Protein AF-A0A936ZJL6-F1 (afdb_monomer_lite)

Radius of gyration: 25.93 Å; chains: 1; bounding box: 58×41×68 Å

Organism: NCBI:txid670292

InterPro domains:
  IPR000757 Beta-glucanase-like, N-terminal domain [PF00722] (71-250)
  IPR000757 Beta-glucanase-like, N-terminal domain [PS51762] (3-258)
  IPR001343 RTX calcium-binding nonapeptide repeat [PF00353] (280-313)
  IPR011049 Serralysin-like metalloprotease, C-terminal [G3DSA:2.150.10.10] (253-388)
  IPR011049 Serralysin-like metalloprotease, C-terminal [SSF51120] (265-390)
  IPR013320 Concanavalin A-like lectin/glucanase domain superfamily [SSF49899] (3-256)
  IPR050546 Glycosyl Hydrolase Family 16 [PTHR10963] (8-255)

Structure (mmCIF, N/CA/C/O backbone):
data_AF-A0A936ZJL6-F1
#
_entry.id   AF-A0A936ZJL6-F1
#
loop_
_atom_site.group_PDB
_atom_site.id
_atom_site.type_symbol
_atom_site.label_atom_id
_atom_site.label_alt_id
_atom_site.label_comp_id
_atom_site.label_asym_id
_atom_site.label_entity_id
_atom_site.label_seq_id
_atom_site.pdbx_PDB_ins_code
_atom_site.Cartn_x
_atom_site.Cartn_y
_atom_site.Cartn_z
_atom_site.occupancy
_atom_site.B_iso_or_equiv
_atom_site.auth_seq_id
_atom_site.auth_comp_id
_atom_site.auth_asym_id
_atom_site.auth_atom_id
_atom_site.pdbx_PDB_model_num
ATOM 1 N N . MET A 1 1 ? -1.748 -20.938 2.280 1.00 82.44 1 MET A N 1
ATOM 2 C CA . MET A 1 1 ? -3.075 -20.447 2.714 1.00 82.44 1 MET A CA 1
ATOM 3 C C . MET A 1 1 ? -3.479 -19.339 1.759 1.00 82.44 1 MET A C 1
ATOM 5 O O . MET A 1 1 ? -2.581 -18.638 1.309 1.00 82.44 1 MET A O 1
ATOM 9 N N . SER A 1 2 ? -4.752 -19.232 1.380 1.00 93.69 2 SER A N 1
ATOM 10 C CA .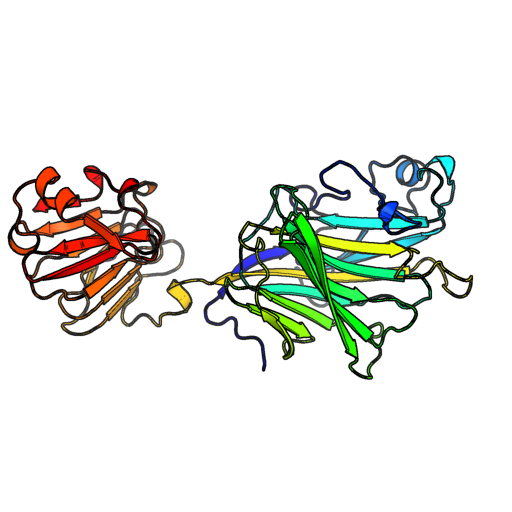 SER A 1 2 ? -5.203 -18.108 0.548 1.00 93.69 2 SER A CA 1
ATOM 11 C C . SER A 1 2 ? -5.316 -16.838 1.390 1.00 93.69 2 SER A C 1
ATOM 13 O O . SER A 1 2 ? -5.519 -16.937 2.600 1.00 93.69 2 SER A O 1
ATOM 15 N N . VAL A 1 3 ? -5.156 -15.670 0.772 1.00 94.44 3 VAL A N 1
ATOM 16 C CA . VAL A 1 3 ? -5.444 -14.389 1.423 1.00 94.44 3 VAL A CA 1
ATOM 17 C C . VAL A 1 3 ? -6.936 -14.307 1.763 1.00 94.44 3 VAL A C 1
ATOM 19 O O . VAL A 1 3 ? -7.778 -14.730 0.971 1.00 94.44 3 VAL A O 1
ATOM 22 N N . ASP A 1 4 ? -7.247 -13.793 2.951 1.00 90.31 4 ASP A N 1
ATOM 23 C CA . ASP A 1 4 ? -8.607 -13.502 3.399 1.00 90.31 4 ASP A CA 1
ATOM 24 C C . ASP A 1 4 ? -8.706 -12.009 3.716 1.00 90.31 4 ASP A C 1
ATOM 26 O O . ASP A 1 4 ? -8.001 -11.502 4.589 1.00 90.31 4 ASP A O 1
ATOM 30 N N . LEU A 1 5 ? -9.553 -11.313 2.962 1.00 91.06 5 LEU A N 1
ATOM 31 C CA . LEU A 1 5 ? -9.797 -9.879 3.091 1.00 91.06 5 LEU A CA 1
ATOM 32 C C . LEU A 1 5 ? -11.205 -9.590 3.621 1.00 91.06 5 LEU A C 1
ATOM 34 O O . LEU A 1 5 ? -11.645 -8.448 3.550 1.00 91.06 5 LEU A O 1
ATOM 38 N N . SER A 1 6 ? -11.931 -10.583 4.156 1.00 85.12 6 SER A N 1
ATOM 39 C CA . SER A 1 6 ? -13.316 -10.376 4.608 1.00 85.12 6 SER A CA 1
ATOM 40 C C . SER A 1 6 ? -13.444 -9.298 5.681 1.00 85.12 6 SER A C 1
ATOM 42 O O . SER A 1 6 ? -14.477 -8.646 5.755 1.00 85.12 6 SER A O 1
ATOM 44 N N . SER A 1 7 ? -12.396 -9.129 6.491 1.00 81.06 7 SER A N 1
ATOM 45 C CA . SER A 1 7 ? -12.307 -8.137 7.568 1.00 81.06 7 SER A CA 1
ATOM 46 C C . SER A 1 7 ? -11.534 -6.877 7.161 1.00 81.06 7 SER A C 1
ATOM 48 O O . SER A 1 7 ? -11.121 -6.105 8.019 1.00 81.06 7 SER A O 1
ATOM 50 N N . TYR A 1 8 ? -11.258 -6.691 5.871 1.00 88.25 8 TYR A N 1
ATOM 51 C CA . TYR A 1 8 ? -10.436 -5.600 5.360 1.00 88.25 8 TYR A CA 1
ATOM 52 C C . TYR A 1 8 ? -11.247 -4.736 4.396 1.00 88.25 8 TYR A C 1
ATOM 54 O O . TYR A 1 8 ? -11.978 -5.247 3.549 1.00 88.25 8 TYR A O 1
ATOM 62 N N . LYS A 1 9 ? -11.084 -3.416 4.490 1.00 90.38 9 LYS A N 1
ATOM 63 C CA . LYS A 1 9 ? -11.666 -2.462 3.540 1.00 90.38 9 LYS A CA 1
ATOM 64 C C . LYS A 1 9 ? -10.597 -1.918 2.611 1.00 90.38 9 LYS A C 1
ATOM 66 O O . LYS A 1 9 ? -9.463 -1.702 3.031 1.00 90.38 9 LYS A O 1
ATOM 71 N N . LEU A 1 10 ? -10.974 -1.677 1.360 1.00 94.94 10 LEU A N 1
ATOM 72 C CA . LEU A 1 10 ? -10.115 -1.016 0.386 1.00 94.94 10 LEU A CA 1
ATOM 73 C C . LEU A 1 10 ? -9.862 0.430 0.832 1.00 94.94 10 LEU A C 1
ATOM 75 O O . LEU A 1 10 ? -10.804 1.161 1.135 1.00 94.94 10 LEU A O 1
ATOM 79 N N . THR A 1 11 ? -8.598 0.826 0.901 1.00 95.12 11 THR A N 1
ATOM 80 C CA . THR A 1 11 ? -8.157 2.155 1.358 1.00 95.12 11 THR A CA 1
ATOM 81 C C . THR A 1 11 ? -7.365 2.910 0.302 1.00 95.12 11 THR A C 1
ATOM 83 O O . THR A 1 11 ? -7.232 4.129 0.390 1.00 95.12 11 THR A O 1
ATOM 86 N N . PHE A 1 12 ? -6.860 2.202 -0.704 1.00 97.75 12 PHE A N 1
ATOM 87 C CA . PHE A 1 12 ? -6.219 2.776 -1.873 1.00 97.75 12 PHE A CA 1
ATOM 88 C C . PHE A 1 12 ? -6.438 1.872 -3.075 1.00 97.75 12 PHE A C 1
ATOM 90 O O . PHE A 1 12 ? -6.292 0.653 -2.971 1.00 97.75 12 PHE A O 1
ATOM 97 N N . GLU A 1 13 ? -6.714 2.479 -4.221 1.00 96.94 13 GLU A N 1
ATOM 98 C CA . GLU A 1 13 ? -6.668 1.812 -5.511 1.00 96.94 13 GLU A CA 1
ATOM 99 C C . GLU A 1 13 ? -6.239 2.784 -6.607 1.00 96.94 13 GLU A C 1
ATOM 101 O O . GLU A 1 13 ? -6.585 3.967 -6.586 1.00 96.94 13 GLU A O 1
ATOM 106 N N . ASP A 1 14 ? -5.508 2.259 -7.582 1.00 96.19 14 ASP A N 1
ATOM 107 C CA . ASP A 1 14 ? -5.417 2.842 -8.912 1.00 96.19 14 ASP A CA 1
ATOM 108 C C . ASP A 1 14 ? -5.503 1.706 -9.938 1.00 96.19 14 ASP A C 1
ATOM 110 O O . ASP A 1 14 ? -4.632 0.835 -9.982 1.00 96.19 14 ASP A O 1
ATOM 114 N N . GLU A 1 15 ? -6.581 1.722 -10.722 1.00 94.94 15 GLU A N 1
ATOM 115 C CA . GLU A 1 15 ? -6.855 0.821 -11.859 1.00 94.94 15 GLU A CA 1
ATOM 116 C C . GLU A 1 15 ? -6.343 1.441 -13.184 1.00 94.94 15 GLU A C 1
ATOM 118 O O . GLU A 1 15 ? -6.768 1.072 -14.272 1.00 94.94 15 GLU A O 1
ATOM 123 N N . PHE A 1 16 ? -5.542 2.514 -13.106 1.00 94.56 16 PHE A N 1
ATOM 124 C CA . PHE A 1 16 ? -4.932 3.252 -14.219 1.00 94.56 16 PHE A CA 1
ATOM 125 C C . PHE A 1 16 ? -5.889 3.544 -15.386 1.00 94.56 16 PHE A C 1
ATOM 127 O O . PHE A 1 16 ? -5.562 3.379 -16.556 1.00 94.56 16 PHE A O 1
ATOM 134 N N . THR A 1 17 ? -7.082 4.048 -15.086 1.00 88.44 17 THR A N 1
ATOM 135 C CA . THR A 1 17 ? -8.159 4.252 -16.079 1.00 88.44 17 THR A CA 1
ATOM 136 C C . THR A 1 17 ? -7.995 5.514 -16.937 1.00 88.44 17 THR A C 1
ATOM 138 O O . THR A 1 17 ? -8.686 5.705 -17.942 1.00 88.44 17 THR A O 1
ATOM 141 N N . GLY A 1 18 ? -7.091 6.413 -16.540 1.00 83.94 18 GLY A N 1
ATOM 142 C CA . GLY A 1 18 ? -6.834 7.682 -17.218 1.00 83.94 18 GLY A CA 1
ATOM 143 C C . GLY A 1 18 ? -5.955 7.545 -18.464 1.00 83.94 18 GLY A C 1
ATOM 144 O O . GLY A 1 18 ? -5.306 6.539 -18.706 1.00 83.94 18 GLY A O 1
ATOM 145 N N . SER A 1 19 ? -5.854 8.604 -19.270 1.00 84.56 19 SER A N 1
ATOM 146 C CA . SER A 1 19 ? -4.900 8.617 -20.399 1.00 84.56 19 SER A CA 1
ATOM 147 C C . SER A 1 19 ? -3.450 8.872 -19.969 1.00 84.56 19 SER A C 1
ATOM 149 O O . SER A 1 19 ? -2.526 8.702 -20.766 1.00 84.56 19 SER A O 1
ATOM 151 N N . TYR A 1 20 ? -3.252 9.324 -18.729 1.00 86.75 20 TYR A N 1
ATOM 152 C CA . TYR A 1 20 ? -1.968 9.724 -18.167 1.00 86.75 20 TYR A CA 1
ATOM 153 C C . TYR A 1 20 ? -1.897 9.344 -16.693 1.00 86.75 20 TYR A C 1
ATOM 155 O O . TYR A 1 20 ? -2.925 9.286 -16.020 1.00 86.75 20 TYR A O 1
ATOM 163 N N . LEU A 1 21 ? -0.674 9.142 -16.200 1.00 91.88 21 LEU A N 1
ATOM 164 C CA . LEU A 1 21 ? -0.419 8.900 -14.786 1.00 91.88 21 LEU A CA 1
ATOM 165 C C . LEU A 1 21 ? -0.975 10.061 -13.945 1.00 91.88 21 LEU A C 1
ATOM 167 O O . LEU A 1 21 ? -0.680 11.229 -14.218 1.00 91.88 21 LEU A O 1
ATOM 171 N N . ASN A 1 22 ? -1.778 9.742 -12.930 1.00 93.06 22 ASN A N 1
ATOM 172 C CA . ASN A 1 22 ? -2.363 10.743 -12.049 1.00 93.06 22 ASN A CA 1
ATOM 173 C C . ASN A 1 22 ? -1.285 11.351 -11.138 1.00 93.06 22 ASN A C 1
ATOM 175 O O . ASN A 1 22 ? -0.902 10.758 -10.133 1.00 93.06 22 ASN A O 1
ATOM 179 N N . SER A 1 23 ? -0.820 12.559 -11.458 1.00 93.44 23 SER A N 1
ATOM 180 C CA . SER A 1 23 ? 0.239 13.236 -10.699 1.00 93.44 23 SER A CA 1
ATOM 181 C C . SER A 1 23 ? -0.200 13.762 -9.326 1.00 93.44 23 SER A C 1
ATOM 183 O O . SER A 1 23 ? 0.632 14.298 -8.602 1.00 93.44 23 SER A O 1
ATOM 185 N N . GLN A 1 24 ? -1.492 13.681 -8.981 1.00 94.12 24 GLN A N 1
ATOM 186 C CA . GLN A 1 24 ? -1.967 13.933 -7.612 1.00 94.12 24 GLN A CA 1
ATOM 187 C C . GLN A 1 24 ? -1.759 12.715 -6.705 1.00 94.12 24 GLN A C 1
ATOM 189 O O . GLN A 1 24 ? -1.812 12.849 -5.489 1.00 94.12 24 GLN A O 1
ATOM 194 N N . VAL A 1 25 ? -1.524 11.541 -7.298 1.00 95.50 25 VAL A N 1
ATOM 195 C CA . VAL A 1 25 ? -1.265 10.285 -6.587 1.00 95.50 25 VAL A CA 1
ATOM 196 C C . VAL A 1 25 ? 0.202 9.898 -6.722 1.00 95.50 25 VAL A C 1
ATOM 198 O O . VAL A 1 25 ? 0.865 9.654 -5.719 1.00 95.50 25 VAL A O 1
ATOM 201 N N . TRP A 1 26 ? 0.728 9.879 -7.946 1.00 98.19 26 TRP A N 1
ATOM 202 C CA . TRP A 1 26 ? 2.027 9.287 -8.239 1.00 98.19 26 TRP A CA 1
ATOM 203 C C . TRP A 1 26 ? 3.127 10.328 -8.456 1.00 98.19 26 TRP A C 1
ATOM 205 O O . TRP A 1 26 ? 3.086 11.121 -9.401 1.00 98.19 26 TRP A O 1
ATOM 215 N N . GLY A 1 27 ? 4.166 10.264 -7.627 1.00 98.19 27 GLY A N 1
ATOM 216 C CA . GLY A 1 27 ? 5.476 10.850 -7.900 1.00 98.19 27 GLY A CA 1
ATOM 217 C C . GLY A 1 27 ? 6.323 9.934 -8.787 1.00 98.19 27 GLY A C 1
ATOM 218 O O . GLY A 1 27 ? 6.195 8.719 -8.718 1.00 98.19 27 GLY A O 1
ATOM 219 N N . THR A 1 28 ? 7.212 10.502 -9.607 1.00 98.25 28 THR A N 1
ATOM 220 C CA . THR A 1 28 ? 8.017 9.764 -10.614 1.00 98.25 28 THR A CA 1
ATOM 221 C C . THR A 1 28 ? 9.521 9.725 -10.318 1.00 98.25 28 THR A C 1
ATOM 223 O O . THR A 1 28 ? 10.360 9.497 -11.191 1.00 98.25 28 THR A O 1
ATOM 226 N N . LYS A 1 29 ? 9.884 10.039 -9.075 1.00 96.88 29 LYS A N 1
ATOM 227 C CA . LYS A 1 29 ? 11.256 10.109 -8.564 1.00 96.88 29 LYS A CA 1
ATOM 228 C C . LYS A 1 29 ? 11.239 9.859 -7.062 1.00 96.88 29 LYS A C 1
ATOM 230 O O . LYS A 1 29 ? 10.194 10.015 -6.431 1.00 96.88 29 LYS A O 1
ATOM 235 N N . TYR A 1 30 ? 12.388 9.527 -6.485 1.00 97.69 30 TYR A N 1
ATOM 236 C CA . TYR A 1 30 ? 12.502 9.360 -5.038 1.00 97.69 30 TYR A CA 1
ATOM 237 C C . TYR A 1 30 ? 12.131 10.650 -4.301 1.00 97.69 30 TYR A C 1
ATOM 239 O O . TYR A 1 30 ? 12.287 11.745 -4.848 1.00 97.69 30 TYR A O 1
ATOM 247 N N . TRP A 1 31 ? 11.680 10.538 -3.050 1.00 95.06 31 TRP A N 1
ATOM 248 C CA . TRP A 1 31 ? 11.195 11.690 -2.279 1.00 95.06 31 TRP A CA 1
ATOM 249 C C . TRP A 1 31 ? 12.260 12.784 -2.092 1.00 95.06 31 TRP A C 1
ATOM 251 O O . TRP A 1 31 ? 11.942 13.971 -2.110 1.00 95.06 31 TRP A O 1
ATOM 261 N N . TRP A 1 32 ? 13.542 12.406 -2.023 1.00 95.31 32 TRP A N 1
ATOM 262 C CA . TRP A 1 32 ? 14.681 13.337 -1.986 1.00 95.31 32 TRP A CA 1
ATOM 263 C C . TRP A 1 32 ? 15.077 13.894 -3.367 1.00 95.31 32 TRP A C 1
ATOM 265 O O . TRP A 1 32 ? 16.082 14.587 -3.505 1.00 95.31 32 TRP A O 1
ATOM 275 N N . GLY A 1 33 ? 14.316 13.574 -4.415 1.00 96.19 33 GLY A N 1
ATOM 276 C CA . GLY A 1 33 ? 14.527 14.019 -5.791 1.00 96.19 33 GLY A CA 1
ATOM 277 C C . GLY A 1 33 ? 15.418 13.115 -6.646 1.00 96.19 33 GLY A C 1
ATOM 278 O O . GLY A 1 33 ? 15.601 13.419 -7.825 1.00 96.19 33 GLY A O 1
ATOM 279 N N . GLY A 1 34 ? 15.952 12.022 -6.092 1.00 96.94 34 GLY A N 1
ATOM 280 C CA . GLY A 1 34 ? 16.799 11.075 -6.821 1.00 96.94 34 GLY A CA 1
ATOM 281 C C . GLY A 1 34 ? 16.071 10.380 -7.976 1.00 96.94 34 GLY A C 1
ATOM 282 O O . GLY A 1 34 ? 14.884 10.070 -7.881 1.00 96.94 34 GLY A O 1
ATOM 283 N N . ARG A 1 35 ? 16.798 10.105 -9.063 1.00 97.75 35 ARG A N 1
ATOM 284 C CA . ARG A 1 35 ? 16.286 9.424 -10.270 1.00 97.75 35 ARG A CA 1
ATOM 285 C C . ARG A 1 35 ? 17.028 8.126 -10.601 1.00 97.75 35 ARG A C 1
ATOM 287 O O . ARG A 1 35 ? 16.834 7.558 -11.663 1.00 97.75 35 ARG A O 1
ATOM 294 N N . SER A 1 36 ? 17.881 7.660 -9.702 1.00 97.50 36 SER A N 1
ATOM 295 C CA . SER A 1 36 ? 18.581 6.375 -9.766 1.00 97.50 36 SER A CA 1
ATOM 296 C C . SER A 1 36 ? 19.166 6.088 -8.382 1.00 97.50 36 SER A C 1
ATOM 298 O O . SER A 1 36 ? 19.385 7.040 -7.621 1.00 97.50 36 SER A O 1
ATOM 300 N N . LEU A 1 37 ? 19.443 4.827 -8.043 1.00 95.25 37 LEU A N 1
ATOM 301 C CA . LEU A 1 37 ? 20.187 4.477 -6.828 1.00 95.25 37 LEU A CA 1
ATOM 302 C C . LEU A 1 37 ? 21.610 4.031 -7.173 1.00 95.25 37 LEU A C 1
ATOM 304 O O . LEU A 1 37 ? 21.891 2.863 -7.442 1.00 95.25 37 LEU A O 1
ATOM 308 N N . SER A 1 38 ? 22.559 4.966 -7.095 1.00 92.75 38 SER A N 1
ATOM 309 C CA . SER A 1 38 ? 23.974 4.667 -7.345 1.00 92.75 38 SER A CA 1
ATOM 310 C C . SER A 1 38 ? 24.568 3.678 -6.338 1.00 92.75 38 SER A C 1
ATOM 312 O O . SER A 1 38 ? 25.488 2.945 -6.691 1.00 92.75 38 SER A O 1
ATOM 314 N N . SER A 1 39 ? 24.046 3.630 -5.106 1.00 93.81 39 SER A N 1
ATOM 315 C CA . SER A 1 39 ? 24.438 2.649 -4.080 1.00 93.81 39 SER A CA 1
ATOM 316 C C . SER A 1 39 ? 24.180 1.209 -4.519 1.00 93.81 39 SER A C 1
ATOM 318 O O . SER A 1 39 ? 24.951 0.319 -4.171 1.00 93.81 39 SER A O 1
ATOM 320 N N . ASN A 1 40 ? 23.148 0.996 -5.338 1.00 95.38 40 ASN A N 1
ATOM 321 C CA . ASN A 1 40 ? 22.817 -0.306 -5.906 1.00 95.38 40 ASN A CA 1
ATOM 322 C C . ASN A 1 40 ? 23.599 -0.585 -7.195 1.00 95.38 40 ASN A C 1
ATOM 324 O O . ASN A 1 40 ? 23.582 -1.709 -7.690 1.00 95.38 40 ASN A O 1
ATOM 328 N N . GLY A 1 41 ? 24.311 0.403 -7.743 1.00 97.06 41 GLY A N 1
ATOM 329 C CA . GLY A 1 41 ? 25.004 0.299 -9.028 1.00 97.06 41 GLY A CA 1
ATOM 330 C C . GLY A 1 41 ? 24.073 0.354 -10.243 1.00 97.06 41 GLY A C 1
ATOM 331 O O . GLY A 1 41 ? 24.484 -0.053 -11.330 1.00 97.06 41 GLY A O 1
ATOM 332 N N . GLU A 1 42 ? 22.838 0.823 -10.056 1.00 97.94 42 GLU A N 1
ATOM 333 C CA . GLU A 1 42 ? 21.813 0.954 -11.095 1.00 97.94 42 GLU A CA 1
ATOM 334 C C . GLU A 1 42 ? 22.283 1.814 -12.284 1.00 97.94 42 GLU A C 1
ATOM 336 O O . GLU A 1 42 ? 23.127 2.706 -12.152 1.00 97.94 42 GLU A O 1
ATOM 341 N N . LYS A 1 43 ? 21.759 1.518 -13.478 1.00 98.25 43 LYS A N 1
ATOM 342 C CA . LYS A 1 43 ? 22.192 2.082 -14.771 1.00 98.25 43 LYS A CA 1
ATOM 343 C C . LYS A 1 43 ? 21.082 2.822 -15.517 1.00 98.25 43 LYS A C 1
ATOM 345 O O . LYS A 1 43 ? 21.315 3.291 -16.633 1.00 98.25 43 LYS A O 1
ATOM 350 N N . GLN A 1 44 ? 19.890 2.920 -14.944 1.00 98.56 44 GLN A N 1
ATOM 351 C CA . GLN A 1 44 ? 18.777 3.689 -15.490 1.00 98.56 44 GLN A CA 1
ATOM 352 C C . GLN A 1 44 ? 18.662 5.064 -14.842 1.00 98.56 44 GLN A C 1
ATOM 354 O O . GLN A 1 44 ? 18.842 5.214 -13.635 1.00 98.56 44 GLN A O 1
ATOM 359 N N . TYR A 1 45 ? 18.264 6.040 -15.648 1.00 98.69 45 TYR A N 1
ATOM 360 C CA . TYR A 1 45 ? 17.685 7.295 -15.200 1.00 98.69 45 TYR A CA 1
ATOM 361 C C . TYR A 1 45 ? 16.157 7.173 -15.226 1.00 98.69 45 TYR A C 1
ATOM 363 O O . TYR A 1 45 ? 15.564 6.970 -16.290 1.00 98.69 45 TYR A O 1
ATOM 371 N N . PHE A 1 46 ? 15.517 7.290 -14.064 1.00 98.69 46 PHE A N 1
ATOM 372 C CA . PHE A 1 46 ? 14.067 7.357 -13.933 1.00 98.69 46 PHE A CA 1
ATOM 373 C C . PHE A 1 46 ? 13.562 8.695 -14.476 1.00 98.69 46 PHE A C 1
ATOM 375 O O . PHE A 1 46 ? 13.692 9.748 -13.838 1.00 98.69 46 PHE A O 1
ATOM 382 N N . ALA A 1 47 ? 13.022 8.648 -15.689 1.00 98.38 47 ALA A N 1
ATOM 383 C CA . ALA A 1 47 ? 12.534 9.802 -16.415 1.00 98.38 47 ALA A CA 1
ATOM 384 C C . ALA A 1 47 ? 11.026 9.995 -16.235 1.00 98.38 47 ALA A C 1
ATOM 386 O O . ALA A 1 47 ? 10.289 9.105 -15.828 1.00 98.38 47 ALA A O 1
ATOM 387 N N . ASP A 1 48 ? 10.574 11.188 -16.588 1.00 97.12 48 ASP A N 1
ATOM 388 C CA . ASP A 1 48 ? 9.170 11.536 -16.763 1.00 97.12 48 ASP A CA 1
ATOM 389 C C . ASP A 1 48 ? 9.079 12.662 -17.802 1.00 97.12 48 ASP A C 1
ATOM 391 O O . ASP A 1 48 ? 10.102 13.194 -18.254 1.00 97.12 48 ASP A O 1
ATOM 395 N N . ARG A 1 49 ? 7.860 13.056 -18.173 1.00 95.50 49 ARG A N 1
ATOM 396 C CA . ARG A 1 49 ? 7.608 14.092 -19.189 1.00 95.50 49 ARG A CA 1
ATOM 397 C C . ARG A 1 49 ? 8.268 15.439 -18.919 1.00 95.50 49 ARG A C 1
ATOM 399 O O . ARG A 1 49 ? 8.463 16.209 -19.858 1.00 95.50 49 ARG A O 1
ATOM 406 N N . SER A 1 50 ? 8.591 15.755 -17.666 1.00 95.69 50 SER A N 1
ATOM 407 C CA . SER A 1 50 ? 9.235 17.017 -17.311 1.00 95.69 50 SER A CA 1
ATOM 408 C C . SER A 1 50 ? 10.756 16.967 -17.480 1.00 95.69 50 SER A C 1
ATOM 410 O O . SER A 1 50 ? 11.407 18.004 -17.373 1.00 95.69 50 SER A O 1
ATOM 412 N N . THR A 1 51 ? 11.347 15.789 -17.679 1.00 98.06 51 THR A N 1
ATOM 413 C CA . THR A 1 51 ? 12.803 15.625 -17.804 1.00 98.06 51 THR A CA 1
ATOM 414 C C . THR A 1 51 ? 13.314 16.039 -19.180 1.00 98.06 51 THR A C 1
ATOM 416 O O . THR A 1 51 ? 12.640 15.866 -20.196 1.00 98.06 51 THR A O 1
ATOM 419 N N . ALA A 1 52 ? 14.543 16.558 -19.230 1.00 98.31 52 ALA A N 1
ATOM 420 C CA . ALA A 1 52 ? 15.142 17.055 -20.468 1.00 98.31 52 ALA A CA 1
ATOM 421 C C . ALA A 1 52 ? 15.280 15.968 -21.550 1.00 98.31 52 ALA A C 1
ATOM 423 O O . ALA A 1 52 ? 15.069 16.252 -22.731 1.00 98.31 52 ALA A O 1
ATOM 424 N N . VAL A 1 53 ? 15.589 14.722 -21.157 1.00 98.44 53 VAL A N 1
ATOM 425 C CA . VAL A 1 53 ? 15.676 13.595 -22.097 1.00 98.44 53 VAL A CA 1
ATOM 426 C C . VAL A 1 53 ? 14.337 13.343 -22.790 1.00 98.44 53 VAL A C 1
ATOM 428 O O . VAL A 1 53 ? 14.318 13.247 -24.011 1.00 98.44 53 VAL A O 1
ATOM 431 N N . VAL A 1 54 ? 13.216 13.356 -22.057 1.00 98.12 54 VAL A N 1
ATOM 432 C CA . VAL A 1 54 ? 11.876 13.145 -22.632 1.00 98.12 54 VAL A CA 1
ATOM 433 C C . VAL A 1 54 ? 11.404 14.369 -23.418 1.00 98.12 54 VAL A C 1
ATOM 435 O O . VAL A 1 54 ? 10.822 14.222 -24.486 1.00 98.12 54 VAL A O 1
ATOM 438 N N . GLN A 1 55 ? 11.703 15.589 -22.966 1.00 98.38 55 GLN A N 1
ATOM 439 C CA . GLN A 1 55 ? 11.368 16.802 -23.723 1.00 98.38 55 GLN A CA 1
ATOM 440 C C . GLN A 1 55 ? 12.061 16.848 -25.094 1.00 98.38 55 GLN A C 1
ATOM 442 O O . GLN A 1 55 ? 11.450 17.262 -26.079 1.00 98.38 55 GLN A O 1
ATOM 447 N N . LYS A 1 56 ? 13.327 16.414 -25.172 1.00 98.38 56 LYS A N 1
ATOM 448 C CA . LYS A 1 56 ? 14.097 16.356 -26.426 1.00 98.38 56 LYS A CA 1
ATOM 449 C C . LYS A 1 56 ? 13.784 15.102 -27.249 1.00 98.38 56 LYS A C 1
ATOM 451 O O . LYS A 1 56 ? 13.793 15.161 -28.477 1.00 98.38 56 LYS A O 1
ATOM 456 N N . HIS A 1 57 ? 13.498 13.986 -26.584 1.00 98.00 57 HIS A N 1
ATOM 457 C CA . HIS A 1 57 ? 13.195 12.691 -27.188 1.00 98.00 57 HIS A CA 1
ATOM 458 C C . HIS A 1 57 ? 11.884 12.117 -26.616 1.00 98.00 57 HIS A C 1
ATOM 460 O O . HIS A 1 57 ? 11.925 11.181 -25.823 1.00 98.00 57 HIS A O 1
ATOM 466 N N . PRO A 1 58 ? 10.699 12.605 -27.039 1.00 96.94 58 PRO A N 1
ATOM 467 C CA . PRO A 1 58 ? 9.415 12.187 -26.455 1.00 96.94 58 PRO A CA 1
ATOM 468 C C . PRO A 1 58 ? 9.130 10.681 -26.508 1.00 96.94 58 PRO A C 1
ATOM 470 O O . PRO A 1 58 ? 8.361 10.169 -25.703 1.00 96.94 58 PRO A O 1
ATOM 473 N N . SER A 1 59 ? 9.771 9.951 -27.426 1.00 95.19 59 SER A N 1
ATOM 474 C CA . SER A 1 59 ? 9.689 8.489 -27.511 1.00 95.19 59 SER A CA 1
ATOM 475 C C . SER A 1 59 ? 10.338 7.750 -26.334 1.00 95.19 59 SER A C 1
ATOM 477 O O . SER A 1 59 ? 10.210 6.533 -26.265 1.00 95.19 59 SER A O 1
ATOM 479 N N . THR A 1 60 ? 11.067 8.441 -25.452 1.00 96.56 60 THR A N 1
ATOM 480 C CA . THR A 1 60 ? 11.644 7.871 -24.225 1.00 96.56 60 THR A CA 1
ATOM 481 C C . THR A 1 60 ? 10.809 8.171 -22.983 1.00 96.56 60 THR A C 1
ATOM 483 O O . THR A 1 60 ? 11.305 7.955 -21.881 1.00 96.56 60 THR A O 1
ATOM 486 N N . ASP A 1 61 ? 9.593 8.717 -23.123 1.00 97.31 61 ASP A N 1
ATOM 487 C CA . ASP A 1 61 ? 8.642 8.773 -22.007 1.00 97.31 61 ASP A CA 1
ATOM 488 C C . ASP A 1 61 ? 8.379 7.336 -21.530 1.00 97.31 61 ASP A C 1
ATOM 490 O O . ASP A 1 61 ? 7.863 6.531 -22.313 1.00 97.31 61 ASP A O 1
ATOM 494 N N . PRO A 1 62 ? 8.765 6.974 -20.294 1.00 97.81 62 PRO A N 1
ATOM 495 C CA . PRO A 1 62 ? 8.652 5.594 -19.855 1.00 97.81 62 PRO A CA 1
ATOM 496 C C . PRO A 1 62 ? 7.205 5.209 -19.544 1.00 97.81 62 PRO A C 1
ATOM 498 O O . PRO A 1 62 ? 6.938 4.018 -19.423 1.00 97.81 62 PRO A O 1
ATOM 501 N N . PHE A 1 63 ? 6.279 6.166 -19.410 1.00 97.62 63 PHE A N 1
ATOM 502 C CA . PHE A 1 63 ? 4.917 5.896 -18.958 1.00 97.62 63 PHE A CA 1
ATOM 503 C C . PHE A 1 63 ? 3.904 5.940 -20.098 1.00 97.62 63 PHE A C 1
ATOM 505 O O . PHE A 1 63 ? 3.707 6.961 -20.763 1.00 97.62 63 PHE A O 1
ATOM 512 N N . LYS A 1 64 ? 3.171 4.840 -20.261 1.00 95.50 64 LYS A N 1
ATOM 513 C CA . LYS A 1 64 ? 2.018 4.758 -21.157 1.00 95.50 64 LYS A CA 1
ATOM 514 C C . LYS A 1 64 ? 0.888 4.023 -20.463 1.00 95.50 64 LYS A C 1
ATOM 516 O O . LYS A 1 64 ? 1.110 2.940 -19.944 1.00 95.50 64 LYS A O 1
ATOM 521 N N . ILE A 1 65 ? -0.315 4.579 -20.509 1.00 94.19 65 ILE A N 1
ATOM 522 C CA . ILE A 1 65 ? -1.516 3.876 -20.067 1.00 94.19 65 ILE A CA 1
ATOM 523 C C . ILE A 1 65 ? -2.307 3.440 -21.297 1.00 94.19 65 ILE A C 1
ATOM 525 O O . ILE A 1 65 ? -2.520 4.230 -22.223 1.00 94.19 65 ILE A O 1
ATOM 529 N N . VAL A 1 66 ? -2.698 2.169 -21.328 1.00 88.31 66 VAL A N 1
ATOM 530 C CA . VAL A 1 66 ? -3.561 1.598 -22.364 1.00 88.31 66 VAL A CA 1
ATOM 531 C C . VAL A 1 66 ? -4.827 1.096 -21.692 1.00 88.31 66 VAL A C 1
ATOM 533 O O . VAL A 1 66 ? -4.755 0.172 -20.893 1.00 88.31 66 VAL A O 1
ATOM 536 N N . ALA A 1 67 ? -5.970 1.695 -22.027 1.00 81.56 67 ALA A N 1
ATOM 537 C CA . ALA A 1 67 ? -7.261 1.240 -21.522 1.00 81.56 67 ALA A CA 1
ATOM 538 C C . ALA A 1 67 ? -7.502 -0.228 -21.906 1.00 81.56 67 ALA A C 1
ATOM 540 O O . ALA A 1 67 ? -7.302 -0.605 -23.070 1.00 81.56 67 ALA A O 1
ATOM 541 N N . ASP A 1 68 ? -7.964 -1.035 -20.955 1.00 71.31 68 ASP A N 1
ATOM 542 C CA . ASP A 1 68 ? -8.443 -2.377 -21.247 1.00 71.31 68 ASP A CA 1
ATOM 543 C C . ASP A 1 68 ? -9.807 -2.265 -21.937 1.00 71.31 68 ASP A C 1
ATOM 545 O O . ASP A 1 68 ? -10.839 -1.971 -21.341 1.00 71.31 68 ASP A O 1
ATOM 549 N N . THR A 1 69 ? -9.831 -2.504 -23.247 1.00 69.75 69 THR A N 1
ATOM 550 C CA . THR A 1 69 ? -11.086 -2.457 -24.013 1.00 69.75 69 THR A CA 1
ATOM 551 C C . THR A 1 69 ? -12.073 -3.568 -23.636 1.00 69.75 69 THR A C 1
ATOM 553 O O . THR A 1 69 ? -13.231 -3.500 -24.047 1.00 69.75 69 THR A O 1
ATOM 556 N N . SER A 1 70 ? -11.638 -4.590 -22.888 1.00 67.88 70 SER A N 1
ATOM 557 C CA . SER A 1 70 ? -12.488 -5.682 -22.407 1.00 67.88 70 SER A CA 1
ATOM 558 C C . SER A 1 70 ? -13.154 -5.394 -21.055 1.00 67.88 70 SER A C 1
ATOM 560 O O . SER A 1 70 ? -14.179 -6.007 -20.754 1.00 67.88 70 SER A O 1
ATOM 562 N N . GLN A 1 71 ? -12.649 -4.416 -20.294 1.00 66.06 71 GLN A N 1
ATOM 563 C CA . GLN A 1 71 ? -13.168 -4.004 -18.988 1.00 66.06 71 GLN A CA 1
ATOM 564 C C . GLN A 1 71 ? -13.271 -2.473 -18.927 1.00 66.06 71 GLN A C 1
ATOM 566 O O . GLN A 1 71 ? -12.290 -1.751 -18.796 1.00 66.06 71 GLN A O 1
ATOM 571 N N . THR A 1 72 ? -14.490 -1.940 -19.065 1.00 59.12 72 THR A N 1
ATOM 572 C CA . THR A 1 72 ? -14.700 -0.482 -19.024 1.00 59.12 72 THR A CA 1
ATOM 573 C C . THR A 1 72 ? -14.338 0.063 -17.644 1.00 59.12 72 THR A C 1
ATOM 575 O O . THR A 1 72 ? -14.940 -0.354 -16.661 1.00 59.12 72 THR A O 1
ATOM 578 N N . GLY A 1 73 ? -13.413 1.026 -17.587 1.00 62.53 73 GLY A N 1
ATOM 579 C CA . GLY A 1 73 ? -12.917 1.567 -16.319 1.00 62.53 73 GLY A CA 1
ATOM 580 C C . GLY A 1 73 ? -11.719 0.807 -15.752 1.00 62.53 73 GLY A C 1
ATOM 581 O O . GLY A 1 73 ? -11.517 0.864 -14.549 1.00 62.53 73 GLY A O 1
ATOM 582 N N . ASP A 1 74 ? -10.948 0.131 -16.604 1.00 74.94 74 ASP A N 1
ATOM 583 C CA . ASP A 1 74 ? -9.692 -0.542 -16.267 1.00 74.94 74 ASP A CA 1
ATOM 584 C C . ASP A 1 74 ? -8.619 -0.173 -17.312 1.00 74.94 74 ASP A C 1
ATOM 586 O O . ASP A 1 74 ? -8.932 0.108 -18.483 1.00 74.94 74 ASP A O 1
ATOM 590 N N . GLY A 1 75 ? -7.356 -0.098 -16.910 1.00 90.88 75 GLY A N 1
ATOM 591 C CA . GLY A 1 75 ? -6.251 0.285 -17.774 1.00 90.88 75 GLY A CA 1
ATOM 592 C C . GLY A 1 75 ? -4.912 -0.250 -17.291 1.00 90.88 75 GLY A C 1
ATOM 593 O O . GLY A 1 75 ? -4.654 -0.403 -16.110 1.00 90.88 75 GLY A O 1
ATOM 594 N N . VAL A 1 76 ? -4.011 -0.502 -18.237 1.00 94.75 76 VAL A N 1
ATOM 595 C CA . VAL A 1 76 ? -2.680 -1.030 -17.936 1.00 94.75 7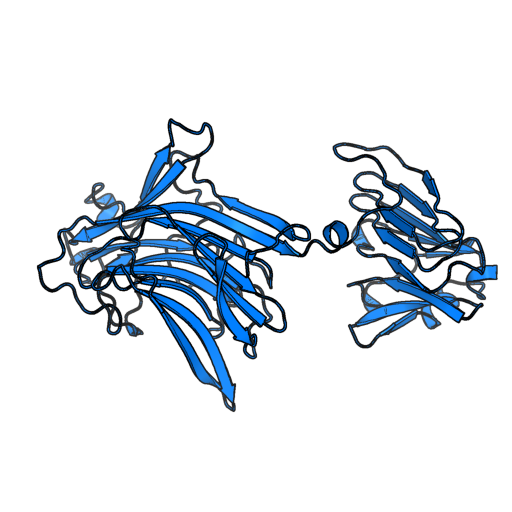6 VAL A CA 1
ATOM 596 C C . VAL A 1 76 ? -1.658 0.092 -18.013 1.00 94.75 76 VAL A C 1
ATOM 598 O O . VAL A 1 76 ? -1.372 0.616 -19.101 1.00 94.75 76 VAL A O 1
ATOM 601 N N . LEU A 1 77 ? -1.042 0.420 -16.878 1.00 97.44 77 LEU A N 1
ATOM 602 C CA . LEU A 1 77 ? 0.176 1.216 -16.844 1.00 97.44 77 LEU A CA 1
ATOM 603 C C . LEU A 1 77 ? 1.349 0.377 -17.355 1.00 97.44 77 LEU A C 1
ATOM 605 O O . LEU A 1 77 ? 1.705 -0.658 -16.807 1.00 97.44 77 LEU A O 1
ATOM 609 N N . THR A 1 78 ? 2.004 0.861 -18.397 1.00 97.62 78 THR A N 1
ATOM 610 C CA . THR A 1 78 ? 3.262 0.323 -18.908 1.00 97.62 78 THR A CA 1
ATOM 611 C C . THR A 1 78 ? 4.401 1.254 -18.517 1.00 97.62 78 THR A C 1
ATOM 613 O O . THR A 1 78 ? 4.396 2.429 -18.892 1.00 97.62 78 THR A O 1
ATOM 616 N N . ILE A 1 79 ? 5.385 0.710 -17.802 1.00 98.69 79 ILE A N 1
ATOM 617 C CA . ILE A 1 79 ? 6.686 1.323 -17.535 1.00 98.69 79 ILE A CA 1
ATOM 618 C C . ILE A 1 79 ? 7.698 0.722 -18.510 1.00 98.69 79 ILE A C 1
ATOM 620 O O . ILE A 1 79 ? 7.974 -0.477 -18.477 1.00 98.69 79 ILE A O 1
ATOM 624 N N . THR A 1 80 ? 8.262 1.549 -19.383 1.00 98.69 80 THR A N 1
ATOM 625 C CA . THR A 1 80 ? 9.191 1.116 -20.431 1.00 98.69 80 THR A CA 1
ATOM 626 C C . THR A 1 80 ? 10.622 1.490 -20.076 1.00 98.69 80 THR A C 1
ATOM 628 O O . THR A 1 80 ? 10.920 2.666 -19.868 1.00 98.69 80 THR A O 1
ATOM 631 N N . ALA A 1 81 ? 11.523 0.508 -20.081 1.00 98.69 81 ALA A N 1
ATOM 632 C CA . ALA A 1 81 ? 12.957 0.763 -20.083 1.00 98.69 81 ALA A CA 1
ATOM 633 C C . ALA A 1 81 ? 13.498 0.763 -21.520 1.00 98.69 81 ALA A C 1
ATOM 635 O O . ALA A 1 81 ? 13.193 -0.124 -22.322 1.00 98.69 81 ALA A O 1
ATOM 636 N N . SER A 1 82 ? 14.345 1.736 -21.851 1.00 98.44 82 SER A N 1
ATOM 637 C CA . SER A 1 82 ? 14.985 1.880 -23.160 1.00 98.44 82 SER A CA 1
ATOM 638 C C . SER A 1 82 ? 16.436 2.339 -23.028 1.00 98.44 82 SER A C 1
ATOM 640 O O . SER A 1 82 ? 16.854 2.864 -21.998 1.00 98.44 82 SER A O 1
ATOM 642 N N . LYS A 1 83 ? 17.228 2.192 -24.094 1.00 98.31 83 LYS A N 1
ATOM 643 C CA . LYS A 1 83 ? 18.555 2.826 -24.157 1.00 98.31 83 LYS A CA 1
ATOM 644 C C . LYS A 1 83 ? 18.403 4.348 -24.124 1.00 98.31 83 LYS A C 1
ATOM 646 O O . LYS A 1 83 ? 17.494 4.884 -24.759 1.00 98.31 83 LYS A O 1
ATOM 651 N N . SER A 1 84 ? 19.293 5.031 -23.408 1.00 98.12 84 SER A N 1
ATOM 652 C CA . SER A 1 84 ? 19.360 6.490 -23.432 1.00 98.12 84 SER A CA 1
ATOM 653 C C . SER A 1 84 ? 19.820 6.952 -24.822 1.00 98.12 84 SER A C 1
ATOM 655 O O . SER A 1 84 ? 20.855 6.480 -25.302 1.00 98.12 84 SER A O 1
ATOM 657 N N . PRO A 1 85 ? 19.076 7.848 -25.497 1.00 97.69 85 PRO A N 1
ATOM 658 C CA . PRO A 1 85 ? 19.488 8.398 -26.787 1.00 97.69 85 PRO A CA 1
ATOM 659 C C . PRO A 1 85 ? 20.629 9.416 -26.643 1.00 97.69 85 PRO A C 1
ATOM 661 O O . PRO A 1 85 ? 21.318 9.705 -27.619 1.00 97.69 85 PRO A O 1
ATOM 664 N N . ASP A 1 86 ? 20.812 9.971 -25.443 1.00 97.69 86 ASP A N 1
ATOM 665 C CA . ASP A 1 86 ? 21.779 11.019 -25.138 1.00 97.69 86 ASP A CA 1
ATOM 666 C C . ASP A 1 86 ? 22.104 10.980 -23.638 1.00 97.69 86 ASP A C 1
ATOM 668 O O . ASP A 1 86 ? 21.345 11.484 -22.806 1.00 97.69 86 ASP A O 1
ATOM 672 N N . THR A 1 87 ? 23.240 10.378 -23.278 1.00 98.06 87 THR A N 1
ATOM 673 C CA . THR A 1 87 ? 23.622 10.208 -21.869 1.00 98.06 87 THR A CA 1
ATOM 674 C C . THR A 1 87 ? 23.923 11.527 -21.159 1.00 98.06 87 THR A C 1
ATOM 676 O O . THR A 1 87 ? 23.918 11.570 -19.930 1.00 98.06 87 THR A O 1
ATOM 679 N N . SER A 1 88 ? 24.129 12.627 -21.897 1.00 98.00 88 SER A N 1
ATOM 680 C CA . SER A 1 88 ? 24.286 13.958 -21.296 1.00 98.00 88 SER A CA 1
ATOM 681 C C . SER A 1 88 ? 22.995 14.484 -20.653 1.00 98.00 88 SER A C 1
ATOM 683 O O . SER A 1 88 ? 23.049 15.424 -19.864 1.00 98.00 88 SER A O 1
ATOM 685 N N . LEU A 1 89 ? 21.848 13.860 -20.953 1.00 98.12 89 LEU A N 1
ATOM 686 C CA . LEU A 1 89 ? 20.526 14.215 -20.425 1.00 98.12 89 LEU A CA 1
ATOM 687 C C . LEU A 1 89 ? 20.012 13.242 -19.356 1.00 98.12 89 LEU A C 1
ATOM 689 O O . LEU A 1 89 ? 18.901 13.422 -18.859 1.00 98.12 89 LEU A O 1
ATOM 693 N N . THR A 1 90 ? 20.790 12.208 -19.029 1.00 98.06 90 THR A N 1
ATOM 694 C CA . THR A 1 90 ? 20.414 11.121 -18.111 1.00 98.06 90 THR A CA 1
ATOM 695 C C . THR A 1 90 ? 21.476 10.896 -17.038 1.00 98.06 90 THR A C 1
ATOM 697 O O . THR A 1 90 ? 21.736 9.764 -16.649 1.00 98.06 90 THR A O 1
ATOM 700 N N . ASP A 1 91 ? 22.143 11.962 -16.590 1.00 96.62 91 ASP A N 1
ATOM 701 C CA . ASP A 1 91 ? 23.216 11.916 -15.583 1.00 96.62 91 ASP A CA 1
ATOM 702 C C . ASP A 1 91 ? 24.362 10.945 -15.942 1.00 96.62 91 ASP A C 1
ATOM 704 O O . ASP A 1 91 ? 24.988 10.328 -15.083 1.00 96.62 91 ASP A O 1
ATOM 708 N N . GLY A 1 92 ? 24.641 10.780 -17.240 1.00 97.88 92 GLY A N 1
ATOM 709 C CA . GLY A 1 92 ? 25.635 9.834 -17.750 1.00 97.88 92 GLY A CA 1
ATOM 710 C C . GLY A 1 92 ? 25.163 8.377 -17.798 1.00 97.88 92 GLY A C 1
ATOM 711 O O . GLY A 1 92 ? 25.918 7.515 -18.249 1.00 97.88 92 GLY A O 1
ATOM 712 N N . LEU A 1 93 ? 23.933 8.083 -17.369 1.00 98.38 93 LEU A N 1
ATOM 713 C CA . LEU A 1 93 ? 23.399 6.726 -17.286 1.00 98.38 93 LEU A CA 1
ATOM 714 C C . LEU A 1 93 ? 22.926 6.219 -18.662 1.00 98.38 93 LEU A C 1
ATOM 716 O O . LEU A 1 93 ? 22.275 6.962 -19.403 1.00 98.38 93 LEU A O 1
ATOM 720 N N . PRO A 1 94 ? 23.239 4.962 -19.027 1.00 98.25 94 PRO A N 1
ATOM 721 C CA . PRO A 1 94 ? 23.007 4.433 -20.373 1.00 98.25 94 PRO A CA 1
ATOM 722 C C . PRO A 1 94 ? 21.556 4.038 -20.675 1.00 98.25 94 PRO A C 1
ATOM 724 O O . PRO A 1 94 ? 21.251 3.743 -21.833 1.00 98.25 94 PRO A O 1
ATOM 727 N N . TYR A 1 95 ? 20.663 4.032 -19.685 1.00 98.69 95 TYR A N 1
ATOM 728 C CA . TYR A 1 95 ? 19.261 3.649 -19.861 1.00 98.69 95 TYR A CA 1
ATOM 729 C C . TYR A 1 95 ? 18.306 4.714 -19.321 1.00 98.69 95 TYR A C 1
ATOM 731 O O . TYR A 1 95 ? 18.631 5.459 -18.399 1.00 98.69 95 TYR A O 1
ATOM 739 N N . VAL A 1 96 ? 17.110 4.758 -19.897 1.00 98.81 96 VAL A N 1
ATOM 740 C CA . VAL A 1 96 ? 15.948 5.494 -19.395 1.00 98.81 96 VAL A CA 1
ATOM 741 C C . VAL A 1 96 ? 14.924 4.465 -18.938 1.00 98.81 96 VAL A C 1
ATOM 743 O O . VAL A 1 96 ? 14.745 3.452 -19.609 1.00 98.81 96 VAL A O 1
ATOM 746 N N . SER A 1 97 ? 14.278 4.702 -17.803 1.00 98.75 97 SER A N 1
ATOM 747 C CA . SER A 1 97 ? 13.175 3.876 -17.302 1.00 98.75 97 SER A CA 1
ATOM 748 C C . SER A 1 97 ? 12.215 4.729 -16.469 1.00 98.75 97 SER A C 1
ATOM 750 O O . SER A 1 97 ? 12.382 5.946 -16.402 1.00 98.75 97 SER A O 1
ATOM 752 N N . GLY A 1 98 ? 11.228 4.115 -15.819 1.00 98.62 98 GLY A N 1
ATOM 753 C CA . GLY A 1 98 ? 10.283 4.782 -14.924 1.00 98.62 98 GLY A CA 1
ATOM 754 C C . GLY A 1 98 ? 10.163 4.108 -13.555 1.00 98.62 98 GLY A C 1
ATOM 755 O O . GLY A 1 98 ? 10.432 2.916 -13.387 1.00 98.62 98 GLY A O 1
ATOM 756 N N . MET A 1 99 ? 9.747 4.908 -12.580 1.00 98.62 99 MET A N 1
ATOM 757 C CA . MET A 1 99 ? 9.293 4.491 -11.257 1.00 98.62 99 MET A CA 1
ATOM 758 C C . MET A 1 99 ? 8.142 5.409 -10.850 1.00 98.62 99 MET A C 1
ATOM 760 O O . MET A 1 99 ? 8.155 6.588 -11.199 1.00 98.62 99 MET A O 1
ATOM 764 N N . ILE A 1 100 ? 7.164 4.866 -10.136 1.00 98.81 100 ILE A N 1
ATOM 765 C CA . ILE A 1 100 ? 6.064 5.593 -9.510 1.00 98.81 100 ILE A CA 1
ATOM 766 C C . ILE A 1 100 ? 6.100 5.377 -7.996 1.00 98.81 100 ILE A C 1
ATOM 768 O O . ILE A 1 100 ? 6.523 4.317 -7.536 1.00 98.81 100 ILE A O 1
ATOM 772 N N . ASN A 1 101 ? 5.661 6.363 -7.217 1.00 98.75 101 ASN A N 1
ATOM 773 C CA . ASN A 1 101 ? 5.480 6.220 -5.774 1.00 98.75 101 ASN A CA 1
ATOM 774 C C . ASN A 1 101 ? 4.372 7.110 -5.212 1.00 98.75 101 ASN A C 1
ATOM 776 O O . ASN A 1 101 ? 4.021 8.114 -5.825 1.00 98.75 101 ASN A O 1
ATOM 780 N N . THR A 1 102 ? 3.879 6.774 -4.022 1.00 98.81 102 THR A N 1
ATOM 781 C CA . THR A 1 102 ? 2.824 7.524 -3.323 1.00 98.81 102 THR A CA 1
ATOM 782 C C . THR A 1 102 ? 3.338 8.401 -2.173 1.00 98.81 102 THR A C 1
ATOM 784 O O . THR A 1 102 ? 2.583 8.731 -1.257 1.00 98.81 102 THR A O 1
ATOM 787 N N . TYR A 1 103 ? 4.625 8.777 -2.158 1.00 98.31 103 TYR A N 1
ATOM 788 C CA . TYR A 1 103 ? 5.178 9.570 -1.055 1.00 98.31 103 TYR A CA 1
ATOM 789 C C . TYR A 1 103 ? 4.430 10.898 -0.892 1.00 98.31 103 TYR A C 1
ATOM 791 O O . TYR A 1 103 ? 4.398 11.725 -1.805 1.00 98.31 103 TYR A O 1
ATOM 799 N N . GLY A 1 104 ? 3.865 11.126 0.296 1.00 95.50 104 GLY A N 1
ATOM 800 C CA . GLY A 1 104 ? 3.110 12.342 0.610 1.00 95.50 104 GLY A CA 1
ATOM 801 C C . GLY A 1 104 ? 1.683 12.391 0.049 1.00 95.50 104 GLY A C 1
ATOM 802 O O . GLY A 1 104 ? 0.987 13.369 0.308 1.00 95.50 104 GLY A O 1
ATOM 803 N N . THR A 1 105 ? 1.235 11.361 -0.675 1.00 96.19 105 THR A N 1
ATOM 804 C CA . THR A 1 105 ? -0.130 11.255 -1.225 1.00 96.19 105 THR A CA 1
ATOM 805 C C . THR A 1 105 ? -0.898 10.087 -0.609 1.00 96.19 105 THR A C 1
ATOM 807 O O . THR A 1 105 ? -2.049 10.254 -0.218 1.00 96.19 105 THR A O 1
ATOM 810 N N . PHE A 1 106 ? -0.254 8.929 -0.449 1.00 98.38 106 PHE A N 1
ATOM 811 C CA . PHE A 1 106 ? -0.796 7.775 0.263 1.00 98.38 106 PHE A CA 1
ATOM 812 C C . PHE A 1 106 ? 0.308 7.042 1.031 1.00 98.38 106 PHE A C 1
ATOM 814 O O . PHE A 1 106 ? 1.357 6.697 0.485 1.00 98.38 106 PHE A O 1
ATOM 821 N N . SER A 1 107 ? 0.042 6.760 2.302 1.00 97.75 107 SER A N 1
ATOM 822 C CA . SER A 1 107 ? 0.842 5.857 3.125 1.00 97.75 107 SER A CA 1
ATOM 823 C C . SER A 1 107 ? -0.064 5.182 4.143 1.00 97.75 107 SER A C 1
ATOM 825 O O . SER A 1 107 ? -1.068 5.763 4.557 1.00 97.75 107 SER A O 1
ATOM 827 N N . GLN A 1 108 ? 0.284 3.966 4.549 1.00 96.44 108 GLN A N 1
ATOM 828 C CA . GLN A 1 108 ? -0.521 3.192 5.485 1.00 96.44 108 GLN A CA 1
ATOM 829 C C . GLN A 1 108 ? 0.377 2.341 6.378 1.00 96.44 108 GLN A C 1
ATOM 831 O O . GLN A 1 108 ? 1.400 1.823 5.932 1.00 96.44 108 GLN A O 1
ATOM 836 N N . THR A 1 109 ? -0.007 2.201 7.645 1.00 94.62 109 THR A N 1
ATOM 837 C CA . THR A 1 109 ? 0.583 1.211 8.549 1.00 94.62 109 THR A CA 1
ATOM 838 C C . THR A 1 109 ? -0.284 -0.036 8.539 1.00 94.62 109 THR A C 1
ATOM 840 O O . THR A 1 109 ? -1.487 0.066 8.780 1.00 94.62 109 THR A O 1
ATOM 843 N N . TYR A 1 110 ? 0.338 -1.199 8.337 1.00 95.12 110 TYR A N 1
ATOM 844 C CA . TYR A 1 110 ? -0.334 -2.501 8.286 1.00 95.12 110 TYR A CA 1
ATOM 845 C C . TYR A 1 110 ? -1.387 -2.604 7.175 1.00 95.12 110 TYR A C 1
ATOM 847 O O . TYR A 1 110 ? -1.689 -1.640 6.476 1.00 95.12 110 TYR A O 1
ATOM 855 N N . GLY A 1 111 ? -1.936 -3.797 6.980 1.00 96.62 111 GLY A N 1
ATOM 856 C CA . GLY A 1 111 ? -2.914 -4.068 5.934 1.00 96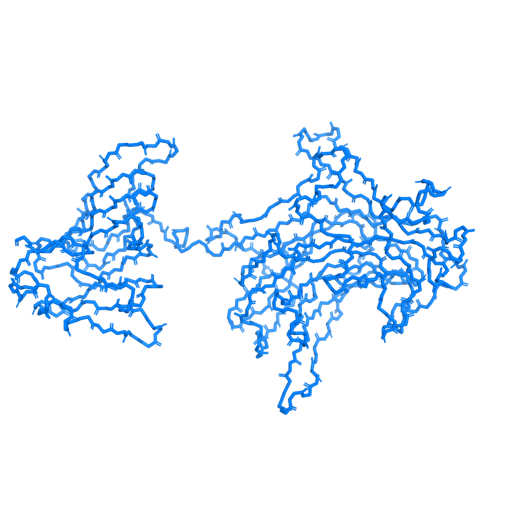.62 111 GLY A CA 1
ATOM 857 C C . GLY A 1 111 ? -2.423 -5.062 4.893 1.00 96.62 111 GLY A C 1
ATOM 858 O O . GLY A 1 111 ? -1.354 -5.659 5.029 1.00 96.62 111 GLY A O 1
ATOM 859 N N . TYR A 1 112 ? -3.226 -5.225 3.849 1.00 98.69 112 TYR A N 1
ATOM 860 C CA . TYR A 1 112 ? -2.851 -5.961 2.652 1.00 98.69 112 TYR A CA 1
ATOM 861 C C . TYR A 1 112 ? -2.486 -4.979 1.543 1.00 98.69 112 TYR A C 1
ATOM 863 O O . TYR A 1 112 ? -3.202 -4.006 1.331 1.00 98.69 112 TYR A O 1
ATOM 871 N N . PHE A 1 113 ? -1.397 -5.236 0.832 1.00 98.88 113 PHE A N 1
ATOM 872 C CA . PHE A 1 113 ? -0.930 -4.423 -0.290 1.00 98.88 113 PHE A CA 1
ATOM 873 C C . PHE A 1 113 ? -0.680 -5.349 -1.466 1.00 98.88 113 PHE A C 1
ATOM 875 O O . PHE A 1 113 ? -0.009 -6.367 -1.298 1.00 98.88 113 PHE A O 1
ATOM 882 N N . GLU A 1 114 ? -1.205 -5.017 -2.640 1.00 98.88 114 GLU A N 1
ATOM 883 C CA . GLU A 1 114 ? -1.122 -5.873 -3.819 1.00 98.88 114 GLU A CA 1
ATOM 884 C C . GLU A 1 114 ? -0.851 -5.059 -5.082 1.00 98.88 114 GLU A C 1
ATOM 886 O O . GLU A 1 114 ? -1.416 -3.985 -5.294 1.00 98.88 114 GLU A O 1
ATOM 891 N N . ILE A 1 115 ? -0.011 -5.624 -5.943 1.00 98.88 115 ILE A N 1
ATOM 892 C CA . ILE A 1 115 ? 0.153 -5.220 -7.333 1.00 98.88 115 ILE A CA 1
ATOM 893 C C . ILE A 1 115 ? -0.244 -6.389 -8.234 1.00 98.88 115 ILE A C 1
ATOM 895 O O . ILE A 1 115 ? 0.190 -7.524 -8.015 1.00 98.88 115 ILE A O 1
ATOM 899 N N . LYS A 1 116 ? -1.022 -6.123 -9.285 1.00 98.62 116 LYS A N 1
ATOM 900 C CA . LYS A 1 116 ? -1.195 -7.067 -10.393 1.00 98.62 116 LYS A CA 1
ATOM 901 C C . LYS A 1 116 ? -0.338 -6.612 -11.559 1.00 98.62 116 LYS A C 1
ATOM 903 O O . LYS A 1 116 ? -0.560 -5.538 -12.112 1.00 98.62 116 LYS A O 1
ATOM 908 N N . ALA A 1 117 ? 0.659 -7.409 -11.922 1.00 98.62 117 ALA A N 1
ATOM 909 C CA . ALA A 1 117 ? 1.645 -7.007 -12.913 1.00 98.62 117 ALA A CA 1
ATOM 910 C C . ALA A 1 117 ? 2.149 -8.167 -13.774 1.00 98.62 117 ALA A C 1
ATOM 912 O O . ALA A 1 117 ? 2.166 -9.321 -13.349 1.00 98.62 117 ALA A O 1
ATOM 913 N N . GLN A 1 118 ? 2.596 -7.832 -14.982 1.00 98.25 118 GLN A N 1
ATOM 914 C CA . GLN A 1 118 ? 3.395 -8.688 -15.848 1.00 98.25 118 GLN A CA 1
ATOM 915 C C . GLN A 1 118 ? 4.829 -8.149 -15.860 1.00 98.25 118 GLN A C 1
ATOM 917 O O . GLN A 1 118 ? 5.105 -7.055 -16.365 1.00 98.25 118 GLN A O 1
ATOM 922 N N . VAL A 1 119 ? 5.741 -8.929 -15.284 1.00 98.50 119 VAL A N 1
ATOM 923 C CA . VAL A 1 119 ? 7.170 -8.606 -15.187 1.00 98.50 119 VAL A CA 1
ATOM 924 C C . VAL A 1 119 ? 7.896 -8.831 -16.523 1.00 98.50 119 VAL A C 1
ATOM 926 O O . VAL A 1 119 ? 7.544 -9.750 -17.261 1.00 98.50 119 VAL A O 1
ATOM 929 N N . PRO A 1 120 ? 8.934 -8.045 -16.861 1.00 97.81 120 PRO A N 1
ATOM 930 C CA . PRO A 1 120 ? 9.775 -8.324 -18.022 1.00 97.81 120 PRO A CA 1
ATOM 931 C C . PRO A 1 120 ? 10.775 -9.465 -17.765 1.00 97.81 120 PRO A C 1
ATOM 933 O O . PRO A 1 120 ? 11.120 -9.782 -16.627 1.00 97.81 120 PRO A O 1
ATOM 936 N N . THR A 1 121 ? 11.324 -10.022 -18.848 1.00 97.00 121 THR A N 1
ATOM 937 C CA . THR A 1 121 ? 12.491 -10.921 -18.828 1.00 97.00 121 THR A CA 1
ATOM 938 C C . THR A 1 121 ? 13.644 -10.333 -19.645 1.00 97.00 121 THR A C 1
ATOM 940 O O . THR A 1 121 ? 13.433 -9.565 -20.584 1.00 97.00 121 THR A O 1
ATOM 943 N N . GLY A 1 122 ? 14.875 -10.669 -19.268 1.00 97.06 122 GLY A N 1
ATOM 944 C CA . GLY A 1 122 ? 16.109 -10.155 -19.855 1.00 97.06 122 GLY A CA 1
ATOM 945 C C . GLY A 1 122 ? 17.183 -9.907 -18.797 1.00 97.06 122 GLY A C 1
ATOM 946 O O . GLY A 1 122 ? 16.896 -9.427 -17.697 1.00 97.06 122 GLY A O 1
ATOM 947 N N . THR A 1 123 ? 18.437 -10.222 -19.122 1.00 97.44 123 THR A N 1
ATOM 948 C CA . THR A 1 123 ? 19.579 -9.952 -18.243 1.00 97.44 123 THR A CA 1
ATOM 949 C C . THR A 1 123 ? 19.651 -8.466 -17.877 1.00 97.44 123 THR A C 1
ATOM 951 O O . THR A 1 123 ? 19.600 -7.584 -18.739 1.00 97.44 123 THR A O 1
ATOM 954 N N . GLY A 1 124 ? 19.782 -8.197 -16.579 1.00 97.75 124 GLY A N 1
ATOM 955 C CA . GLY A 1 124 ? 19.909 -6.857 -16.017 1.00 97.75 124 GLY A CA 1
ATOM 956 C C . GLY A 1 124 ? 18.628 -6.041 -15.927 1.00 97.75 124 GLY A C 1
ATOM 957 O O . GLY A 1 124 ? 18.706 -4.836 -15.724 1.00 97.75 124 GLY A O 1
ATOM 958 N N . LEU A 1 125 ? 17.456 -6.662 -16.057 1.00 98.50 125 LEU A N 1
ATOM 959 C CA . LEU A 1 125 ? 16.185 -6.031 -15.697 1.00 98.50 125 LEU A CA 1
ATOM 960 C C . LEU A 1 125 ? 15.830 -6.349 -14.249 1.00 98.50 125 LEU A C 1
ATOM 962 O O . LEU A 1 125 ? 15.983 -7.495 -13.821 1.00 98.50 125 LEU A O 1
ATOM 966 N N . TRP A 1 126 ? 15.335 -5.349 -13.526 1.00 98.62 126 TRP A N 1
ATOM 967 C CA . TRP A 1 126 ? 14.953 -5.475 -12.122 1.00 98.62 126 TRP A CA 1
ATOM 968 C C . TRP A 1 126 ? 13.634 -4.730 -11.852 1.00 98.62 126 TRP A C 1
ATOM 970 O O . TRP A 1 126 ? 13.646 -3.586 -11.392 1.00 98.62 126 TRP A O 1
ATOM 980 N N . PRO A 1 127 ? 12.477 -5.317 -12.226 1.00 98.75 127 PRO A N 1
ATOM 981 C CA . PRO A 1 127 ? 11.169 -4.833 -11.788 1.00 98.75 127 PRO A CA 1
ATOM 982 C C . PRO A 1 127 ? 10.995 -5.011 -10.275 1.00 98.75 127 PRO A C 1
ATOM 984 O O . PRO A 1 127 ? 11.380 -6.050 -9.725 1.00 98.75 127 PRO A O 1
ATOM 987 N N . ALA A 1 128 ? 10.371 -4.026 -9.628 1.00 98.81 128 ALA A N 1
ATOM 988 C CA . ALA A 1 128 ? 10.067 -4.080 -8.206 1.00 98.81 128 ALA A CA 1
ATOM 989 C C . ALA A 1 128 ? 8.720 -3.435 -7.839 1.00 98.81 128 ALA A C 1
ATOM 991 O O . ALA A 1 128 ? 8.293 -2.467 -8.475 1.00 98.81 128 ALA A O 1
ATOM 992 N N . PHE A 1 129 ? 8.093 -3.957 -6.781 1.00 98.94 129 PHE A N 1
ATOM 993 C CA . PHE A 1 129 ? 7.024 -3.331 -5.999 1.00 98.94 129 PHE A CA 1
ATOM 994 C C . PHE A 1 129 ? 7.362 -3.482 -4.515 1.00 98.94 129 PHE A C 1
ATOM 996 O O . PHE A 1 129 ? 7.538 -4.594 -4.011 1.00 98.94 129 PHE A O 1
ATOM 1003 N N . TRP A 1 130 ? 7.495 -2.352 -3.834 1.00 98.81 130 TRP A N 1
ATOM 1004 C CA . TRP A 1 130 ? 8.081 -2.268 -2.501 1.00 98.81 130 TRP A CA 1
ATOM 1005 C C . TRP A 1 130 ? 7.514 -1.076 -1.740 1.00 98.81 130 TRP A C 1
ATOM 1007 O O . TRP A 1 130 ? 6.797 -0.232 -2.291 1.00 98.81 130 TRP A O 1
ATOM 1017 N N . MET A 1 131 ? 7.802 -1.036 -0.446 1.00 98.88 131 MET A N 1
ATOM 1018 C CA . MET A 1 131 ? 7.277 -0.044 0.476 1.00 98.88 131 MET A CA 1
ATOM 1019 C C . MET A 1 131 ? 8.411 0.578 1.282 1.00 98.88 131 MET A C 1
ATOM 1021 O O . MET A 1 131 ? 9.306 -0.124 1.753 1.00 98.88 131 MET A O 1
ATOM 1025 N N . LEU A 1 132 ? 8.325 1.889 1.517 1.00 98.50 132 LEU A N 1
ATOM 1026 C CA . LEU A 1 132 ? 9.282 2.654 2.326 1.00 98.50 132 LEU A CA 1
ATOM 1027 C C . LEU A 1 132 ? 8.563 3.546 3.350 1.00 98.50 132 LEU A C 1
ATOM 1029 O O . LEU A 1 132 ? 7.426 3.942 3.109 1.00 98.50 132 LEU A O 1
ATOM 1033 N N . PRO A 1 133 ? 9.192 3.909 4.481 1.00 97.56 133 PRO A N 1
ATOM 1034 C CA . PRO A 1 133 ? 8.566 4.714 5.525 1.00 97.56 133 PRO A CA 1
ATOM 1035 C C . PRO A 1 133 ? 8.282 6.136 5.043 1.00 97.56 133 PRO A C 1
ATOM 1037 O O . PRO A 1 133 ? 9.142 6.801 4.459 1.00 97.56 133 PRO A O 1
ATOM 1040 N N . GLN A 1 134 ? 7.086 6.641 5.347 1.00 96.75 134 GLN A N 1
ATOM 1041 C CA . GLN A 1 134 ? 6.659 8.005 5.021 1.00 96.75 134 GLN A CA 1
ATOM 1042 C C . GLN A 1 134 ? 7.553 9.069 5.681 1.00 96.75 134 GLN A C 1
ATOM 1044 O O . GLN A 1 134 ? 7.689 10.178 5.160 1.00 96.75 134 GLN A O 1
ATOM 1049 N N . SER A 1 135 ? 8.212 8.742 6.795 1.00 95.25 135 SER A N 1
ATOM 1050 C CA . SER A 1 135 ? 9.199 9.622 7.428 1.00 95.25 135 SER A CA 1
ATOM 1051 C C . SER A 1 135 ? 10.477 9.812 6.601 1.00 95.25 135 SER A C 1
ATOM 1053 O O . SER A 1 135 ? 11.220 10.759 6.844 1.00 95.25 135 SER A O 1
ATOM 1055 N N . GLY A 1 136 ? 10.742 8.931 5.629 1.00 94.44 136 GLY A N 1
ATOM 1056 C CA . GLY A 1 136 ? 11.992 8.892 4.868 1.00 94.44 136 GLY A CA 1
ATOM 1057 C C . GLY A 1 136 ? 13.172 8.278 5.631 1.00 94.44 136 GLY A C 1
ATOM 1058 O O . GLY A 1 136 ? 14.272 8.207 5.081 1.00 94.44 136 GLY A O 1
ATOM 1059 N N . ASN A 1 137 ? 12.963 7.815 6.869 1.00 93.00 137 ASN A N 1
ATOM 1060 C CA . ASN A 1 137 ? 14.000 7.221 7.710 1.00 93.00 137 ASN A CA 1
ATOM 1061 C C . ASN A 1 137 ? 14.204 5.748 7.357 1.00 93.00 137 ASN A C 1
ATOM 1063 O O . ASN A 1 137 ? 13.660 4.855 7.998 1.00 93.00 137 ASN A O 1
ATOM 1067 N N . TRP A 1 138 ? 14.989 5.493 6.318 1.00 94.00 138 TRP A N 1
ATOM 1068 C CA . TRP A 1 138 ? 15.341 4.128 5.954 1.00 94.00 138 TRP A CA 1
ATOM 1069 C C . TRP A 1 138 ? 16.443 3.556 6.863 1.00 94.00 138 TRP A C 1
ATOM 1071 O O . TRP A 1 138 ? 17.426 4.260 7.130 1.00 94.00 138 TRP A O 1
ATOM 1081 N N . PRO A 1 139 ? 16.358 2.271 7.263 1.00 95.00 139 PRO A N 1
ATOM 1082 C CA . PRO A 1 139 ? 15.219 1.341 7.127 1.00 95.00 139 PRO A CA 1
ATOM 1083 C C . PRO A 1 139 ? 14.164 1.556 8.248 1.00 95.00 139 PRO A C 1
ATOM 1085 O O . PRO A 1 139 ? 14.534 2.072 9.308 1.00 95.00 139 PRO A O 1
ATOM 1088 N N . PRO A 1 140 ? 12.883 1.146 8.078 1.00 96.94 140 PRO A N 1
ATOM 1089 C CA . PRO A 1 140 ? 12.441 -0.111 7.446 1.00 96.94 140 PRO A CA 1
ATOM 1090 C C . PRO A 1 140 ? 12.199 -0.075 5.926 1.00 96.94 140 PRO A C 1
ATOM 1092 O O . PRO A 1 140 ? 12.136 0.987 5.321 1.00 96.94 140 PRO A O 1
ATOM 1095 N N . GLU A 1 141 ? 12.040 -1.255 5.325 1.00 98.44 141 GLU A N 1
ATOM 1096 C CA . GLU A 1 141 ? 11.634 -1.504 3.929 1.00 98.44 141 GLU A CA 1
ATOM 1097 C C . GLU A 1 141 ? 10.902 -2.849 3.854 1.00 98.44 141 GLU A C 1
ATOM 1099 O O . GLU A 1 141 ? 11.256 -3.764 4.606 1.00 98.44 141 GLU A O 1
ATOM 1104 N N . ILE A 1 142 ? 9.894 -2.970 2.983 1.00 98.88 142 ILE A N 1
ATOM 1105 C CA . ILE A 1 142 ? 9.212 -4.241 2.690 1.00 98.88 142 ILE A CA 1
ATOM 1106 C C . ILE A 1 142 ? 9.171 -4.441 1.176 1.00 98.88 142 ILE A C 1
ATOM 1108 O O . ILE A 1 142 ? 8.553 -3.653 0.458 1.00 98.88 142 ILE A O 1
ATOM 1112 N N . ASP A 1 143 ? 9.750 -5.548 0.727 1.00 98.81 143 ASP A N 1
ATOM 1113 C CA . ASP A 1 143 ? 9.891 -5.909 -0.680 1.00 98.81 143 ASP A CA 1
ATOM 1114 C C . ASP A 1 143 ? 8.860 -6.974 -1.031 1.00 98.81 143 ASP A C 1
ATOM 1116 O O . ASP A 1 143 ? 8.959 -8.133 -0.619 1.00 98.81 143 ASP A O 1
ATOM 1120 N N . VAL A 1 144 ? 7.815 -6.568 -1.753 1.00 98.88 144 VAL A N 1
ATOM 1121 C CA . VAL A 1 144 ? 6.673 -7.432 -2.101 1.00 98.88 144 VAL A CA 1
ATOM 1122 C C . VAL A 1 144 ? 6.926 -8.175 -3.410 1.00 98.88 144 VAL A C 1
ATOM 1124 O O . VAL A 1 144 ? 6.491 -9.314 -3.591 1.00 98.88 144 VAL A O 1
ATOM 1127 N N . LEU A 1 145 ? 7.648 -7.527 -4.318 1.00 98.88 145 LEU A N 1
ATOM 1128 C CA . LEU A 1 145 ? 8.130 -8.079 -5.568 1.00 98.88 145 LEU A CA 1
ATOM 1129 C C . LEU A 1 145 ? 9.493 -7.468 -5.857 1.00 98.88 145 LEU A C 1
ATOM 1131 O O . LEU A 1 145 ? 9.595 -6.265 -6.062 1.00 98.88 145 LEU A O 1
ATOM 1135 N N . GLU A 1 146 ? 10.498 -8.316 -5.998 1.00 98.69 146 GLU A N 1
ATOM 1136 C CA . GLU A 1 146 ? 11.711 -8.017 -6.745 1.00 98.69 146 GLU A CA 1
ATOM 1137 C C . GLU A 1 146 ? 11.996 -9.183 -7.684 1.00 98.69 146 GLU A C 1
ATOM 1139 O O . GLU A 1 146 ? 12.036 -10.330 -7.251 1.00 98.69 146 GLU A O 1
ATOM 1144 N N . LEU A 1 147 ? 12.211 -8.949 -8.972 1.00 98.06 147 LEU A N 1
ATOM 1145 C CA . LEU A 1 147 ? 12.570 -10.031 -9.893 1.00 98.06 147 LEU A CA 1
ATOM 1146 C C . LEU A 1 147 ? 13.806 -9.659 -10.691 1.00 98.06 147 LEU A C 1
ATOM 1148 O O . LEU A 1 147 ? 13.980 -8.512 -11.079 1.00 98.06 147 LEU A O 1
ATOM 1152 N N . LEU A 1 148 ? 14.667 -10.640 -10.952 1.00 98.00 148 LEU A N 1
ATOM 1153 C CA . LEU A 1 148 ? 15.828 -10.459 -11.816 1.00 98.00 148 LEU A CA 1
ATOM 1154 C C . LEU A 1 148 ? 15.502 -11.067 -13.166 1.00 98.00 148 LEU A C 1
ATOM 1156 O O . LEU A 1 148 ? 15.367 -12.282 -13.275 1.00 98.00 148 LEU A O 1
ATOM 1160 N N . GLY A 1 149 ? 15.417 -10.245 -14.209 1.00 97.19 149 GLY A N 1
ATOM 1161 C CA . GLY A 1 149 ? 14.911 -10.668 -15.517 1.00 97.19 149 GLY A CA 1
ATOM 1162 C C . GLY A 1 149 ? 15.686 -11.824 -16.165 1.00 97.19 149 GLY A C 1
ATOM 1163 O O . GLY A 1 149 ? 15.148 -12.481 -17.056 1.00 97.19 149 GLY A O 1
ATOM 1164 N N . LYS A 1 150 ? 16.912 -12.112 -15.702 1.00 96.06 150 LYS A N 1
ATOM 1165 C CA . LYS A 1 150 ? 17.712 -13.289 -16.094 1.00 96.06 150 LYS A CA 1
ATOM 1166 C C . LYS A 1 150 ? 17.101 -14.633 -15.664 1.00 96.06 150 LYS A C 1
ATOM 1168 O O . LYS A 1 150 ? 17.424 -15.653 -16.263 1.00 96.06 150 LYS A O 1
ATOM 1173 N N . ASP A 1 151 ? 16.257 -14.641 -14.633 1.00 97.00 151 ASP A N 1
ATOM 1174 C CA . ASP A 1 151 ? 15.511 -15.810 -14.162 1.00 97.00 151 ASP A CA 1
ATOM 1175 C C . ASP A 1 151 ? 14.058 -15.414 -13.859 1.00 97.00 151 ASP A C 1
ATOM 1177 O O . ASP A 1 151 ? 13.707 -15.154 -12.708 1.00 97.00 151 ASP A O 1
ATOM 1181 N N . PRO A 1 152 ? 13.175 -15.386 -14.872 1.00 96.06 152 PRO A N 1
ATOM 1182 C CA . PRO A 1 152 ? 11.795 -14.958 -14.678 1.00 96.06 152 PRO A CA 1
ATOM 1183 C C . PRO A 1 152 ? 10.937 -15.997 -13.931 1.00 96.06 152 PRO A C 1
ATOM 1185 O O . PRO A 1 152 ? 9.736 -15.801 -13.771 1.00 96.06 152 PRO A O 1
ATOM 1188 N N . LYS A 1 153 ? 11.520 -17.116 -13.475 1.00 97.88 153 LYS A N 1
ATOM 1189 C CA . LYS A 1 153 ? 10.826 -18.123 -12.655 1.00 97.88 153 LYS A CA 1
ATOM 1190 C C . LYS A 1 153 ? 10.965 -17.888 -11.157 1.00 97.88 153 LYS A C 1
ATOM 1192 O O . LYS A 1 153 ? 10.275 -18.549 -10.372 1.00 97.88 153 LYS A O 1
ATOM 1197 N N . THR A 1 154 ? 11.868 -16.990 -10.774 1.00 98.19 154 THR A N 1
ATOM 1198 C CA . THR A 1 154 ? 12.177 -16.668 -9.387 1.00 98.19 154 THR A CA 1
ATOM 1199 C C . THR A 1 154 ? 12.003 -15.174 -9.171 1.00 98.19 154 THR A C 1
ATOM 1201 O O . THR A 1 154 ? 12.615 -14.358 -9.855 1.00 98.19 154 THR A O 1
ATOM 1204 N N . TYR A 1 155 ? 11.203 -14.821 -8.176 1.00 98.50 155 TYR A N 1
ATOM 1205 C CA . TYR A 1 155 ? 11.184 -13.474 -7.617 1.00 98.50 155 TYR A CA 1
ATOM 1206 C C . TYR A 1 155 ? 11.568 -13.541 -6.139 1.00 98.50 155 TYR A C 1
ATOM 1208 O O . TYR A 1 155 ? 11.672 -14.625 -5.561 1.00 98.50 155 TYR A O 1
ATOM 1216 N N . TYR A 1 156 ? 11.825 -12.394 -5.542 1.00 98.81 156 TYR A N 1
ATOM 1217 C CA . TYR A 1 156 ? 12.313 -12.240 -4.191 1.00 98.81 156 TYR A CA 1
ATOM 1218 C C . TYR A 1 156 ? 11.334 -11.380 -3.404 1.00 98.81 156 TYR A C 1
ATOM 1220 O O . TYR A 1 156 ? 10.702 -10.471 -3.947 1.00 98.81 156 TYR A O 1
ATOM 1228 N N . VAL A 1 157 ? 11.193 -11.734 -2.133 1.00 98.88 157 VAL A N 1
ATOM 1229 C CA . VAL A 1 157 ? 10.416 -10.995 -1.140 1.00 98.88 157 VAL A CA 1
ATOM 1230 C C . VAL A 1 157 ? 11.258 -10.812 0.106 1.00 98.88 157 VAL A C 1
ATOM 1232 O O . VAL A 1 157 ? 12.132 -11.643 0.388 1.00 98.88 157 VAL A O 1
ATOM 1235 N N . GLY A 1 158 ? 10.994 -9.771 0.880 1.00 98.38 158 GLY A N 1
ATOM 1236 C CA . GLY A 1 158 ? 11.834 -9.500 2.031 1.00 98.38 158 GLY A CA 1
ATOM 1237 C C . GLY A 1 158 ? 11.474 -8.266 2.825 1.00 98.38 158 GLY A C 1
ATOM 1238 O O . GLY A 1 158 ? 10.440 -7.631 2.622 1.00 98.38 158 GLY A O 1
ATOM 1239 N N . ALA A 1 159 ? 12.347 -7.976 3.781 1.00 98.62 159 ALA A N 1
ATOM 1240 C CA . ALA A 1 159 ? 12.330 -6.729 4.516 1.00 98.62 159 ALA A CA 1
ATOM 1241 C C . ALA A 1 159 ? 13.748 -6.322 4.920 1.00 98.62 159 ALA A C 1
ATOM 1243 O O . ALA A 1 159 ? 14.598 -7.178 5.205 1.00 98.62 159 ALA A O 1
ATOM 1244 N N . HIS A 1 160 ? 13.962 -5.014 5.044 1.00 98.31 160 HIS A N 1
ATOM 1245 C CA . HIS A 1 160 ? 15.159 -4.416 5.630 1.00 98.31 160 HIS A CA 1
ATOM 1246 C C . HIS A 1 160 ? 14.794 -3.676 6.921 1.00 98.31 160 HIS A C 1
ATOM 1248 O O . HIS A 1 160 ? 13.732 -3.065 7.016 1.00 98.31 160 HIS A O 1
ATOM 1254 N N . TRP A 1 161 ? 15.658 -3.719 7.938 1.00 97.31 161 TRP A N 1
ATOM 1255 C CA . TRP A 1 161 ? 15.421 -3.050 9.223 1.00 97.31 161 TRP A CA 1
ATOM 1256 C C . TRP A 1 161 ? 16.715 -2.656 9.935 1.00 97.31 161 TRP A C 1
ATOM 1258 O O . TRP A 1 161 ? 17.815 -3.092 9.586 1.00 97.31 161 TRP A O 1
ATOM 1268 N N . SER A 1 162 ? 16.573 -1.818 10.961 1.00 96.25 162 SER A N 1
ATOM 1269 C CA . SER A 1 162 ? 17.670 -1.445 11.851 1.00 96.25 162 SER A CA 1
ATOM 1270 C C . SER A 1 162 ? 17.777 -2.457 12.992 1.00 96.25 162 SER A C 1
ATOM 1272 O O . SER A 1 162 ? 16.877 -2.586 13.820 1.00 96.25 162 SER A O 1
ATOM 1274 N N . GLY A 1 163 ? 18.888 -3.186 13.043 1.00 91.56 163 GLY A N 1
ATOM 1275 C CA . GLY A 1 163 ? 19.264 -4.050 14.155 1.00 91.56 163 GLY A CA 1
ATOM 1276 C C . GLY A 1 163 ? 19.875 -3.278 15.327 1.00 91.56 163 GLY A C 1
ATOM 1277 O O . GLY A 1 163 ? 19.945 -2.046 15.348 1.00 91.56 163 GLY A O 1
ATOM 1278 N N . THR A 1 164 ? 20.372 -4.018 16.318 1.00 89.00 164 THR A N 1
ATOM 1279 C CA . THR A 1 164 ? 21.037 -3.449 17.498 1.00 89.00 164 THR A CA 1
ATOM 1280 C C . THR A 1 164 ? 22.143 -2.470 17.091 1.00 89.00 164 THR A C 1
ATOM 1282 O O . THR A 1 164 ? 22.976 -2.777 16.235 1.00 89.00 164 THR A O 1
ATOM 1285 N N . GLY A 1 165 ? 22.140 -1.280 17.700 1.00 87.81 165 GLY A N 1
ATOM 1286 C CA . GLY A 1 165 ? 23.117 -0.223 17.420 1.00 87.81 165 GLY A CA 1
ATOM 1287 C C . GLY A 1 165 ? 22.959 0.468 16.059 1.00 87.81 165 GLY A C 1
ATOM 1288 O O . GLY A 1 165 ? 23.886 1.157 15.645 1.00 87.81 165 GLY A O 1
ATOM 1289 N N . GLY A 1 166 ? 21.830 0.285 15.361 1.00 89.56 166 GLY A N 1
ATOM 1290 C CA . GLY A 1 166 ? 21.573 0.893 14.048 1.00 89.56 166 GLY A CA 1
ATOM 1291 C C . GLY A 1 166 ? 22.225 0.152 12.877 1.00 89.56 166 GLY A C 1
ATOM 1292 O O . GLY A 1 166 ? 22.347 0.707 11.790 1.00 89.56 166 GLY A O 1
ATOM 1293 N N . SER A 1 167 ? 22.677 -1.089 13.086 1.00 94.25 167 SER A N 1
ATOM 1294 C CA . SER A 1 167 ? 23.217 -1.913 12.000 1.00 94.25 167 SER A CA 1
ATOM 1295 C C . SER A 1 167 ? 22.121 -2.290 11.003 1.00 94.25 167 SER A C 1
ATOM 1297 O O . SER A 1 167 ? 21.036 -2.697 11.404 1.00 94.25 167 SER A O 1
ATOM 1299 N N . HIS A 1 168 ? 22.400 -2.196 9.704 1.00 95.69 168 HIS A N 1
ATOM 1300 C CA . HIS A 1 168 ? 21.466 -2.663 8.678 1.00 95.69 168 HIS A CA 1
ATOM 1301 C C . HIS A 1 168 ? 21.322 -4.185 8.739 1.00 95.69 168 HIS A C 1
ATOM 1303 O O . HIS A 1 168 ? 22.315 -4.914 8.742 1.00 95.69 168 HIS A O 1
ATOM 1309 N N . GLN A 1 169 ? 20.082 -4.652 8.805 1.00 97.56 169 GLN A N 1
ATOM 1310 C CA . GLN A 1 169 ? 19.696 -6.055 8.762 1.00 97.56 169 GLN A CA 1
ATOM 1311 C C . GLN A 1 169 ? 18.689 -6.256 7.634 1.00 97.56 169 GLN A C 1
ATOM 1313 O O . GLN A 1 169 ? 17.970 -5.327 7.260 1.00 97.56 169 GLN A O 1
ATOM 1318 N N . HIS A 1 170 ? 18.645 -7.465 7.087 1.00 96.94 170 HIS A N 1
ATOM 1319 C CA . HIS A 1 170 ? 17.686 -7.811 6.050 1.00 96.94 170 HIS A CA 1
ATOM 1320 C C . HIS A 1 170 ? 17.398 -9.307 6.029 1.00 96.94 170 HIS A C 1
ATOM 1322 O O . HIS A 1 170 ? 18.190 -10.124 6.506 1.00 96.94 170 HIS A O 1
ATOM 1328 N N . GLN A 1 171 ? 16.266 -9.652 5.430 1.00 97.75 171 GLN A N 1
ATOM 1329 C CA . GLN A 1 171 ? 15.922 -11.010 5.057 1.00 97.75 171 GLN A CA 1
ATOM 1330 C C . GLN A 1 171 ? 15.333 -10.972 3.653 1.00 97.75 171 GLN A C 1
ATOM 1332 O O . GLN A 1 171 ? 14.316 -10.325 3.438 1.00 97.75 171 GLN A O 1
ATOM 1337 N N . THR A 1 172 ? 15.955 -11.704 2.733 1.00 97.88 172 THR A N 1
ATOM 1338 C CA . THR A 1 172 ? 15.510 -11.823 1.342 1.00 97.88 172 THR A CA 1
ATOM 1339 C C . THR A 1 172 ? 15.287 -13.293 1.026 1.00 97.88 172 THR A C 1
ATOM 1341 O O . THR A 1 172 ? 16.154 -14.134 1.279 1.00 97.88 172 THR A O 1
ATOM 1344 N N . ILE A 1 173 ? 14.120 -13.617 0.480 1.00 98.44 173 ILE A N 1
ATOM 1345 C CA . ILE A 1 173 ? 13.665 -14.985 0.248 1.00 98.44 173 ILE A CA 1
ATOM 1346 C C . ILE A 1 173 ? 13.325 -15.158 -1.224 1.00 98.44 173 ILE A C 1
ATOM 1348 O O . ILE A 1 173 ? 12.475 -14.456 -1.759 1.00 98.44 173 ILE A O 1
ATOM 1352 N N . ALA A 1 174 ? 13.971 -16.132 -1.863 1.00 98.31 174 ALA A N 1
ATOM 1353 C CA . ALA A 1 174 ? 13.679 -16.512 -3.238 1.00 98.31 174 ALA A CA 1
ATOM 1354 C C . ALA A 1 174 ? 12.417 -17.386 -3.307 1.00 98.31 174 ALA A C 1
ATOM 1356 O O . ALA A 1 174 ? 12.333 -18.429 -2.654 1.00 98.31 174 ALA A O 1
ATOM 1357 N N . ILE A 1 175 ? 11.466 -16.995 -4.149 1.00 98.12 175 ILE A N 1
ATOM 1358 C CA . ILE A 1 175 ? 10.226 -17.713 -4.426 1.00 98.12 175 ILE A CA 1
ATOM 1359 C C . ILE A 1 175 ? 10.280 -18.224 -5.864 1.00 98.12 175 ILE A C 1
ATOM 1361 O O . ILE A 1 175 ? 10.044 -17.484 -6.817 1.00 98.12 175 ILE A O 1
ATOM 1365 N N . ASN A 1 176 ? 10.585 -19.513 -6.023 1.00 96.56 176 ASN A N 1
ATOM 1366 C CA . ASN A 1 176 ? 10.560 -20.179 -7.323 1.00 96.56 176 ASN A CA 1
ATOM 1367 C C . ASN A 1 176 ? 9.256 -20.969 -7.487 1.00 96.56 176 ASN A C 1
ATOM 1369 O O . ASN A 1 176 ? 8.931 -21.824 -6.660 1.00 96.56 176 ASN A O 1
ATOM 1373 N N . LYS A 1 177 ? 8.510 -20.695 -8.561 1.00 86.44 177 LYS A N 1
ATOM 1374 C CA . LYS A 1 177 ? 7.239 -21.379 -8.866 1.00 86.44 177 LYS A CA 1
ATOM 1375 C C . LYS A 1 177 ? 7.333 -22.388 -10.007 1.00 86.44 177 LYS A C 1
ATOM 1377 O O . LYS A 1 177 ? 6.343 -23.042 -10.323 1.00 86.44 177 LYS A O 1
ATOM 1382 N N . GLY A 1 178 ? 8.491 -22.502 -10.654 1.00 91.50 178 GLY A N 1
ATOM 1383 C CA . GLY A 1 178 ? 8.701 -23.352 -11.828 1.00 91.50 178 GLY A CA 1
ATOM 1384 C C . GLY A 1 178 ? 8.030 -22.860 -13.119 1.00 91.50 178 GLY A C 1
ATOM 1385 O O . GLY A 1 178 ? 8.361 -23.374 -14.190 1.00 91.50 178 GLY A O 1
ATOM 1386 N N . ILE A 1 179 ? 7.153 -21.854 -13.038 1.00 94.31 179 ILE A N 1
ATOM 1387 C CA . ILE A 1 179 ? 6.532 -21.158 -14.172 1.00 94.31 179 ILE A CA 1
ATOM 1388 C C . ILE A 1 179 ? 7.300 -19.877 -14.494 1.00 94.31 179 ILE A C 1
ATOM 1390 O O . ILE A 1 179 ? 7.892 -19.276 -13.606 1.00 94.31 179 ILE A O 1
ATOM 1394 N N . ASP A 1 180 ? 7.302 -19.483 -15.764 1.00 97.75 180 ASP A N 1
ATOM 1395 C CA . ASP A 1 180 ? 7.856 -18.201 -16.203 1.00 97.75 180 ASP A CA 1
ATOM 1396 C C . ASP A 1 180 ? 6.831 -17.089 -15.940 1.00 97.75 180 ASP A C 1
ATOM 1398 O O . ASP A 1 180 ? 5.811 -17.010 -16.627 1.00 97.75 180 ASP A O 1
ATOM 1402 N N . LEU A 1 181 ? 7.106 -16.250 -14.938 1.00 98.06 181 LEU A N 1
ATOM 1403 C CA . LEU A 1 181 ? 6.215 -15.184 -14.475 1.00 98.06 181 LEU A CA 1
ATOM 1404 C C . LEU A 1 181 ? 6.118 -14.016 -15.467 1.00 98.06 181 LEU A C 1
ATOM 1406 O O . LEU A 1 181 ? 5.245 -13.168 -15.322 1.00 98.06 181 LEU A O 1
ATOM 1410 N N . SER A 1 182 ? 6.986 -13.956 -16.484 1.00 97.62 182 SER A N 1
ATOM 1411 C CA . SER A 1 182 ? 6.931 -12.902 -17.506 1.00 97.62 182 SER A CA 1
ATOM 1412 C C . SER A 1 182 ? 5.870 -13.145 -18.584 1.00 97.62 182 SER A C 1
ATOM 1414 O O . SER A 1 182 ? 5.531 -12.242 -19.349 1.00 97.62 182 SER A O 1
ATOM 1416 N N . GLN A 1 183 ? 5.307 -14.356 -18.652 1.00 97.75 183 GLN A N 1
ATOM 1417 C CA . GLN A 1 183 ? 4.368 -14.747 -19.711 1.00 97.75 183 GLN A CA 1
ATOM 1418 C C . GLN A 1 183 ? 2.937 -14.233 -19.488 1.00 97.75 183 GLN A C 1
ATOM 1420 O O . GLN A 1 183 ? 2.157 -14.179 -20.439 1.00 97.75 183 GLN A O 1
ATOM 1425 N N . SER A 1 184 ? 2.579 -13.850 -18.262 1.00 96.81 184 SER A N 1
ATOM 1426 C CA . SER A 1 184 ? 1.228 -13.413 -17.894 1.00 96.81 184 SER A CA 1
ATOM 1427 C C . SER A 1 184 ? 1.243 -12.424 -16.732 1.00 96.81 184 SER A C 1
ATOM 1429 O O . SER A 1 184 ? 2.257 -12.250 -16.064 1.00 96.81 184 SER A O 1
ATOM 1431 N N . PHE A 1 185 ? 0.104 -11.776 -16.487 1.00 97.81 185 PHE A N 1
ATOM 1432 C CA . PHE A 1 185 ? -0.107 -11.034 -15.248 1.00 97.81 185 PHE A CA 1
ATOM 1433 C C . PHE A 1 185 ? -0.236 -11.992 -14.063 1.00 97.81 185 PHE A C 1
ATOM 1435 O O . PHE A 1 185 ? -0.916 -13.014 -14.165 1.00 97.81 185 PHE A O 1
ATOM 1442 N N . HIS A 1 186 ? 0.366 -11.608 -12.944 1.00 98.56 186 HIS A N 1
ATOM 1443 C CA . HIS A 1 186 ? 0.254 -12.267 -11.646 1.00 98.56 186 HIS A CA 1
ATOM 1444 C C . HIS A 1 186 ? -0.049 -11.231 -10.569 1.00 98.56 186 HIS A C 1
ATOM 1446 O O . HIS A 1 186 ? 0.302 -10.056 -10.733 1.00 98.56 186 HIS A O 1
ATOM 1452 N N . THR A 1 187 ? -0.678 -11.652 -9.470 1.00 98.75 187 THR A N 1
ATOM 1453 C CA . THR A 1 187 ? -0.803 -10.788 -8.290 1.00 98.75 187 THR A CA 1
ATOM 1454 C C . THR A 1 187 ? 0.313 -11.071 -7.297 1.00 98.75 187 THR A C 1
ATOM 1456 O O . THR A 1 187 ? 0.562 -12.217 -6.924 1.00 98.75 187 THR A O 1
ATOM 1459 N N . TYR A 1 188 ? 1.003 -10.016 -6.876 1.00 98.88 188 TYR A N 1
ATOM 1460 C CA . TYR A 1 188 ? 2.051 -10.053 -5.864 1.00 98.88 188 TYR A CA 1
ATOM 1461 C C . TYR A 1 188 ? 1.579 -9.203 -4.698 1.00 98.88 188 TYR A C 1
ATOM 1463 O O . TYR A 1 188 ? 1.301 -8.016 -4.874 1.00 98.88 188 TYR A O 1
ATOM 1471 N N . GLY A 1 189 ? 1.475 -9.795 -3.512 1.00 98.81 189 GLY A N 1
ATOM 1472 C CA . GLY A 1 189 ? 0.925 -9.079 -2.370 1.00 98.81 189 GLY A CA 1
ATOM 1473 C C . GLY A 1 189 ? 1.574 -9.423 -1.045 1.00 98.81 189 GLY A C 1
ATOM 1474 O O . GLY A 1 189 ? 2.205 -10.470 -0.889 1.00 98.81 189 GLY A O 1
ATOM 1475 N N . THR A 1 190 ? 1.399 -8.539 -0.071 1.00 98.81 190 THR A N 1
ATOM 1476 C CA . THR A 1 190 ? 1.857 -8.738 1.302 1.00 98.81 190 THR A CA 1
ATOM 1477 C C . THR A 1 190 ? 0.772 -8.356 2.300 1.00 98.81 190 THR A C 1
ATOM 1479 O O . THR A 1 190 ? 0.150 -7.305 2.173 1.00 98.81 190 THR A O 1
ATOM 1482 N N . MET A 1 191 ? 0.535 -9.217 3.289 1.00 98.56 191 MET A N 1
ATOM 1483 C CA . MET A 1 191 ? -0.228 -8.903 4.494 1.00 98.56 191 MET A CA 1
ATOM 1484 C C . MET A 1 191 ? 0.766 -8.531 5.585 1.00 98.56 191 MET A C 1
ATOM 1486 O O . MET A 1 191 ? 1.493 -9.392 6.082 1.00 98.56 191 MET A O 1
ATOM 1490 N N . TRP A 1 192 ? 0.785 -7.263 5.964 1.00 98.31 192 TRP A N 1
ATOM 1491 C CA . TRP A 1 192 ? 1.642 -6.734 7.013 1.00 98.31 192 TRP A CA 1
ATOM 1492 C C . TRP A 1 192 ? 0.801 -6.392 8.241 1.00 98.31 192 TRP A C 1
ATOM 1494 O O . TRP A 1 192 ? -0.168 -5.644 8.176 1.00 98.31 192 TRP A O 1
ATOM 1504 N N . THR A 1 193 ? 1.172 -6.958 9.382 1.00 94.81 193 THR A N 1
ATOM 1505 C CA . THR A 1 193 ? 0.556 -6.715 10.691 1.00 94.81 193 THR A CA 1
ATOM 1506 C C . THR A 1 193 ? 1.635 -6.307 11.692 1.00 94.81 193 THR A C 1
ATOM 1508 O O . THR A 1 193 ? 2.827 -6.384 11.398 1.00 94.81 193 THR A O 1
ATOM 1511 N N . ALA A 1 194 ? 1.252 -5.948 12.916 1.00 87.69 194 ALA A N 1
ATOM 1512 C CA . ALA A 1 194 ? 2.221 -5.653 13.974 1.00 87.69 194 ALA A CA 1
ATOM 1513 C C . ALA A 1 194 ? 3.144 -6.841 14.324 1.00 87.69 194 ALA A C 1
ATOM 1515 O O . ALA A 1 194 ? 4.214 -6.638 14.890 1.00 87.69 194 ALA A O 1
ATOM 1516 N N . SER A 1 195 ? 2.742 -8.078 14.009 1.00 89.00 195 SER A N 1
ATOM 1517 C CA . SER A 1 195 ? 3.473 -9.291 14.404 1.00 89.00 195 SER A CA 1
ATOM 1518 C C . SER A 1 195 ? 4.074 -10.068 13.236 1.00 89.00 195 SER A C 1
ATOM 1520 O O . SER A 1 195 ? 5.107 -10.718 13.403 1.00 89.00 195 SER A O 1
ATOM 1522 N N . THR A 1 196 ? 3.446 -10.022 12.062 1.00 96.56 196 THR A N 1
ATOM 1523 C CA . THR A 1 196 ? 3.839 -10.820 10.897 1.00 96.56 196 THR A CA 1
ATOM 1524 C C . THR A 1 196 ? 3.743 -10.042 9.592 1.00 96.56 196 THR A C 1
ATOM 1526 O O . THR A 1 196 ? 2.840 -9.224 9.406 1.00 96.56 196 THR A O 1
ATOM 1529 N N . ILE A 1 197 ? 4.644 -10.373 8.668 1.00 98.50 197 ILE A N 1
ATOM 1530 C CA . ILE A 1 197 ? 4.573 -10.039 7.247 1.00 98.50 197 ILE A CA 1
ATOM 1531 C C . ILE A 1 197 ? 4.414 -11.358 6.491 1.00 98.50 197 ILE A C 1
ATOM 1533 O O . ILE A 1 197 ? 5.253 -12.252 6.611 1.00 98.50 197 ILE A O 1
ATOM 1537 N N . SER A 1 198 ? 3.330 -11.511 5.738 1.00 98.62 198 SER A N 1
ATOM 1538 C CA . SER A 1 198 ? 3.044 -12.703 4.935 1.00 98.62 198 SER A CA 1
ATOM 1539 C C . SER A 1 198 ? 2.961 -12.329 3.465 1.00 98.62 198 SER A C 1
ATOM 1541 O O . SER A 1 198 ? 2.184 -11.458 3.102 1.00 98.62 198 SER A O 1
ATOM 1543 N N . PHE A 1 199 ? 3.727 -13.006 2.615 1.00 98.75 199 PHE A N 1
ATOM 1544 C CA . PHE A 1 199 ? 3.805 -12.721 1.182 1.00 98.75 199 PHE A CA 1
ATOM 1545 C C . PHE A 1 199 ? 2.968 -13.711 0.380 1.00 98.75 199 PHE A C 1
ATOM 1547 O O . PHE A 1 199 ? 2.923 -14.902 0.709 1.00 98.75 199 PHE A O 1
ATOM 1554 N N . TYR A 1 200 ? 2.352 -13.235 -0.698 1.00 98.75 200 TYR A N 1
ATOM 1555 C CA . TYR A 1 200 ? 1.396 -13.959 -1.528 1.00 98.75 200 TYR A CA 1
ATOM 1556 C C . TYR A 1 200 ? 1.765 -13.835 -3.008 1.00 98.75 200 TYR A C 1
ATOM 1558 O O . TYR A 1 200 ? 2.214 -12.781 -3.457 1.00 98.75 200 TYR A O 1
ATOM 1566 N N . LEU A 1 201 ? 1.538 -14.918 -3.751 1.00 98.56 201 LEU A N 1
ATOM 1567 C CA . LEU A 1 201 ? 1.488 -14.920 -5.211 1.00 98.56 201 LEU A CA 1
ATOM 1568 C C . LEU A 1 201 ? 0.147 -15.500 -5.645 1.00 98.56 201 LEU A C 1
ATOM 1570 O O . LEU A 1 201 ? -0.200 -16.600 -5.202 1.00 98.56 201 LEU A O 1
ATOM 1574 N N . ASP A 1 202 ? -0.577 -14.787 -6.503 1.00 98.06 202 ASP A N 1
ATOM 1575 C CA . ASP A 1 202 ? -1.895 -15.171 -7.016 1.00 98.06 202 ASP A CA 1
ATOM 1576 C C . ASP A 1 202 ? -2.856 -15.543 -5.872 1.00 98.06 202 ASP A C 1
ATOM 1578 O O . ASP A 1 202 ? -3.490 -16.601 -5.853 1.00 98.06 202 ASP A O 1
ATOM 1582 N N . GLY A 1 203 ? -2.868 -14.700 -4.834 1.00 97.50 203 GLY A N 1
ATOM 1583 C CA . GLY A 1 203 ? -3.658 -14.884 -3.615 1.00 97.50 203 GLY A CA 1
ATOM 1584 C C . GLY A 1 203 ? -3.213 -16.036 -2.707 1.00 97.50 203 GLY A C 1
ATOM 1585 O O . GLY A 1 203 ? -3.811 -16.227 -1.650 1.00 97.50 203 GLY A O 1
ATOM 1586 N N . VAL A 1 204 ? -2.171 -16.803 -3.049 1.00 98.06 204 VAL A N 1
ATOM 1587 C CA . VAL A 1 204 ? -1.668 -17.928 -2.244 1.00 98.06 204 VAL A CA 1
ATOM 1588 C C . VAL A 1 204 ? -0.389 -17.538 -1.516 1.00 98.06 204 VAL A C 1
ATOM 1590 O O . VAL A 1 204 ? 0.610 -17.180 -2.133 1.00 98.06 204 VAL A O 1
ATOM 1593 N N . GLN A 1 205 ? -0.389 -17.685 -0.192 1.00 98.25 205 GLN A N 1
ATOM 1594 C CA . GLN A 1 205 ? 0.774 -17.403 0.644 1.00 98.25 205 GLN A CA 1
ATOM 1595 C C . GLN A 1 205 ? 1.979 -18.260 0.231 1.00 98.25 205 GLN A C 1
ATOM 1597 O O . GLN A 1 205 ? 1.879 -19.490 0.158 1.00 98.25 205 GLN A O 1
ATOM 1602 N N . VAL A 1 206 ? 3.120 -17.610 0.009 1.00 98.25 206 VAL A N 1
ATOM 1603 C CA . VAL A 1 206 ? 4.393 -18.230 -0.393 1.00 98.25 206 VAL A CA 1
ATOM 1604 C C . VAL A 1 206 ? 5.458 -18.166 0.695 1.00 98.25 206 VAL A C 1
ATOM 1606 O O . VAL A 1 206 ? 6.332 -19.029 0.742 1.00 98.25 206 VAL A O 1
ATOM 1609 N N . HIS A 1 207 ? 5.382 -17.170 1.578 1.00 98.25 207 HIS A N 1
ATOM 1610 C CA . HIS A 1 207 ? 6.313 -16.998 2.685 1.00 98.25 207 HIS A CA 1
ATOM 1611 C C . HIS A 1 207 ? 5.673 -16.202 3.829 1.00 98.25 207 HIS A C 1
ATOM 1613 O O . HIS A 1 207 ? 4.643 -15.553 3.646 1.00 98.25 207 HIS A O 1
ATOM 1619 N N . SER A 1 208 ? 6.263 -16.268 5.020 1.00 97.94 208 SER A N 1
ATOM 1620 C CA . SER A 1 208 ? 5.930 -15.391 6.142 1.00 97.94 208 SER A CA 1
ATOM 1621 C C . SER A 1 208 ? 7.128 -15.239 7.067 1.00 97.94 208 SER A C 1
ATOM 1623 O O . SER A 1 208 ? 7.896 -16.183 7.257 1.00 97.94 208 SER A O 1
ATOM 1625 N N . MET A 1 209 ? 7.259 -14.051 7.641 1.00 98.00 209 MET A N 1
ATOM 1626 C CA . MET A 1 209 ? 8.279 -13.683 8.612 1.00 98.00 209 MET A CA 1
ATOM 1627 C C . MET A 1 209 ? 7.661 -12.830 9.723 1.00 98.00 209 MET A C 1
ATOM 1629 O O . MET A 1 209 ? 6.569 -12.280 9.572 1.00 98.00 209 MET A O 1
ATOM 1633 N N . ALA A 1 210 ? 8.354 -12.721 10.855 1.00 97.31 210 ALA A N 1
ATOM 1634 C CA . ALA A 1 210 ? 7.961 -11.776 11.894 1.00 97.31 210 ALA A CA 1
ATOM 1635 C C . ALA A 1 210 ? 8.139 -10.338 11.388 1.00 97.31 210 ALA A C 1
ATOM 1637 O O . ALA A 1 210 ? 9.102 -10.052 10.673 1.00 97.31 210 ALA A O 1
ATOM 1638 N N . THR A 1 211 ? 7.244 -9.434 11.783 1.00 97.00 211 THR A N 1
ATOM 1639 C CA . THR A 1 211 ? 7.413 -8.004 11.504 1.00 97.00 211 THR A CA 1
ATOM 1640 C C . THR A 1 211 ? 8.672 -7.507 12.216 1.00 97.00 211 THR A C 1
ATOM 1642 O O . THR A 1 211 ? 8.772 -7.649 13.440 1.00 97.00 211 THR A O 1
ATOM 1645 N N . PRO A 1 212 ? 9.666 -6.971 11.485 1.00 94.94 212 PRO A N 1
ATOM 1646 C CA . PRO A 1 212 ? 10.914 -6.560 12.098 1.00 94.94 212 PRO A CA 1
ATOM 1647 C C . PRO A 1 212 ? 10.733 -5.280 12.933 1.00 94.94 212 PRO A C 1
ATOM 1649 O O . PRO A 1 212 ? 9.830 -4.480 12.671 1.00 94.94 212 PRO A O 1
ATOM 1652 N N . PRO A 1 213 ? 11.610 -5.034 13.925 1.00 88.25 213 PRO A N 1
ATOM 1653 C CA . PRO A 1 213 ? 11.592 -3.795 14.694 1.00 88.25 213 PRO A CA 1
ATOM 1654 C C . PRO A 1 213 ? 11.662 -2.557 13.791 1.00 88.25 213 PRO A C 1
ATOM 1656 O O . PRO A 1 213 ? 12.468 -2.501 12.864 1.00 88.25 213 PRO A O 1
ATOM 1659 N N . GLY A 1 214 ? 10.834 -1.554 14.086 1.00 86.44 214 GLY A N 1
ATOM 1660 C CA . GLY A 1 214 ? 10.766 -0.301 13.329 1.00 86.44 214 GLY A CA 1
ATOM 1661 C C . GLY A 1 214 ? 9.761 -0.307 12.174 1.00 86.44 214 GLY A C 1
ATOM 1662 O O . GLY A 1 214 ? 9.307 0.765 11.791 1.00 86.44 214 GLY A O 1
ATOM 1663 N N . ALA A 1 215 ? 9.321 -1.474 11.684 1.00 93.50 215 ALA A N 1
ATOM 1664 C CA . ALA A 1 215 ? 8.219 -1.584 10.722 1.00 93.50 215 ALA A CA 1
ATOM 1665 C C . ALA A 1 215 ? 6.856 -1.409 11.421 1.00 93.50 215 ALA A C 1
ATOM 1667 O O . ALA A 1 215 ? 6.035 -2.326 11.478 1.00 93.50 215 ALA A O 1
ATOM 1668 N N . THR A 1 216 ? 6.645 -0.224 11.997 1.00 90.06 216 THR A N 1
ATOM 1669 C CA . THR A 1 216 ? 5.449 0.164 12.768 1.00 90.06 216 THR A CA 1
ATOM 1670 C C . THR A 1 216 ? 4.904 1.543 12.381 1.00 90.06 216 THR A C 1
ATOM 1672 O O . THR A 1 216 ? 3.886 1.973 12.918 1.00 90.06 216 THR A O 1
ATOM 1675 N N . GLU A 1 217 ? 5.588 2.270 11.496 1.00 90.81 217 GLU A N 1
ATOM 1676 C CA . GLU A 1 217 ? 5.164 3.579 10.982 1.00 90.81 217 GLU A CA 1
ATOM 1677 C C . GLU A 1 217 ? 4.542 3.460 9.580 1.00 90.81 217 GLU A C 1
ATOM 1679 O O . GLU A 1 217 ? 4.821 2.473 8.905 1.00 90.81 217 GLU A O 1
ATOM 1684 N N . PRO A 1 218 ? 3.741 4.437 9.107 1.00 95.81 218 PRO A N 1
ATOM 1685 C CA . PRO A 1 218 ? 3.136 4.362 7.780 1.00 95.81 218 PRO A CA 1
ATOM 1686 C C . PRO A 1 218 ? 4.183 4.264 6.675 1.00 95.81 218 PRO A C 1
ATOM 1688 O O . PRO A 1 218 ? 5.164 5.013 6.668 1.00 95.81 218 PRO A O 1
ATOM 1691 N N . MET A 1 219 ? 3.944 3.384 5.706 1.00 98.69 219 MET A N 1
ATOM 1692 C CA . MET A 1 219 ? 4.805 3.223 4.538 1.00 98.69 219 MET A CA 1
ATOM 1693 C C . MET A 1 219 ? 4.044 3.588 3.262 1.00 98.69 219 MET A C 1
ATOM 1695 O O . MET A 1 219 ? 2.852 3.305 3.136 1.00 98.69 219 MET A O 1
ATOM 1699 N N . TYR A 1 220 ? 4.725 4.256 2.336 1.00 98.75 220 TYR A N 1
ATOM 1700 C CA . TYR A 1 220 ? 4.211 4.592 1.011 1.00 98.75 220 TYR A CA 1
ATOM 1701 C C . TYR A 1 220 ? 4.627 3.521 -0.001 1.00 98.75 220 TYR A C 1
ATOM 1703 O O . TYR A 1 220 ? 5.582 2.774 0.225 1.00 98.75 220 TYR A O 1
ATOM 1711 N N . LEU A 1 221 ? 3.899 3.444 -1.111 1.00 98.88 221 LEU A N 1
ATOM 1712 C CA . LEU A 1 221 ? 4.084 2.433 -2.147 1.00 98.88 221 LEU A CA 1
ATOM 1713 C C . LEU A 1 221 ? 5.048 2.934 -3.216 1.00 98.88 221 LEU A C 1
ATOM 1715 O O . LEU A 1 221 ? 5.027 4.119 -3.557 1.00 98.88 221 LEU A O 1
ATOM 1719 N N . LEU A 1 222 ? 5.840 2.031 -3.788 1.00 98.88 222 LEU A N 1
ATOM 1720 C CA . LEU A 1 222 ? 6.679 2.282 -4.953 1.00 98.88 222 LEU A CA 1
ATOM 1721 C C . LEU A 1 222 ? 6.591 1.108 -5.931 1.00 98.88 222 LEU A C 1
ATOM 1723 O O . LEU A 1 222 ? 6.630 -0.048 -5.518 1.00 98.88 222 LEU A O 1
ATOM 1727 N N . ALA A 1 223 ? 6.565 1.397 -7.229 1.00 98.94 223 ALA A N 1
ATOM 1728 C CA . ALA A 1 223 ? 6.723 0.399 -8.284 1.00 98.94 223 ALA A CA 1
ATOM 1729 C C . ALA A 1 223 ? 7.623 0.945 -9.395 1.00 98.94 223 ALA A C 1
ATOM 1731 O O . ALA A 1 223 ? 7.513 2.111 -9.772 1.00 98.94 223 ALA A O 1
ATOM 1732 N N . GLY A 1 224 ? 8.515 0.132 -9.950 1.00 98.56 224 GLY A N 1
ATOM 1733 C CA . GLY A 1 224 ? 9.418 0.606 -10.996 1.00 98.56 224 GLY A CA 1
ATOM 1734 C C . GLY A 1 224 ? 10.200 -0.499 -11.680 1.00 98.56 224 GLY A C 1
ATOM 1735 O O . GLY A 1 224 ? 10.138 -1.660 -11.289 1.00 98.56 224 GLY A O 1
ATOM 1736 N N . LEU A 1 225 ? 10.937 -0.113 -12.720 1.00 98.75 225 LEU A N 1
ATOM 1737 C CA . LEU A 1 225 ? 11.798 -1.013 -13.482 1.00 98.75 225 LEU A CA 1
ATOM 1738 C C . LEU A 1 225 ? 13.232 -0.484 -13.480 1.00 98.75 225 LEU A C 1
ATOM 1740 O O . LEU A 1 225 ? 13.583 0.384 -14.281 1.00 98.75 225 LEU A O 1
ATOM 1744 N N . ALA A 1 226 ? 14.072 -0.996 -12.587 1.00 98.56 226 ALA A N 1
ATOM 1745 C CA . ALA A 1 226 ? 15.498 -0.709 -12.622 1.00 98.56 226 ALA A CA 1
ATOM 1746 C C . ALA A 1 226 ? 16.193 -1.485 -13.759 1.00 98.56 226 ALA A C 1
ATOM 1748 O O . ALA A 1 226 ? 15.712 -2.521 -14.231 1.00 98.56 226 ALA A O 1
ATOM 1749 N N . VAL A 1 227 ? 17.330 -0.958 -14.221 1.00 98.62 227 VAL A N 1
ATOM 1750 C CA . VAL A 1 227 ? 18.202 -1.597 -15.212 1.00 98.62 227 VAL A CA 1
ATOM 1751 C C . VAL A 1 227 ? 19.620 -1.619 -14.663 1.00 98.62 227 VAL A C 1
ATOM 1753 O O . VAL A 1 227 ? 20.171 -0.579 -14.313 1.00 98.62 227 VAL A O 1
ATOM 1756 N N . GLY A 1 228 ? 20.245 -2.786 -14.648 1.00 97.69 228 GLY A N 1
ATOM 1757 C CA . GLY A 1 228 ? 21.566 -2.981 -14.072 1.00 97.69 228 GLY A CA 1
ATOM 1758 C C . GLY A 1 228 ? 21.536 -3.174 -12.560 1.00 97.69 228 GLY A C 1
ATOM 1759 O O . GLY A 1 228 ? 20.518 -3.531 -11.966 1.00 97.69 228 GLY A O 1
ATOM 1760 N N . GLY A 1 229 ? 22.682 -2.915 -11.939 1.00 95.50 229 GLY A N 1
ATOM 1761 C CA . GLY A 1 229 ? 22.852 -2.999 -10.493 1.00 95.50 229 GLY A CA 1
ATOM 1762 C C . GLY A 1 229 ? 23.623 -4.235 -10.049 1.00 95.50 229 GLY A C 1
ATOM 1763 O O . GLY A 1 229 ? 23.725 -5.236 -10.753 1.00 95.50 229 GLY A O 1
ATOM 1764 N N . THR A 1 230 ? 24.178 -4.162 -8.844 1.00 94.81 230 THR A N 1
ATOM 1765 C CA . THR A 1 230 ? 25.000 -5.222 -8.243 1.00 94.81 230 THR A CA 1
ATOM 1766 C C . THR A 1 230 ? 24.204 -6.519 -8.076 1.00 94.81 230 THR A C 1
ATOM 1768 O O . THR A 1 230 ? 24.760 -7.605 -8.220 1.00 94.81 230 THR A O 1
ATOM 1771 N N . TRP A 1 231 ? 22.898 -6.403 -7.818 1.00 91.50 231 TRP A N 1
ATOM 1772 C CA . TRP A 1 231 ? 21.986 -7.534 -7.649 1.00 91.50 231 TRP A CA 1
ATOM 1773 C C . TRP A 1 231 ? 21.386 -8.011 -8.987 1.00 91.50 231 TRP A C 1
ATOM 1775 O O . TRP A 1 231 ? 21.534 -9.181 -9.359 1.00 91.50 231 TRP A O 1
ATOM 1785 N N . GLY A 1 232 ? 20.791 -7.093 -9.763 1.00 85.06 232 GLY A N 1
ATOM 1786 C CA . GLY A 1 232 ? 20.245 -7.364 -11.103 1.00 85.06 232 GLY A CA 1
ATOM 1787 C C . GLY A 1 232 ? 21.274 -7.904 -12.103 1.00 85.06 232 GLY A C 1
ATOM 1788 O O . GLY A 1 232 ? 20.951 -8.755 -12.939 1.00 85.06 232 GLY A O 1
ATOM 1789 N N . GLY A 1 233 ? 22.531 -7.478 -11.963 1.00 94.19 233 GLY A N 1
ATOM 1790 C CA . GLY A 1 233 ? 23.572 -7.600 -12.979 1.00 94.19 233 GLY A CA 1
ATOM 1791 C C . GLY A 1 233 ? 23.371 -6.575 -14.095 1.00 94.19 233 GLY A C 1
ATOM 1792 O O . GLY A 1 233 ? 22.253 -6.149 -14.358 1.00 94.19 233 GLY A O 1
ATOM 1793 N N . ASP A 1 234 ? 24.439 -6.173 -14.776 1.00 96.94 234 ASP A N 1
ATOM 1794 C CA . ASP A 1 234 ? 24.319 -5.262 -15.919 1.00 96.94 234 ASP A CA 1
ATOM 1795 C C . ASP A 1 234 ? 23.801 -6.005 -17.170 1.00 96.94 234 ASP A C 1
ATOM 1797 O O . ASP A 1 234 ? 24.120 -7.184 -17.352 1.00 96.94 234 ASP A O 1
ATOM 1801 N N . PRO A 1 235 ? 23.030 -5.348 -18.063 1.00 97.19 235 PRO A N 1
ATOM 1802 C CA . PRO A 1 235 ? 22.672 -5.940 -19.349 1.00 97.19 235 PRO A CA 1
ATOM 1803 C C . PRO A 1 235 ? 23.917 -6.347 -20.150 1.00 97.19 235 PRO A C 1
ATOM 1805 O O . PRO A 1 235 ? 24.829 -5.546 -20.353 1.00 97.19 235 PRO A O 1
ATOM 1808 N N . ASP A 1 236 ? 23.931 -7.579 -20.655 1.00 94.75 236 ASP A N 1
ATOM 1809 C CA . ASP A 1 236 ? 25.081 -8.215 -21.324 1.00 94.75 236 ASP A CA 1
ATOM 1810 C C . ASP A 1 236 ? 25.021 -8.153 -22.865 1.00 94.75 236 ASP A C 1
ATOM 1812 O O . ASP A 1 236 ? 25.845 -8.746 -23.562 1.00 94.75 236 ASP A O 1
ATOM 1816 N N . GLY A 1 237 ? 24.037 -7.430 -23.407 1.00 94.19 237 GLY A N 1
ATOM 1817 C CA . GLY A 1 237 ? 23.769 -7.321 -24.841 1.00 94.19 237 GLY A CA 1
ATOM 1818 C C . GLY A 1 237 ? 22.738 -8.317 -25.382 1.00 94.19 237 GLY A C 1
ATOM 1819 O O . GLY A 1 237 ? 22.322 -8.158 -26.527 1.00 94.19 237 GLY A O 1
ATOM 1820 N N . THR A 1 238 ? 22.284 -9.290 -24.584 1.00 96.50 238 THR A N 1
ATOM 1821 C CA . THR A 1 238 ? 21.202 -10.216 -24.975 1.00 96.50 238 THR A CA 1
ATOM 1822 C C . THR A 1 238 ? 19.806 -9.633 -24.748 1.00 96.50 238 THR A C 1
ATOM 1824 O O . THR A 1 238 ? 18.863 -9.987 -25.455 1.00 96.50 238 THR A O 1
ATOM 1827 N N . THR A 1 239 ? 19.671 -8.696 -23.807 1.00 96.81 239 THR A N 1
ATOM 1828 C CA . THR A 1 239 ? 18.415 -7.988 -23.531 1.00 96.81 239 THR A CA 1
ATOM 1829 C C . THR A 1 239 ? 18.066 -7.029 -24.664 1.00 96.81 239 THR A C 1
ATOM 1831 O O . THR A 1 239 ? 18.780 -6.058 -24.936 1.00 96.81 239 THR A O 1
ATOM 1834 N N . MET A 1 240 ? 16.933 -7.286 -25.313 1.00 95.56 240 MET A N 1
ATOM 1835 C CA . MET A 1 240 ? 16.434 -6.486 -26.426 1.00 95.56 240 MET A CA 1
ATOM 1836 C C . MET A 1 240 ? 15.546 -5.356 -25.908 1.00 95.56 240 MET A C 1
ATOM 1838 O O . MET A 1 240 ? 14.401 -5.581 -25.542 1.00 95.56 240 MET A O 1
ATOM 1842 N N . PHE A 1 241 ? 16.081 -4.136 -25.889 1.00 97.50 241 PHE A N 1
ATOM 1843 C CA . PHE A 1 241 ? 15.328 -2.929 -25.540 1.00 97.50 241 PHE A CA 1
ATOM 1844 C C . PHE A 1 241 ? 14.521 -2.396 -26.744 1.00 97.50 241 PHE A C 1
ATOM 1846 O O . PHE A 1 241 ? 15.014 -2.485 -27.874 1.00 97.50 241 PHE A O 1
ATOM 1853 N N . PRO A 1 242 ? 13.354 -1.754 -26.528 1.00 97.81 242 PRO A N 1
ATOM 1854 C CA . PRO A 1 242 ? 12.737 -1.469 -25.230 1.00 97.81 242 PRO A CA 1
ATOM 1855 C C . PRO A 1 242 ? 12.076 -2.698 -24.590 1.00 97.81 242 PRO A C 1
ATOM 1857 O O . PRO A 1 242 ? 11.685 -3.630 -25.286 1.00 97.81 242 PRO A O 1
ATOM 1860 N N . VAL A 1 243 ? 11.946 -2.674 -23.265 1.00 97.50 243 VAL A N 1
ATOM 1861 C CA . VAL A 1 243 ? 11.284 -3.718 -22.466 1.00 97.50 243 VAL A CA 1
ATOM 1862 C C . VAL A 1 243 ? 10.247 -3.093 -21.542 1.00 97.50 243 VAL A C 1
ATOM 1864 O O . VAL A 1 243 ? 10.435 -1.978 -21.058 1.00 97.50 243 VAL A O 1
ATOM 1867 N N . GLU A 1 244 ? 9.153 -3.810 -21.311 1.00 98.12 244 GLU A N 1
ATOM 1868 C CA . GLU A 1 244 ? 7.956 -3.291 -20.648 1.00 98.12 244 GLU A CA 1
ATOM 1869 C C . GLU A 1 244 ? 7.708 -4.016 -19.320 1.00 98.12 244 GLU A C 1
ATOM 1871 O O . GLU A 1 244 ? 7.666 -5.244 -19.278 1.00 98.12 244 GLU A O 1
ATOM 1876 N N . PHE A 1 245 ? 7.493 -3.253 -18.251 1.00 98.69 245 PHE A N 1
ATOM 1877 C CA . PHE A 1 245 ? 6.877 -3.712 -17.009 1.00 98.69 245 PHE A CA 1
ATOM 1878 C C . PHE A 1 245 ? 5.437 -3.203 -16.976 1.00 98.69 245 PHE A C 1
ATOM 1880 O O . PHE A 1 245 ? 5.210 -1.994 -17.038 1.00 98.69 245 PHE A O 1
ATOM 1887 N N . LYS A 1 246 ? 4.466 -4.117 -16.952 1.00 98.25 246 LYS A N 1
ATOM 1888 C CA . LYS A 1 246 ? 3.042 -3.780 -17.072 1.00 98.25 246 LYS A CA 1
ATOM 1889 C C . LYS A 1 246 ? 2.345 -3.983 -15.748 1.00 98.25 246 LYS A C 1
ATOM 1891 O O . LYS A 1 246 ? 2.522 -5.024 -15.126 1.00 98.25 246 LYS A O 1
ATOM 1896 N N . ILE A 1 247 ? 1.538 -3.015 -15.357 1.00 98.38 247 ILE A N 1
ATOM 1897 C CA . ILE A 1 247 ? 0.822 -2.974 -14.093 1.00 98.38 247 ILE A CA 1
ATOM 1898 C C . ILE A 1 247 ? -0.647 -2.740 -14.423 1.00 98.38 247 ILE A C 1
ATOM 1900 O O . ILE A 1 247 ? -0.981 -1.753 -15.071 1.00 98.38 247 ILE A O 1
ATOM 1904 N N . ASP A 1 248 ? -1.482 -3.683 -14.013 1.00 96.56 248 ASP A N 1
ATOM 1905 C CA . ASP A 1 248 ? -2.935 -3.642 -14.167 1.00 96.56 248 ASP A CA 1
ATOM 1906 C C . ASP A 1 248 ? -3.550 -2.785 -13.059 1.00 96.56 248 ASP A C 1
ATOM 1908 O O . ASP A 1 248 ? -4.240 -1.815 -13.323 1.00 96.56 248 ASP A O 1
ATOM 1912 N N . TYR A 1 249 ? -3.182 -3.063 -11.805 1.00 97.56 249 TYR A N 1
ATOM 1913 C CA . TYR A 1 249 ? -3.592 -2.244 -10.670 1.00 97.56 249 TYR A CA 1
ATOM 1914 C C . TYR A 1 249 ? -2.581 -2.274 -9.531 1.00 97.56 249 TYR A C 1
ATOM 1916 O O . TYR A 1 249 ? -1.775 -3.206 -9.405 1.00 97.56 249 TYR A O 1
ATOM 1924 N N . ILE A 1 250 ? -2.681 -1.272 -8.657 1.00 98.75 250 ILE A N 1
ATOM 1925 C CA . ILE A 1 250 ? -2.099 -1.285 -7.311 1.00 98.75 250 ILE A CA 1
ATOM 1926 C C . ILE A 1 250 ? -3.210 -0.990 -6.308 1.00 98.75 250 ILE A C 1
ATOM 1928 O O . ILE A 1 250 ? -3.928 -0.001 -6.450 1.00 98.75 250 ILE A O 1
ATOM 1932 N N . LYS A 1 251 ? -3.340 -1.837 -5.285 1.00 98.69 251 LYS A N 1
ATOM 1933 C CA . LYS A 1 251 ? -4.387 -1.741 -4.264 1.00 98.69 251 LYS A CA 1
ATOM 1934 C C . LYS A 1 251 ? -3.821 -1.920 -2.862 1.00 98.69 251 LYS A C 1
ATOM 1936 O O . LYS A 1 251 ? -2.852 -2.653 -2.654 1.00 98.69 251 LYS A O 1
ATOM 1941 N N . ALA A 1 252 ? -4.447 -1.258 -1.898 1.00 98.69 252 ALA A N 1
ATOM 1942 C CA . ALA A 1 252 ? -4.202 -1.474 -0.482 1.00 98.69 252 ALA A CA 1
ATOM 1943 C C . ALA A 1 252 ? -5.521 -1.587 0.278 1.00 98.69 252 ALA A C 1
ATOM 1945 O O . ALA A 1 252 ? -6.499 -0.900 -0.024 1.00 98.69 252 ALA A O 1
ATOM 1946 N N . TRP A 1 253 ? -5.517 -2.436 1.296 1.00 97.94 253 TRP A N 1
ATOM 1947 C CA . TRP A 1 253 ? -6.627 -2.625 2.209 1.00 97.94 253 TRP A CA 1
ATOM 1948 C C . TRP A 1 253 ? -6.135 -2.492 3.641 1.00 97.94 253 TRP A C 1
ATOM 1950 O O . TRP A 1 253 ? -5.099 -3.051 3.999 1.00 97.94 253 TRP A O 1
ATOM 1960 N N . ALA A 1 254 ? -6.884 -1.791 4.481 1.00 91.94 254 ALA A N 1
ATOM 1961 C CA . ALA A 1 254 ? -6.651 -1.767 5.921 1.00 91.94 254 ALA A CA 1
ATOM 1962 C C . ALA A 1 254 ? -7.615 -2.728 6.613 1.00 91.94 254 ALA A C 1
ATOM 1964 O O . ALA A 1 254 ? -8.714 -2.974 6.110 1.00 91.94 254 ALA A O 1
ATOM 1965 N N . LEU A 1 255 ? -7.205 -3.254 7.771 1.00 83.06 255 LEU A N 1
ATOM 1966 C CA . LEU A 1 255 ? -8.142 -3.946 8.647 1.00 83.06 255 LEU A CA 1
ATOM 1967 C C . LEU A 1 255 ? -9.278 -2.967 8.947 1.00 83.06 255 LEU A C 1
ATOM 1969 O O . LEU A 1 255 ? -9.030 -1.847 9.391 1.00 83.06 255 LEU A O 1
ATOM 1973 N N . ASP A 1 256 ? -10.500 -3.384 8.659 1.00 76.12 256 ASP A N 1
ATOM 1974 C CA . ASP A 1 256 ? -11.687 -2.683 9.098 1.00 76.12 256 ASP A CA 1
ATOM 1975 C C . ASP A 1 256 ? -12.167 -3.405 10.356 1.00 76.12 256 ASP A C 1
ATOM 1977 O O . ASP A 1 256 ? -12.676 -4.529 10.248 1.00 76.12 256 ASP A O 1
ATOM 1981 N N . PRO A 1 257 ? -11.986 -2.811 11.552 1.00 62.72 257 PRO A N 1
ATOM 1982 C CA . PRO A 1 257 ? -12.460 -3.418 12.787 1.00 62.72 257 PRO A CA 1
ATOM 1983 C C . PRO A 1 257 ? -13.935 -3.796 12.675 1.00 62.72 257 PRO A C 1
ATOM 1985 O O . PRO A 1 257 ? -14.329 -4.831 13.197 1.00 62.72 257 PRO A O 1
ATOM 1988 N N . LEU A 1 258 ? -14.726 -3.031 11.913 1.00 65.50 258 LEU A N 1
ATOM 1989 C CA . LEU A 1 258 ? -16.150 -3.277 11.730 1.00 65.50 258 LEU A CA 1
ATOM 1990 C C . LEU A 1 258 ? -16.416 -4.550 10.923 1.00 65.50 258 LEU A C 1
ATOM 1992 O O . LEU A 1 258 ? -17.277 -5.337 11.298 1.00 65.50 258 LEU A O 1
ATOM 1996 N N . LEU A 1 259 ? -15.654 -4.814 9.857 1.00 66.38 259 LEU A N 1
ATOM 1997 C CA . LEU A 1 259 ? -15.842 -6.015 9.030 1.00 66.38 259 LEU A CA 1
ATOM 1998 C C . LEU A 1 259 ? -15.390 -7.307 9.727 1.00 66.38 259 LEU A C 1
ATOM 2000 O O . LEU A 1 259 ? -15.809 -8.398 9.334 1.00 66.38 259 LEU A O 1
ATOM 2004 N N . ALA A 1 260 ? -14.558 -7.208 10.770 1.00 64.06 260 ALA A N 1
ATOM 2005 C CA . ALA A 1 260 ? -14.223 -8.351 11.616 1.00 64.06 260 ALA A CA 1
ATOM 2006 C C . ALA A 1 260 ? -15.416 -8.829 12.463 1.00 64.06 260 ALA A C 1
ATOM 2008 O O . ALA A 1 260 ? -15.459 -10.001 12.852 1.00 64.06 260 ALA A O 1
ATOM 2009 N N . TYR A 1 261 ? -16.398 -7.958 12.717 1.00 69.06 261 TYR A N 1
ATOM 2010 C CA . TYR A 1 261 ? -17.611 -8.309 13.444 1.00 69.06 261 TYR A CA 1
ATOM 2011 C C . TYR A 1 261 ? -18.797 -8.485 12.493 1.00 69.06 261 TYR A C 1
ATOM 2013 O O . TYR A 1 261 ? -18.966 -7.788 11.497 1.00 69.06 261 TYR A O 1
ATOM 2021 N N . LYS A 1 262 ? -19.657 -9.456 12.809 1.00 77.81 262 LYS A N 1
ATOM 2022 C CA . LYS A 1 262 ? -20.924 -9.655 12.099 1.00 77.81 262 LYS A CA 1
ATOM 2023 C C . LYS A 1 262 ? -22.023 -8.967 12.906 1.00 77.81 262 LYS A C 1
ATOM 2025 O O . LYS A 1 262 ? -22.341 -9.497 13.973 1.00 77.81 262 LYS A O 1
ATOM 2030 N N . PRO A 1 263 ? -22.586 -7.834 12.443 1.00 81.75 263 PRO A N 1
ATOM 2031 C CA . PRO A 1 263 ? -23.598 -7.117 13.205 1.00 81.75 263 PRO A CA 1
ATOM 2032 C C . PRO A 1 263 ? -24.813 -8.014 13.471 1.00 81.75 263 PRO A C 1
ATOM 2034 O O . PRO A 1 263 ? -25.325 -8.674 12.563 1.00 81.75 263 PRO A O 1
ATOM 2037 N N . THR A 1 264 ? -25.266 -8.053 14.724 1.00 87.12 264 THR A N 1
ATOM 2038 C CA . THR A 1 264 ? -26.563 -8.632 15.107 1.00 87.12 264 THR A CA 1
ATOM 2039 C C . THR A 1 264 ? -27.698 -7.643 14.847 1.00 87.12 264 THR A C 1
ATOM 2041 O O . THR A 1 264 ? -28.840 -8.064 14.644 1.00 87.12 264 THR A O 1
ATOM 2044 N N . LEU A 1 265 ? -27.372 -6.348 14.800 1.00 86.69 265 LEU A N 1
ATOM 2045 C CA . LEU A 1 265 ? -28.253 -5.248 14.437 1.00 86.69 265 LEU A CA 1
ATOM 2046 C C . LEU A 1 265 ? -27.460 -4.189 13.659 1.00 86.69 265 LEU A C 1
ATOM 2048 O O . LEU A 1 265 ? -26.313 -3.903 13.992 1.00 86.69 265 LEU A O 1
ATOM 2052 N N . SER A 1 266 ? -28.060 -3.596 12.631 1.00 87.56 266 SER A N 1
ATOM 2053 C CA . SER A 1 266 ? -27.411 -2.532 11.867 1.00 87.56 266 SER A CA 1
ATOM 2054 C C . SER A 1 266 ? -28.400 -1.472 11.398 1.00 87.56 266 SER A C 1
ATOM 2056 O O . SER A 1 266 ? -29.553 -1.802 11.101 1.00 87.56 266 SER A O 1
ATOM 2058 N N . GLY A 1 267 ? -27.932 -0.231 11.303 1.00 81.81 267 GLY A N 1
ATOM 2059 C CA . GLY A 1 267 ? -28.602 0.872 10.630 1.00 81.81 267 GLY A CA 1
ATOM 2060 C C . GLY A 1 267 ? -28.539 0.763 9.107 1.00 81.81 267 GLY A C 1
ATOM 2061 O O . GLY A 1 267 ? -28.266 -0.307 8.539 1.00 81.81 267 GLY A O 1
ATOM 2062 N N . THR A 1 268 ? -28.846 1.864 8.430 1.00 77.38 268 THR A N 1
ATOM 2063 C CA . THR A 1 268 ? -28.910 1.951 6.966 1.00 77.38 268 THR A CA 1
ATOM 2064 C C . THR A 1 268 ? -27.602 2.433 6.351 1.00 77.38 268 THR A C 1
ATOM 2066 O O . THR A 1 268 ? -27.043 3.427 6.780 1.00 77.38 268 THR A O 1
ATOM 2069 N N . LYS A 1 269 ? -27.142 1.743 5.295 1.00 73.12 269 LYS A N 1
ATOM 2070 C CA . LYS A 1 269 ? -25.919 2.100 4.566 1.00 73.12 269 LYS A CA 1
ATOM 2071 C C . LYS A 1 269 ? -26.216 2.922 3.303 1.00 73.12 269 LYS A C 1
ATOM 2073 O O . LYS A 1 269 ? -27.009 2.468 2.475 1.00 73.12 269 LYS A O 1
ATOM 2078 N N . GLY A 1 270 ? -25.502 4.028 3.094 1.00 56.19 270 GLY A N 1
ATOM 2079 C CA . GLY A 1 270 ? -25.409 4.765 1.826 1.00 56.19 270 GLY A CA 1
ATOM 2080 C C . GLY A 1 270 ? -26.339 5.978 1.674 1.00 56.19 270 GLY A C 1
ATOM 2081 O O . GLY A 1 270 ? -27.282 5.915 0.887 1.00 56.19 270 GLY A O 1
ATOM 2082 N N . ASP A 1 271 ? -25.966 7.094 2.316 1.00 53.72 271 ASP A N 1
ATOM 2083 C CA . ASP A 1 271 ? -26.626 8.426 2.307 1.00 53.72 271 ASP A CA 1
ATOM 2084 C C . ASP A 1 271 ? -27.817 8.576 3.275 1.00 53.72 271 ASP A C 1
ATOM 2086 O O . ASP A 1 271 ? -28.840 9.184 2.952 1.00 53.72 271 ASP A O 1
ATOM 2090 N N . ASP A 1 272 ? -27.692 8.023 4.485 1.00 60.50 272 ASP A N 1
ATOM 2091 C CA . ASP A 1 272 ? -28.600 8.359 5.581 1.00 60.50 272 ASP A CA 1
ATOM 2092 C C . ASP A 1 272 ? -28.121 9.651 6.274 1.00 60.50 272 ASP A C 1
ATOM 2094 O O . ASP A 1 272 ? -27.072 9.696 6.908 1.00 60.50 272 ASP A O 1
ATOM 2098 N N . THR A 1 273 ? -28.881 10.743 6.134 1.00 61.44 273 THR A N 1
ATOM 2099 C CA . THR A 1 273 ? -28.748 11.934 7.002 1.00 61.44 273 THR A CA 1
ATOM 2100 C C . THR A 1 273 ? -29.679 11.855 8.219 1.00 61.44 273 THR A C 1
ATOM 2102 O O . THR A 1 273 ? -29.867 12.846 8.930 1.00 61.44 273 THR A O 1
ATOM 2105 N N . GLY A 1 274 ? -30.399 10.745 8.368 1.00 65.75 274 GLY A N 1
ATOM 2106 C CA . GLY A 1 274 ? -31.358 10.484 9.425 1.00 65.75 274 GLY A CA 1
ATOM 2107 C C . GLY A 1 274 ? -30.700 10.024 10.722 1.00 65.75 274 GLY A C 1
ATOM 2108 O O . GLY A 1 274 ? -29.489 9.880 10.830 1.00 65.75 274 GLY A O 1
ATOM 2109 N N . THR A 1 275 ? -31.541 9.839 11.736 1.00 75.94 275 THR A N 1
ATOM 2110 C CA . THR A 1 275 ? -31.151 9.278 13.033 1.00 75.94 275 THR A CA 1
ATOM 2111 C C . THR A 1 275 ? -31.784 7.906 13.156 1.00 75.94 275 THR A C 1
ATOM 2113 O O . THR A 1 275 ? -33.017 7.802 13.197 1.00 75.94 275 THR A O 1
ATOM 2116 N N . ASN A 1 276 ? -30.978 6.851 13.230 1.00 83.62 276 ASN A N 1
ATOM 2117 C CA . ASN A 1 276 ? -31.455 5.520 13.577 1.00 83.62 276 ASN A CA 1
ATOM 2118 C C . ASN A 1 276 ? -31.513 5.384 15.107 1.00 83.62 276 ASN A C 1
ATOM 2120 O O . ASN A 1 276 ? -30.705 5.938 15.849 1.00 83.62 276 ASN A O 1
ATOM 2124 N N . SER A 1 277 ? -32.504 4.642 15.606 1.00 91.56 277 SER A N 1
ATOM 2125 C CA . SER A 1 277 ? -32.534 4.212 17.007 1.00 91.56 277 SER A CA 1
ATOM 2126 C C . SER A 1 277 ? -32.347 2.704 17.039 1.00 91.56 277 SER A C 1
ATOM 2128 O O . SER A 1 277 ? -33.263 1.948 16.711 1.00 91.56 277 SER A O 1
ATOM 2130 N N . LEU A 1 278 ? -31.141 2.282 17.404 1.00 92.44 278 LEU A N 1
ATOM 2131 C CA . LEU A 1 278 ? -30.703 0.896 17.389 1.00 92.44 278 LEU A CA 1
ATOM 2132 C C . LEU A 1 278 ? -30.651 0.380 18.825 1.00 92.44 278 LEU A C 1
ATOM 2134 O O . LEU A 1 278 ? -29.791 0.776 19.607 1.00 92.44 278 LEU A O 1
ATOM 2138 N N . ILE A 1 279 ? -31.601 -0.485 19.178 1.00 94.19 279 ILE A N 1
ATOM 2139 C CA . ILE A 1 279 ? -31.702 -1.067 20.519 1.00 94.19 279 ILE A CA 1
ATOM 2140 C C . ILE A 1 279 ? -31.475 -2.576 20.419 1.00 94.19 279 ILE A C 1
ATOM 2142 O O . ILE A 1 279 ? -32.229 -3.276 19.737 1.00 94.19 279 ILE A O 1
ATOM 2146 N N . GLY A 1 280 ? -30.436 -3.051 21.102 1.00 90.94 280 GLY A N 1
ATOM 2147 C CA . GLY A 1 280 ? -30.061 -4.452 21.243 1.00 90.94 280 GLY A CA 1
ATOM 2148 C C . GLY A 1 280 ? -31.022 -5.256 22.120 1.00 90.94 280 GLY A C 1
ATOM 2149 O O . GLY A 1 280 ? -32.179 -4.894 22.361 1.00 90.94 280 GLY A O 1
ATOM 2150 N N . LYS A 1 281 ? -30.553 -6.410 22.577 1.00 90.69 281 LYS A N 1
ATOM 2151 C CA . LYS A 1 281 ? -31.265 -7.386 23.403 1.00 90.69 281 LYS A CA 1
ATOM 2152 C C . LYS A 1 281 ? -30.531 -7.557 24.733 1.00 90.69 281 LYS A C 1
ATOM 2154 O O . LYS A 1 281 ? -29.592 -6.866 25.057 1.00 90.69 281 LYS A O 1
ATOM 2159 N N . SER A 1 282 ? -31.003 -8.474 25.572 1.00 89.69 282 SER A N 1
ATOM 2160 C CA . SER A 1 282 ? -30.388 -8.729 26.882 1.00 89.69 282 SER A CA 1
ATOM 2161 C C . SER A 1 282 ? -29.162 -9.658 26.834 1.00 89.69 282 SER A C 1
ATOM 2163 O O . SER A 1 282 ? -28.833 -10.262 27.856 1.00 89.69 282 SER A O 1
ATOM 2165 N N . GLY A 1 283 ? -28.574 -9.891 25.662 1.00 91.06 283 GLY A N 1
ATOM 2166 C CA . GLY A 1 283 ? -27.370 -10.706 25.496 1.00 91.06 283 GLY A CA 1
ATOM 2167 C C . GLY A 1 283 ? -26.368 -9.989 24.590 1.00 91.06 283 GLY A C 1
ATOM 2168 O O . GLY A 1 283 ? -26.715 -8.945 24.068 1.00 91.06 283 GLY A O 1
ATOM 2169 N N . PRO A 1 284 ? -25.166 -10.555 24.375 1.00 92.25 284 PRO A N 1
ATOM 2170 C CA . PRO A 1 284 ? -24.125 -9.900 23.587 1.00 92.25 284 PRO A CA 1
ATOM 2171 C C . PRO A 1 284 ? -24.596 -9.548 22.176 1.00 92.25 284 PRO A C 1
ATOM 2173 O O . PRO A 1 284 ? -24.978 -10.442 21.410 1.00 92.25 284 PRO A O 1
ATOM 2176 N N . ASP A 1 285 ? -24.516 -8.269 21.837 1.00 93.44 285 ASP A N 1
ATOM 2177 C CA . ASP A 1 285 ? -24.862 -7.732 20.530 1.00 93.44 285 ASP A CA 1
ATOM 2178 C C . ASP A 1 285 ? -23.665 -7.074 19.833 1.00 93.44 285 ASP A C 1
ATOM 2180 O O . ASP A 1 285 ? -22.716 -6.603 20.456 1.00 93.44 285 ASP A O 1
ATOM 2184 N N . VAL A 1 286 ? -23.727 -7.040 18.502 1.00 92.44 286 VAL A N 1
ATOM 2185 C CA . VAL A 1 286 ? -22.849 -6.228 17.655 1.00 92.44 286 VAL A CA 1
ATOM 2186 C C . VAL A 1 286 ? -23.757 -5.265 16.901 1.00 92.44 286 VAL A C 1
ATOM 2188 O O . VAL A 1 286 ? -24.548 -5.709 16.065 1.00 92.44 286 VAL A O 1
ATOM 2191 N N . ILE A 1 287 ? -23.679 -3.973 17.209 1.00 93.62 287 ILE A N 1
ATOM 2192 C CA . ILE A 1 287 ? -24.611 -2.961 16.699 1.00 93.62 287 ILE A CA 1
ATOM 2193 C C . ILE A 1 287 ? -23.855 -1.878 15.938 1.00 93.62 287 ILE A C 1
ATOM 2195 O O . ILE A 1 287 ? -23.032 -1.183 16.531 1.00 93.62 287 ILE A O 1
ATOM 2199 N N . PHE A 1 288 ? -24.160 -1.721 14.649 1.00 92.25 288 PHE A N 1
ATOM 2200 C CA . PHE A 1 288 ? -23.522 -0.732 13.769 1.00 92.25 288 PHE A CA 1
ATOM 2201 C C . PHE A 1 288 ? -24.522 0.315 13.274 1.00 92.25 288 PHE A C 1
ATOM 2203 O O . PHE A 1 288 ? -25.540 -0.067 12.702 1.00 92.25 288 PHE A O 1
ATOM 2210 N N . GLY A 1 289 ? -24.228 1.600 13.473 1.00 90.00 289 GLY A N 1
ATOM 2211 C CA . GLY A 1 289 ? -25.005 2.737 12.965 1.00 90.00 289 GLY A CA 1
ATOM 2212 C C . GLY A 1 289 ? -24.862 2.927 11.455 1.00 90.00 289 GLY A C 1
ATOM 2213 O O . GLY A 1 289 ? -25.846 2.815 10.728 1.00 90.00 289 GLY A O 1
ATOM 2214 N N . TYR A 1 290 ? -23.611 2.985 10.988 1.00 88.00 290 TYR A N 1
ATOM 2215 C CA . TYR A 1 290 ? -23.196 3.368 9.630 1.00 88.00 290 TYR A CA 1
ATOM 2216 C C . TYR A 1 290 ? -23.222 4.886 9.422 1.00 88.00 290 TYR A C 1
ATOM 2218 O O . TYR A 1 290 ? -22.484 5.575 10.107 1.00 88.00 290 TYR A O 1
ATOM 2226 N N . GLU A 1 291 ? -23.909 5.419 8.416 1.00 87.94 291 GLU A N 1
ATOM 2227 C CA . GLU A 1 291 ? -23.987 6.868 8.213 1.00 87.94 291 GLU A CA 1
ATOM 2228 C C . GLU A 1 291 ? -25.192 7.457 8.971 1.00 87.94 291 GLU A C 1
ATOM 2230 O O . GLU A 1 291 ? -26.239 6.822 9.039 1.00 87.94 291 GLU A O 1
ATOM 2235 N N . GLY A 1 292 ? -25.078 8.689 9.474 1.00 89.81 292 GLY A N 1
ATOM 2236 C CA . GLY A 1 292 ? -26.154 9.394 10.177 1.00 89.81 292 GLY A CA 1
ATOM 2237 C C . GLY A 1 292 ? -25.832 9.672 11.646 1.00 89.81 292 GLY A C 1
ATOM 2238 O O . GLY A 1 292 ? -24.816 9.245 12.166 1.00 89.81 292 GLY A O 1
ATOM 2239 N N . ASN A 1 293 ? -26.685 10.450 12.323 1.00 93.44 293 ASN A N 1
ATOM 2240 C CA . ASN A 1 293 ? -26.516 10.727 13.758 1.00 93.44 293 ASN A CA 1
ATOM 2241 C C . ASN A 1 293 ? -27.351 9.727 14.553 1.00 93.44 293 ASN A C 1
ATOM 2243 O O . ASN A 1 293 ? -28.545 9.972 14.773 1.00 93.44 293 ASN A O 1
ATOM 2247 N N . ASP A 1 294 ? -26.758 8.628 14.986 1.00 94.50 294 ASP A N 1
ATOM 2248 C CA . ASP A 1 294 ? -27.478 7.486 15.522 1.00 94.50 294 ASP A CA 1
ATOM 2249 C C . ASP A 1 294 ? -27.578 7.470 17.042 1.00 94.50 294 ASP A C 1
ATOM 2251 O O . ASP A 1 294 ? -26.849 8.117 17.790 1.00 94.50 294 ASP A O 1
ATOM 2255 N N . VAL A 1 295 ? -28.553 6.712 17.530 1.00 95.94 295 VAL A N 1
ATOM 2256 C CA . VAL A 1 295 ? -28.765 6.456 18.949 1.00 95.94 295 VAL A CA 1
ATOM 2257 C C . VAL A 1 295 ? -28.705 4.955 19.175 1.00 95.94 295 VAL A C 1
ATOM 2259 O O . VAL A 1 295 ? -29.625 4.229 18.790 1.00 95.94 295 VAL A O 1
ATOM 2262 N N . ILE A 1 296 ? -27.653 4.502 19.848 1.00 96.62 296 ILE A N 1
ATOM 2263 C CA . ILE A 1 296 ? -27.314 3.089 20.007 1.00 96.62 296 ILE A CA 1
ATOM 2264 C C . ILE A 1 296 ? -27.415 2.693 21.483 1.00 96.62 296 ILE A C 1
ATOM 2266 O O . ILE A 1 296 ? -26.848 3.351 22.353 1.00 96.62 296 ILE A O 1
ATOM 2270 N N . GLU A 1 297 ? -28.137 1.616 21.787 1.00 96.12 297 GLU A N 1
ATOM 2271 C CA . GLU A 1 297 ? -28.281 1.065 23.139 1.00 96.12 297 GLU A CA 1
ATOM 2272 C C . GLU A 1 297 ? -28.202 -0.465 23.109 1.00 96.12 297 GLU A C 1
ATOM 2274 O O . GLU A 1 297 ? -29.072 -1.112 22.536 1.00 96.12 297 GLU A O 1
ATOM 2279 N N . GLY A 1 298 ? -27.199 -1.063 23.758 1.00 92.88 298 GLY A N 1
ATOM 2280 C CA . GLY A 1 298 ? -27.048 -2.528 23.813 1.00 92.88 298 GLY A CA 1
ATOM 2281 C C . GLY A 1 298 ? -27.980 -3.238 24.799 1.00 92.88 298 GLY A C 1
ATOM 2282 O O . GLY A 1 298 ? -28.325 -4.389 24.599 1.00 92.88 298 GLY A O 1
ATOM 2283 N N . LEU A 1 299 ? -28.498 -2.518 25.803 1.00 92.69 299 LEU A N 1
ATOM 2284 C CA . LEU A 1 299 ? -29.220 -3.030 26.978 1.00 92.69 299 LEU A CA 1
ATOM 2285 C C . LEU A 1 299 ? -28.336 -3.808 27.958 1.00 92.69 299 LEU A C 1
ATOM 2287 O O . LEU A 1 299 ? -27.894 -3.222 28.947 1.00 92.69 299 LEU A O 1
ATOM 2291 N N . GLY A 1 300 ? -28.160 -5.111 27.777 1.00 90.69 300 GLY A N 1
ATOM 2292 C CA . GLY A 1 300 ? -27.359 -5.923 28.686 1.00 90.69 300 GLY A CA 1
ATOM 2293 C C . GLY A 1 300 ? -26.685 -7.043 27.934 1.00 90.69 300 GLY A C 1
ATOM 2294 O O . GLY A 1 300 ? -27.300 -7.626 27.060 1.00 90.69 300 GLY A O 1
ATOM 2295 N N . GLY A 1 301 ? -25.462 -7.394 28.295 1.00 93.38 301 GLY A N 1
ATOM 2296 C CA . GLY A 1 301 ? -24.676 -8.290 27.464 1.00 93.38 301 GLY A CA 1
ATOM 2297 C C . GLY A 1 301 ? -23.207 -8.007 27.670 1.00 93.38 301 GLY A C 1
ATOM 2298 O O . GLY A 1 301 ? -22.815 -7.641 28.761 1.00 93.38 301 GLY A O 1
ATOM 2299 N N . ASN A 1 302 ? -22.396 -8.254 26.656 1.00 95.12 302 ASN A N 1
ATOM 2300 C CA . ASN A 1 302 ? -21.106 -7.598 26.496 1.00 95.12 302 ASN A CA 1
ATOM 2301 C C . ASN A 1 302 ? -21.145 -7.157 25.043 1.00 95.12 302 ASN A C 1
ATOM 2303 O O . ASN A 1 302 ? -21.024 -8.010 24.156 1.00 95.12 302 ASN A O 1
ATOM 2307 N N . ASP A 1 303 ? -21.423 -5.886 24.821 1.00 95.50 303 ASP A N 1
ATOM 2308 C CA . ASP A 1 303 ? -21.841 -5.413 23.513 1.00 95.50 303 ASP A CA 1
ATOM 2309 C C . ASP A 1 303 ? -20.690 -4.734 22.774 1.00 95.50 303 ASP A C 1
ATOM 2311 O O . ASP A 1 303 ? -19.742 -4.212 23.368 1.00 95.50 303 ASP A O 1
ATOM 2315 N N . ILE A 1 304 ? -20.766 -4.760 21.449 1.00 93.94 304 ILE A N 1
ATOM 2316 C CA . ILE A 1 304 ? -19.820 -4.096 20.558 1.00 93.94 304 ILE A CA 1
ATOM 2317 C C . ILE A 1 304 ? -20.601 -3.104 19.708 1.00 93.94 304 ILE A C 1
ATOM 2319 O O . ILE A 1 304 ? -21.534 -3.479 18.997 1.00 93.94 304 ILE A O 1
ATOM 2323 N N . PHE A 1 305 ? -20.201 -1.842 19.765 1.00 95.25 305 PHE A N 1
ATOM 2324 C CA . PHE A 1 305 ? -20.854 -0.746 19.069 1.00 95.25 305 PHE A CA 1
ATOM 2325 C C . PHE A 1 305 ? -19.924 -0.122 18.033 1.00 95.25 305 PHE A C 1
ATOM 2327 O O . PHE A 1 305 ? -18.721 0.003 18.264 1.00 95.25 305 PHE A O 1
ATOM 2334 N N . SER A 1 306 ? -20.500 0.329 16.925 1.00 93.06 306 SER A N 1
ATOM 2335 C CA . SER A 1 306 ? -19.893 1.334 16.054 1.00 93.06 306 SER A CA 1
ATOM 2336 C C . SER A 1 306 ? -20.960 2.318 15.616 1.00 93.06 306 SER A C 1
ATOM 2338 O O . SER A 1 306 ? -22.044 1.898 15.210 1.00 93.06 306 SER A O 1
ATOM 2340 N N . GLY A 1 307 ? -20.669 3.604 15.774 1.00 91.56 307 GLY A N 1
ATOM 2341 C CA . GLY A 1 307 ? -21.542 4.687 15.329 1.00 91.56 307 GLY A CA 1
ATOM 2342 C C . GLY A 1 307 ? -21.441 4.867 13.819 1.00 91.56 307 GLY A C 1
ATOM 2343 O O . GLY A 1 307 ? -22.428 4.721 13.106 1.00 91.56 307 GLY A O 1
ATOM 2344 N N . GLY A 1 308 ? -20.209 4.964 13.325 1.00 89.25 308 GLY A N 1
ATOM 2345 C CA . GLY A 1 308 ? -19.875 5.211 11.933 1.00 89.25 308 GLY A CA 1
ATOM 2346 C C . GLY A 1 308 ? -19.655 6.701 11.658 1.00 89.25 308 GLY A C 1
ATOM 2347 O O . GLY A 1 308 ? -18.821 7.343 12.297 1.00 89.25 308 GLY A O 1
ATOM 2348 N N . ASP A 1 309 ? -20.289 7.237 10.620 1.00 88.44 309 ASP A N 1
ATOM 2349 C CA . ASP A 1 309 ? -20.168 8.643 10.234 1.00 88.44 309 ASP A CA 1
ATOM 2350 C C . ASP A 1 309 ? -21.359 9.450 10.755 1.00 88.44 309 ASP A C 1
ATOM 2352 O O . ASP A 1 309 ? -22.462 9.320 10.242 1.00 88.44 309 ASP A O 1
ATOM 2356 N N . GLY A 1 310 ? -21.112 10.388 11.662 1.00 91.00 310 GLY A N 1
ATOM 2357 C CA . GLY A 1 310 ? -22.133 11.273 12.215 1.00 91.00 310 GLY A CA 1
ATOM 2358 C C . GLY A 1 310 ? -21.766 11.678 13.632 1.00 91.00 310 GLY A C 1
ATOM 2359 O O . GLY A 1 310 ? -20.630 11.484 14.045 1.00 91.00 310 GLY A O 1
ATOM 2360 N N . ALA A 1 311 ? -22.698 12.318 14.335 1.00 94.62 311 ALA A N 1
ATOM 2361 C CA . ALA A 1 311 ? -22.602 12.591 15.765 1.00 94.62 311 ALA A CA 1
ATOM 2362 C C . ALA A 1 311 ? -23.488 11.590 16.514 1.00 94.62 311 ALA A C 1
ATOM 2364 O O . ALA A 1 311 ? -24.707 11.790 16.623 1.00 94.62 311 ALA A O 1
ATOM 2365 N N . ASP A 1 312 ? -22.875 10.526 17.020 1.00 97.00 312 ASP A N 1
ATOM 2366 C CA . ASP A 1 312 ? -23.585 9.361 17.539 1.00 97.00 312 ASP A CA 1
ATOM 2367 C C . ASP A 1 312 ? -23.768 9.401 19.058 1.00 97.00 312 ASP A C 1
ATOM 2369 O O . ASP A 1 312 ? -22.989 9.975 19.818 1.00 97.00 312 ASP A O 1
ATOM 2373 N N . THR A 1 313 ? -24.841 8.785 19.547 1.00 97.81 313 THR A N 1
ATOM 2374 C CA . THR A 1 313 ? -25.169 8.703 20.974 1.00 97.81 313 THR A CA 1
ATOM 2375 C C . THR A 1 313 ? -25.212 7.253 21.437 1.00 97.81 313 THR A C 1
ATOM 2377 O O . THR A 1 313 ? -26.174 6.533 21.169 1.00 97.81 313 THR A O 1
ATOM 2380 N N . PHE A 1 314 ? -24.236 6.856 22.251 1.00 98.06 314 PHE A N 1
ATOM 2381 C CA . PHE A 1 314 ? -24.183 5.539 22.890 1.00 98.06 314 PHE A CA 1
ATOM 2382 C C . PHE A 1 314 ? -24.823 5.599 24.283 1.00 98.06 314 PHE A C 1
ATOM 2384 O O . PHE A 1 314 ? -24.361 6.323 25.171 1.00 98.06 314 PHE A O 1
ATOM 2391 N N . ARG A 1 315 ? -25.917 4.864 24.494 1.00 97.25 315 ARG A N 1
ATOM 2392 C CA . ARG A 1 315 ? -26.746 4.922 25.705 1.00 97.25 315 ARG A CA 1
ATOM 2393 C C . ARG A 1 315 ? -26.478 3.768 26.662 1.00 97.25 315 ARG A C 1
ATOM 2395 O O . ARG A 1 315 ? -26.626 2.602 26.322 1.00 97.25 315 ARG A O 1
ATOM 2402 N N . PHE A 1 316 ? -26.224 4.127 27.917 1.00 96.00 316 PHE A N 1
ATOM 2403 C CA . PHE A 1 316 ? -26.048 3.210 29.041 1.00 96.00 316 PHE A CA 1
ATOM 2404 C C . PHE A 1 316 ? -27.032 3.575 30.155 1.00 96.00 316 PHE A C 1
ATOM 2406 O O . PHE A 1 316 ? -26.719 4.299 31.110 1.00 96.00 316 PHE A O 1
ATOM 2413 N N . LEU A 1 317 ? -28.276 3.114 30.000 1.00 93.19 317 LEU A N 1
ATOM 2414 C CA . LEU A 1 317 ? -29.388 3.507 30.870 1.00 93.19 317 LEU A CA 1
ATOM 2415 C C . LEU A 1 317 ? -29.634 2.541 32.032 1.00 93.19 317 LEU A C 1
ATOM 2417 O O . LEU A 1 317 ? -30.219 2.942 33.041 1.00 93.19 317 LEU A O 1
ATOM 2421 N N . THR A 1 318 ? -29.152 1.299 31.933 1.00 86.81 318 THR A N 1
ATOM 2422 C CA . THR A 1 318 ? -29.343 0.258 32.952 1.00 86.81 318 THR A CA 1
ATOM 2423 C C . THR A 1 318 ? -28.013 -0.242 33.521 1.00 86.81 318 THR A C 1
ATOM 2425 O O . THR A 1 318 ? -26.965 -0.154 32.890 1.00 86.81 318 THR A O 1
ATOM 2428 N N . SER A 1 319 ? -28.029 -0.763 34.751 1.00 79.62 319 SER A N 1
ATOM 2429 C CA . SER A 1 319 ? -26.816 -1.208 35.458 1.00 79.62 319 SER A CA 1
ATOM 2430 C C . SER A 1 319 ? -26.277 -2.566 34.988 1.00 79.62 319 SER A C 1
ATOM 2432 O O . SER A 1 319 ? -25.332 -3.078 35.587 1.00 79.62 319 SER A O 1
ATOM 2434 N N . GLY A 1 320 ? -26.907 -3.173 33.979 1.00 81.06 320 GLY A N 1
ATOM 2435 C CA . GLY A 1 320 ? -26.630 -4.521 33.484 1.00 81.06 320 GLY A CA 1
ATOM 2436 C C . GLY A 1 320 ? -25.942 -4.574 32.122 1.00 81.06 320 GLY A C 1
ATOM 2437 O O . GLY A 1 320 ? -25.963 -5.644 31.531 1.00 81.06 320 GLY A O 1
ATOM 2438 N N . SER A 1 321 ? -25.366 -3.462 31.649 1.00 84.38 321 SER A N 1
ATOM 2439 C CA . SER A 1 321 ? -24.760 -3.375 30.310 1.00 84.38 321 SER A CA 1
ATOM 2440 C C . SER A 1 321 ? -23.636 -4.389 30.080 1.00 84.38 321 SER A C 1
ATOM 2442 O O . SER A 1 321 ? -23.645 -5.043 29.058 1.00 84.38 321 SER A O 1
ATOM 2444 N N . GLY A 1 322 ? -22.786 -4.620 31.090 1.00 93.19 322 GLY A N 1
ATOM 2445 C CA . GLY A 1 322 ? -21.683 -5.581 31.068 1.00 93.19 322 GLY A CA 1
ATOM 2446 C C . GLY A 1 322 ? -20.337 -4.951 30.720 1.00 93.19 322 GLY A C 1
ATOM 2447 O O . GLY A 1 322 ? -19.963 -3.931 31.305 1.00 93.19 322 GLY A O 1
ATOM 2448 N N . TYR A 1 323 ? -19.559 -5.619 29.873 1.00 95.88 323 TYR A N 1
ATOM 2449 C CA . TYR A 1 323 ? -18.252 -5.158 29.402 1.00 95.88 323 TYR A CA 1
ATOM 2450 C C . TYR A 1 323 ? -18.350 -4.807 27.922 1.00 95.88 323 TYR A C 1
ATOM 2452 O O . TYR A 1 323 ? -18.223 -5.679 27.063 1.00 95.88 323 TYR A O 1
ATOM 2460 N N . ASP A 1 324 ? -18.572 -3.527 27.658 1.00 96.75 324 ASP A N 1
ATOM 2461 C CA . ASP A 1 324 ? -18.953 -3.026 26.345 1.00 96.75 324 ASP A CA 1
ATOM 2462 C C . ASP A 1 324 ? -17.769 -2.348 25.644 1.00 96.75 324 ASP A C 1
ATOM 2464 O O . ASP A 1 324 ? -16.887 -1.778 26.300 1.00 96.75 324 ASP A O 1
ATOM 2468 N N . ILE A 1 325 ? -17.740 -2.399 24.312 1.00 95.69 325 ILE A N 1
ATOM 2469 C CA . ILE A 1 325 ? -16.689 -1.809 23.472 1.00 95.69 325 ILE A CA 1
ATOM 2470 C C . ILE A 1 325 ? -17.335 -0.902 22.425 1.00 95.69 325 ILE A C 1
ATOM 2472 O O . ILE A 1 325 ? -18.239 -1.327 21.713 1.00 95.69 325 ILE A O 1
ATOM 2476 N N . ILE A 1 326 ? -16.846 0.330 22.300 1.00 96.94 326 ILE A N 1
ATOM 2477 C CA . ILE A 1 326 ? -17.162 1.233 21.188 1.00 96.94 326 ILE A CA 1
ATOM 2478 C C . ILE A 1 326 ? -15.933 1.278 20.278 1.00 96.94 326 ILE A C 1
ATOM 2480 O O . ILE A 1 326 ? -14.852 1.644 20.740 1.00 96.94 326 ILE A O 1
ATOM 2484 N N . LEU A 1 327 ? -16.095 0.864 19.021 1.00 92.44 327 LEU A N 1
ATOM 2485 C CA . LEU A 1 327 ? -14.993 0.638 18.078 1.00 92.44 327 LEU A CA 1
ATOM 2486 C C . LEU A 1 327 ? -14.451 1.918 17.428 1.00 92.44 327 LEU A C 1
ATOM 2488 O O . LEU A 1 327 ? -13.308 1.935 16.984 1.00 92.44 327 LEU A O 1
ATOM 2492 N N . ASP A 1 328 ? -15.272 2.962 17.316 1.00 91.06 328 ASP A N 1
ATOM 2493 C CA . ASP A 1 328 ? -14.996 4.126 16.466 1.00 91.06 328 ASP A CA 1
ATOM 2494 C C . ASP A 1 328 ? -15.393 5.468 17.093 1.00 91.06 328 ASP A C 1
ATOM 2496 O O . ASP A 1 328 ? -15.599 6.437 16.371 1.00 91.06 328 ASP A O 1
ATOM 2500 N N . PHE A 1 329 ? -15.453 5.541 18.428 1.00 96.56 329 PHE A N 1
ATOM 2501 C CA . PHE A 1 329 ? -15.831 6.766 19.138 1.00 96.56 329 PHE A CA 1
ATOM 2502 C C . PHE A 1 329 ? -14.950 7.955 18.719 1.00 96.56 329 PHE A C 1
ATOM 2504 O O . PHE A 1 329 ? -13.735 7.945 18.945 1.00 96.56 329 PHE A O 1
ATOM 2511 N N . ASP A 1 330 ? -15.551 9.008 18.169 1.00 94.94 330 ASP A N 1
ATOM 2512 C CA . ASP A 1 330 ? -14.840 10.192 17.693 1.00 94.94 330 ASP A CA 1
ATOM 2513 C C . ASP A 1 330 ? -15.306 11.477 18.412 1.00 94.94 330 ASP A C 1
ATOM 2515 O O . ASP A 1 330 ? -16.296 12.110 18.025 1.00 94.94 330 ASP A O 1
ATOM 2519 N N . PRO A 1 331 ? -14.536 11.956 19.413 1.00 92.81 331 PRO A N 1
ATOM 2520 C CA . PRO A 1 331 ? -14.798 13.235 20.076 1.00 92.81 331 PRO A CA 1
ATOM 2521 C C . PRO A 1 331 ? -14.847 14.432 19.112 1.00 92.81 331 PRO A C 1
ATOM 2523 O O . PRO A 1 331 ? -15.497 15.436 19.395 1.00 92.81 331 PRO A O 1
ATOM 2526 N N . LEU A 1 332 ? -14.157 14.368 17.964 1.00 91.19 332 LEU A N 1
ATOM 2527 C CA . LEU A 1 332 ? -14.140 15.458 16.982 1.00 91.19 332 LEU A CA 1
ATOM 2528 C C . LEU A 1 332 ? -15.410 15.501 16.127 1.00 91.19 332 LEU A C 1
ATOM 2530 O O . LEU A 1 332 ? -15.710 16.549 15.548 1.00 91.19 332 LEU A O 1
ATOM 2534 N N . ARG A 1 333 ? -16.159 14.397 16.060 1.00 92.56 333 ARG A N 1
ATOM 2535 C CA . ARG A 1 333 ? -17.470 14.323 15.399 1.00 92.56 333 ARG A CA 1
ATOM 2536 C C . ARG A 1 333 ? -18.635 14.616 16.341 1.00 92.56 333 ARG A C 1
ATOM 2538 O O . ARG A 1 333 ? -19.747 14.842 15.871 1.00 92.56 333 ARG A O 1
ATOM 2545 N N . ASN A 1 334 ? -18.348 14.809 17.629 1.00 94.88 334 ASN A N 1
ATOM 2546 C CA . ASN A 1 334 ? -19.315 15.001 18.712 1.00 94.88 334 ASN A CA 1
ATOM 2547 C C . ASN A 1 334 ? -20.107 13.733 19.048 1.00 94.88 334 ASN A C 1
ATOM 2549 O O . ASN A 1 334 ? -21.291 13.822 19.388 1.00 94.88 334 ASN A O 1
ATOM 2553 N N . ASP A 1 335 ? -19.449 12.578 18.994 1.00 98.00 335 ASP A N 1
ATOM 2554 C CA . ASP A 1 335 ? -19.994 11.376 19.611 1.00 98.00 335 ASP A CA 1
ATOM 2555 C C . ASP A 1 335 ? -20.120 11.569 21.120 1.00 98.00 335 ASP A C 1
ATOM 2557 O O . ASP A 1 335 ? -19.269 12.183 21.771 1.00 98.00 335 ASP A O 1
ATOM 2561 N N . ILE A 1 336 ? -21.186 11.025 21.701 1.00 98.06 336 ILE A N 1
ATOM 2562 C CA . ILE A 1 336 ? -21.455 11.139 23.130 1.00 98.06 336 ILE A CA 1
ATOM 2563 C C . ILE A 1 336 ? -21.809 9.796 23.759 1.00 98.06 336 ILE A C 1
ATOM 2565 O O . ILE A 1 336 ? -22.575 8.991 23.228 1.00 98.06 336 ILE A O 1
ATOM 2569 N N . VAL A 1 337 ? -21.327 9.592 24.982 1.00 98.19 337 VAL A N 1
ATOM 2570 C CA . VAL A 1 337 ? -21.825 8.555 25.885 1.00 98.19 337 VAL A CA 1
ATOM 2571 C C . VAL A 1 337 ? -22.878 9.161 26.802 1.00 98.19 337 VAL A C 1
ATOM 2573 O O . VAL A 1 337 ? -22.592 9.972 27.689 1.00 98.19 337 VAL A O 1
ATOM 2576 N N . GLN A 1 338 ? -24.123 8.736 26.623 1.00 97.88 338 GLN A N 1
ATOM 2577 C CA . GLN A 1 338 ? -25.228 9.097 27.498 1.00 97.88 338 GLN A CA 1
ATOM 2578 C C . GLN A 1 338 ? -25.402 8.031 28.580 1.00 97.88 338 GLN A C 1
ATOM 2580 O O . GLN A 1 338 ? -25.787 6.897 28.308 1.00 97.88 338 GLN A O 1
ATOM 2585 N N . VAL A 1 339 ? -25.165 8.402 29.836 1.00 96.31 339 VAL A N 1
ATOM 2586 C CA . VAL A 1 339 ? -25.203 7.476 30.973 1.00 96.31 339 VAL A CA 1
ATOM 2587 C C . VAL A 1 339 ? -26.026 8.061 32.113 1.00 96.31 339 VAL A C 1
ATOM 2589 O O . VAL A 1 339 ? -25.900 9.238 32.457 1.00 96.31 339 VAL A O 1
ATOM 2592 N N . THR A 1 340 ? -26.885 7.248 32.731 1.00 96.31 340 THR A N 1
ATOM 2593 C CA . THR A 1 340 ? -27.647 7.723 33.895 1.00 96.31 340 THR A CA 1
ATOM 2594 C C . THR A 1 340 ? -26.736 7.876 35.108 1.00 96.31 340 THR A C 1
ATOM 2596 O O . THR A 1 340 ? -25.820 7.079 35.332 1.00 96.31 340 THR A O 1
ATOM 2599 N N . LYS A 1 341 ? -27.013 8.859 35.971 1.00 94.56 341 LYS A N 1
ATOM 2600 C CA . LYS A 1 341 ? -26.234 9.059 37.216 1.00 94.56 341 LYS A CA 1
ATOM 2601 C C . LYS A 1 341 ? -26.196 7.817 38.114 1.00 94.56 341 LYS A C 1
ATOM 2603 O O . LYS A 1 341 ? -25.220 7.608 38.831 1.00 94.56 341 LYS A O 1
ATOM 2608 N N . GLY A 1 342 ? -27.252 7.001 38.077 1.00 93.25 342 GLY A N 1
ATOM 2609 C CA . GLY A 1 342 ? -27.323 5.731 38.802 1.00 93.25 342 GLY A CA 1
ATOM 2610 C C . GLY A 1 342 ? -26.334 4.695 38.266 1.00 93.25 342 GLY A C 1
ATOM 2611 O O . GLY A 1 342 ? -25.584 4.118 39.048 1.00 93.25 342 GLY A O 1
ATOM 2612 N N . VAL A 1 343 ? -26.286 4.514 36.943 1.00 93.56 343 VAL A N 1
ATOM 2613 C CA . VAL A 1 343 ? -25.359 3.586 36.271 1.00 93.56 343 VAL A CA 1
ATOM 2614 C C . VAL A 1 343 ? -23.911 4.050 36.411 1.00 93.56 343 VAL A C 1
ATOM 2616 O O . VAL A 1 343 ? -23.028 3.267 36.760 1.00 93.56 343 VAL A O 1
ATOM 2619 N N . ALA A 1 344 ? -23.674 5.347 36.227 1.00 93.25 344 ALA A N 1
ATOM 2620 C CA . ALA A 1 344 ? -22.359 5.953 36.384 1.00 93.25 344 ALA A CA 1
ATOM 2621 C C . ALA A 1 344 ? -21.844 5.921 37.836 1.00 93.25 344 ALA A C 1
ATOM 2623 O O . ALA A 1 344 ? -20.638 5.973 38.073 1.00 93.25 344 ALA A O 1
ATOM 2624 N N . GLY A 1 345 ? -22.746 5.888 38.825 1.00 93.56 345 GLY A N 1
ATOM 2625 C CA . GLY A 1 345 ? -22.399 5.963 40.249 1.00 93.56 345 GLY A CA 1
ATOM 2626 C C . GLY A 1 345 ? -21.858 7.327 40.681 1.00 93.56 345 GLY A C 1
ATOM 2627 O O . GLY A 1 345 ? -21.280 7.459 41.760 1.00 93.56 345 GLY A O 1
ATOM 2628 N N . VAL A 1 346 ? -22.027 8.355 39.848 1.00 93.44 346 VAL A N 1
ATOM 2629 C CA . VAL A 1 346 ? -21.500 9.705 40.064 1.00 93.44 346 VAL A CA 1
ATOM 2630 C C . VAL A 1 346 ? -22.518 10.769 39.657 1.00 93.44 346 VAL A C 1
ATOM 2632 O O . VAL A 1 346 ? -23.453 10.515 38.905 1.00 93.44 346 VAL A O 1
ATOM 2635 N N . LYS A 1 347 ? -22.341 11.993 40.169 1.00 94.00 347 LYS A N 1
ATOM 2636 C CA . LYS A 1 347 ? -23.261 13.123 39.927 1.00 94.00 347 LYS A CA 1
ATOM 2637 C C . LYS A 1 347 ? -22.692 14.221 39.027 1.00 94.00 347 LYS A C 1
ATOM 2639 O O . LYS A 1 347 ? -23.414 15.160 38.708 1.00 94.00 347 LYS A O 1
ATOM 2644 N N . SER A 1 348 ? -21.413 14.147 38.670 1.00 95.12 348 SER A N 1
ATOM 2645 C CA . SER A 1 348 ? -20.733 15.164 37.867 1.00 95.12 348 SER A CA 1
ATOM 2646 C C . SER A 1 348 ? -19.703 14.538 36.939 1.00 95.12 348 SER A C 1
ATOM 2648 O O . SER A 1 348 ? -19.110 13.508 37.267 1.00 95.12 348 SER A O 1
ATOM 2650 N N . PHE A 1 349 ? -19.442 15.207 35.816 1.00 94.06 349 PHE A N 1
ATOM 2651 C CA . PHE A 1 349 ? -18.415 14.796 34.863 1.00 94.06 349 PHE A CA 1
ATOM 2652 C C . PHE A 1 349 ? -17.040 14.655 35.525 1.00 94.06 349 PHE A C 1
ATOM 2654 O O . PHE A 1 349 ? -16.378 13.641 35.366 1.00 94.06 349 PHE A O 1
ATOM 2661 N N . ALA A 1 350 ? -16.634 15.617 36.360 1.00 95.69 350 ALA A N 1
ATOM 2662 C CA . ALA A 1 350 ? -15.339 15.555 37.039 1.00 95.69 350 ALA A CA 1
ATOM 2663 C C . ALA A 1 350 ? -15.173 14.294 37.911 1.00 95.69 350 ALA A C 1
ATOM 2665 O O . ALA A 1 350 ? -14.052 13.841 38.134 1.00 95.69 350 ALA A O 1
ATOM 2666 N N . ALA A 1 351 ? -16.271 13.738 38.435 1.00 96.19 351 ALA A N 1
ATOM 2667 C CA . ALA A 1 351 ? -16.250 12.460 39.135 1.00 96.19 351 ALA A CA 1
ATOM 2668 C C . ALA A 1 351 ? -16.246 11.268 38.168 1.00 96.19 351 ALA A C 1
ATOM 2670 O O . ALA A 1 351 ? -15.490 10.332 38.406 1.00 96.19 351 ALA A O 1
ATOM 2671 N N . LEU A 1 352 ? -17.011 11.334 37.074 1.00 95.81 352 LEU A N 1
ATOM 2672 C CA . LEU A 1 352 ? -17.016 10.321 36.012 1.00 95.81 352 LEU A CA 1
ATOM 2673 C C . LEU A 1 352 ? -15.624 10.142 35.400 1.00 95.81 352 LEU A C 1
ATOM 2675 O O . LEU A 1 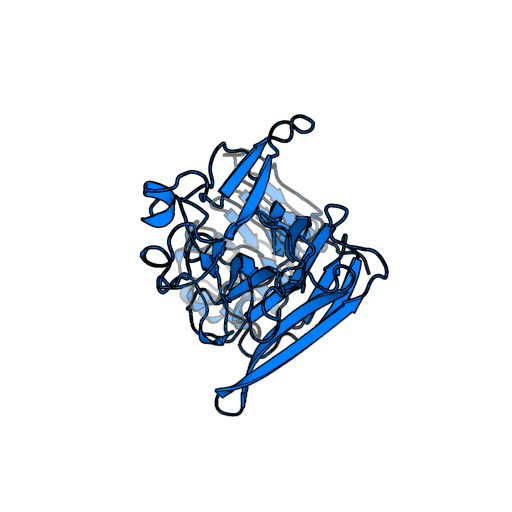352 ? -15.103 9.037 35.336 1.00 95.81 352 LEU A O 1
ATOM 2679 N N . TYR A 1 353 ? -14.975 11.246 35.041 1.00 96.38 353 TYR A N 1
ATOM 2680 C CA . TYR A 1 353 ? -13.677 11.267 34.373 1.00 96.38 353 TYR A CA 1
ATOM 2681 C C . TYR A 1 353 ? -12.534 10.689 35.231 1.00 96.38 353 TYR A C 1
ATOM 2683 O O . TYR A 1 353 ? -11.500 10.251 34.719 1.00 96.38 353 TYR A O 1
ATOM 2691 N N . ARG A 1 354 ? -12.704 10.634 36.562 1.00 96.75 354 ARG A N 1
ATOM 2692 C CA . ARG A 1 354 ? -11.775 9.914 37.454 1.00 96.75 354 ARG A CA 1
ATOM 2693 C C . ARG A 1 354 ? -11.896 8.396 37.339 1.00 96.75 354 ARG A C 1
ATOM 2695 O O . ARG A 1 354 ? -10.918 7.717 37.626 1.00 96.75 354 ARG A O 1
ATOM 2702 N N . ASN A 1 355 ? -13.047 7.892 36.902 1.00 96.56 355 ASN A N 1
ATOM 2703 C CA . ASN A 1 355 ? -13.281 6.468 36.668 1.00 96.56 355 ASN A CA 1
ATOM 2704 C C . ASN A 1 355 ? -12.822 6.012 35.277 1.00 96.56 355 ASN A C 1
ATOM 2706 O O . ASN A 1 355 ? -12.924 4.827 34.977 1.00 96.56 355 ASN A O 1
ATOM 2710 N N . VAL A 1 356 ? -12.330 6.933 34.442 1.00 97.81 356 VAL A N 1
ATOM 2711 C CA . VAL A 1 356 ? -11.706 6.609 33.158 1.00 97.81 356 VAL A CA 1
ATOM 2712 C C . VAL A 1 356 ? -10.217 6.341 33.377 1.00 97.81 356 VAL A C 1
ATOM 2714 O O . VAL A 1 356 ? -9.519 7.167 33.976 1.00 97.81 356 VAL A O 1
ATOM 2717 N N . THR A 1 357 ? -9.706 5.221 32.883 1.00 97.94 357 THR A N 1
ATOM 2718 C CA . THR A 1 357 ? -8.273 4.859 32.890 1.00 97.94 357 THR A CA 1
ATOM 2719 C C . THR A 1 357 ? -7.859 4.317 31.530 1.00 97.94 357 THR A C 1
ATOM 2721 O O . THR A 1 357 ? -8.721 3.822 30.825 1.00 97.94 357 THR A O 1
ATOM 2724 N N . ASN A 1 358 ? -6.571 4.361 31.177 1.00 97.31 358 ASN A N 1
ATOM 2725 C CA . ASN A 1 358 ? -6.096 3.638 29.993 1.00 97.31 358 ASN A CA 1
ATOM 2726 C C . ASN A 1 358 ? -5.787 2.174 30.355 1.00 97.31 358 ASN A C 1
ATOM 2728 O O . ASN A 1 358 ? -5.201 1.936 31.418 1.00 97.31 358 ASN A O 1
ATOM 2732 N N . ASN A 1 359 ? -6.169 1.219 29.504 1.00 93.94 359 ASN A N 1
ATOM 2733 C CA . ASN A 1 359 ? -5.751 -0.188 29.596 1.00 93.94 359 ASN A CA 1
ATOM 2734 C C . ASN A 1 359 ? -4.282 -0.368 29.132 1.00 93.94 359 ASN A C 1
ATOM 2736 O O . ASN A 1 359 ? -3.542 0.611 28.984 1.00 93.94 359 ASN A O 1
ATOM 2740 N N . ALA A 1 360 ? -3.830 -1.615 28.959 1.00 87.12 360 ALA A N 1
ATOM 2741 C CA . ALA A 1 360 ? -2.457 -1.911 28.536 1.00 87.12 360 ALA A CA 1
ATOM 2742 C C . ALA A 1 360 ? -2.203 -1.545 27.062 1.00 87.12 360 ALA A C 1
ATOM 2744 O O . ALA A 1 360 ? -1.075 -1.227 26.689 1.00 87.12 360 ALA A O 1
ATOM 2745 N N . GLU A 1 361 ? -3.261 -1.560 26.260 1.00 81.25 361 GLU A N 1
ATOM 2746 C CA . GLU A 1 361 ? -3.309 -1.234 24.839 1.00 81.25 361 GLU A CA 1
ATOM 2747 C C . GLU A 1 361 ? -3.359 0.291 24.600 1.00 81.25 361 GLU A C 1
ATOM 2749 O O . GLU A 1 361 ? -3.001 0.770 23.526 1.00 81.25 361 GLU A O 1
ATOM 2754 N N . GLY A 1 362 ? -3.683 1.068 25.640 1.00 86.50 362 GLY A N 1
ATOM 2755 C CA . GLY A 1 362 ? -3.750 2.530 25.624 1.00 86.50 362 GLY A CA 1
ATOM 2756 C C . GLY A 1 362 ? -5.168 3.101 25.525 1.00 86.50 362 GLY A C 1
ATOM 2757 O O . GLY A 1 362 ? -5.322 4.322 25.632 1.00 86.50 362 GLY A O 1
ATOM 2758 N N . ASP A 1 363 ? -6.182 2.249 25.395 1.00 95.19 363 ASP A N 1
ATOM 2759 C CA . ASP A 1 363 ? -7.591 2.613 25.239 1.00 95.19 363 ASP A CA 1
ATOM 2760 C C . ASP A 1 363 ? -8.194 3.095 26.552 1.00 95.19 363 ASP A C 1
ATOM 2762 O O . ASP A 1 363 ? -7.933 2.544 27.627 1.00 95.19 363 ASP A O 1
ATOM 2766 N N . ALA A 1 364 ? -9.047 4.110 26.469 1.00 98.06 364 ALA A N 1
ATOM 2767 C CA . ALA A 1 364 ? -9.828 4.585 27.590 1.00 98.06 364 ALA A CA 1
ATOM 2768 C C . ALA A 1 364 ? -10.850 3.522 28.001 1.00 98.06 364 ALA A C 1
ATOM 2770 O O . ALA A 1 364 ? -11.573 2.964 27.183 1.00 98.06 364 ALA A O 1
ATOM 2771 N N . VAL A 1 365 ? -10.955 3.297 29.305 1.00 98.44 365 VAL A N 1
ATOM 2772 C CA . VAL A 1 365 ? -11.927 2.399 29.921 1.00 98.44 365 VAL A CA 1
ATOM 2773 C C . VAL A 1 365 ? -12.643 3.165 31.019 1.00 98.44 365 VAL A C 1
ATOM 2775 O O . VAL A 1 365 ? -12.029 3.532 32.025 1.00 98.44 365 VAL A O 1
ATOM 2778 N N . LEU A 1 366 ? -13.937 3.420 30.835 1.00 97.81 366 LEU A N 1
ATOM 2779 C CA . LEU A 1 366 ? -14.814 3.989 31.854 1.00 97.81 366 LEU A CA 1
ATOM 2780 C C . LEU A 1 366 ? -15.375 2.868 32.729 1.00 97.81 366 LEU A C 1
ATOM 2782 O O . LEU A 1 366 ? -16.134 2.025 32.259 1.00 97.81 366 LEU A O 1
ATOM 2786 N N . LYS A 1 367 ? -15.058 2.896 34.026 1.00 97.12 367 LYS A N 1
ATOM 2787 C CA . LYS A 1 367 ? -15.652 1.989 35.014 1.00 97.12 367 LYS A CA 1
ATOM 2788 C C . LYS A 1 367 ? -16.967 2.536 35.583 1.00 97.12 367 LYS A C 1
ATOM 2790 O O . LYS A 1 367 ? -17.004 3.642 36.130 1.00 97.12 367 LYS A O 1
ATOM 2795 N N . LEU A 1 368 ? -18.022 1.727 35.515 1.00 95.50 368 LEU A N 1
ATOM 2796 C CA . LEU A 1 368 ? -19.368 2.032 36.010 1.00 95.50 368 LEU A CA 1
ATOM 2797 C C . LEU A 1 368 ? -19.592 1.515 37.443 1.00 95.50 368 LEU A C 1
ATOM 2799 O O . LEU A 1 368 ? -18.792 0.748 37.987 1.00 95.50 368 LEU A O 1
ATOM 2803 N N . ALA A 1 369 ? -20.700 1.927 38.071 1.00 92.69 369 ALA A N 1
ATOM 2804 C CA . ALA A 1 369 ? -20.988 1.654 39.484 1.00 92.69 369 ALA A CA 1
ATOM 2805 C C . ALA A 1 369 ? -21.066 0.157 39.826 1.00 92.69 369 ALA A C 1
ATOM 2807 O O . ALA A 1 369 ? -20.617 -0.258 40.894 1.00 92.69 369 ALA A O 1
ATOM 2808 N N . SER A 1 370 ? -21.629 -0.647 38.922 1.00 89.88 370 SER A N 1
ATOM 2809 C CA . SER A 1 370 ? -21.789 -2.099 39.073 1.00 89.88 370 SER A CA 1
ATOM 2810 C C . SER A 1 370 ? -20.492 -2.887 38.859 1.00 89.88 370 SER A C 1
ATOM 2812 O O . SER A 1 370 ? -20.464 -4.086 39.119 1.00 89.88 370 SER A O 1
ATOM 2814 N N . GLY A 1 371 ? -19.412 -2.232 38.415 1.00 89.69 371 GLY A N 1
ATOM 2815 C CA . GLY A 1 371 ? -18.174 -2.888 37.985 1.00 89.69 371 GLY A CA 1
ATOM 2816 C C . GLY A 1 371 ? -18.103 -3.169 36.480 1.00 89.69 371 GLY A C 1
ATOM 2817 O O . GLY A 1 371 ? -17.040 -3.572 36.015 1.00 89.69 371 GLY A O 1
ATOM 2818 N N . ASN A 1 372 ? -19.189 -2.900 35.751 1.00 94.25 372 ASN A N 1
ATOM 2819 C CA . ASN A 1 372 ? -19.260 -2.862 34.289 1.00 94.25 372 ASN A CA 1
ATOM 2820 C C . ASN A 1 372 ? -18.284 -1.834 33.703 1.00 94.25 372 ASN A C 1
ATOM 2822 O O . ASN A 1 372 ? -17.872 -0.893 34.398 1.00 94.25 372 ASN A O 1
ATOM 2826 N N . THR A 1 373 ? -17.950 -1.978 32.423 1.00 97.19 373 THR A N 1
ATOM 2827 C CA . THR A 1 373 ? -17.035 -1.057 31.741 1.00 97.19 373 THR A CA 1
ATOM 2828 C C . THR A 1 373 ? -17.495 -0.701 30.344 1.00 97.19 373 THR A C 1
ATOM 2830 O O . THR A 1 373 ? -18.111 -1.517 29.673 1.00 97.19 373 THR A O 1
ATOM 2833 N N . ILE A 1 374 ? -17.092 0.487 29.903 1.00 98.00 374 ILE A N 1
ATOM 2834 C CA . ILE A 1 374 ? -17.168 0.923 28.509 1.00 98.00 374 ILE A CA 1
ATOM 2835 C C . ILE A 1 374 ? -15.734 1.176 28.049 1.00 98.00 374 ILE A C 1
ATOM 2837 O O . ILE A 1 374 ? -15.048 2.020 28.636 1.00 98.00 374 ILE A O 1
ATOM 2841 N N . THR A 1 375 ? -15.278 0.428 27.052 1.00 98.06 375 THR A N 1
ATOM 2842 C CA . THR A 1 375 ? -13.961 0.587 26.424 1.00 98.06 375 THR A CA 1
ATOM 2843 C C . THR A 1 375 ? -14.111 1.372 25.126 1.00 98.06 375 THR A C 1
ATOM 2845 O O . THR A 1 375 ? -14.986 1.062 24.324 1.00 98.06 375 THR A O 1
ATOM 2848 N N . PHE A 1 376 ? -13.260 2.375 24.921 1.00 97.44 376 PHE A N 1
ATOM 2849 C CA . PHE A 1 376 ? -13.217 3.189 23.707 1.00 97.44 376 PHE A CA 1
ATOM 2850 C C . PHE A 1 376 ? -11.998 2.772 22.877 1.00 97.44 376 PHE A C 1
ATOM 2852 O O . PHE A 1 376 ? -10.892 3.261 23.118 1.00 97.44 376 PHE A O 1
ATOM 2859 N N . ASP A 1 377 ? -12.191 1.831 21.954 1.00 92.38 377 ASP A N 1
ATOM 2860 C CA . ASP A 1 377 ? -11.110 1.228 21.165 1.00 92.38 377 ASP A CA 1
ATOM 2861 C C . ASP A 1 377 ? -10.361 2.306 20.361 1.00 92.38 377 ASP A C 1
ATOM 2863 O O . ASP A 1 377 ? -10.968 3.139 19.688 1.00 92.38 377 ASP A O 1
ATOM 2867 N N . GLY A 1 378 ? -9.033 2.375 20.489 1.00 87.12 378 GLY A N 1
ATOM 2868 C CA . GLY A 1 378 ? -8.205 3.374 19.800 1.00 87.12 378 GLY A CA 1
ATOM 2869 C C . GLY A 1 378 ? -8.307 4.817 20.334 1.00 87.12 378 GLY A C 1
ATOM 2870 O O . GLY A 1 378 ? -7.611 5.725 19.842 1.00 87.12 378 GLY A O 1
ATOM 2871 N N . VAL A 1 379 ? -9.114 5.067 21.371 1.00 94.25 379 VAL A N 1
ATOM 2872 C CA . VAL A 1 379 ? -9.289 6.391 21.987 1.00 94.25 379 VAL A CA 1
ATOM 2873 C C . VAL A 1 379 ? -8.659 6.407 23.369 1.00 94.25 379 VAL A C 1
ATOM 2875 O O . VAL A 1 379 ? -9.119 5.756 24.295 1.00 94.25 379 VAL A O 1
ATOM 2878 N N . THR A 1 380 ? -7.620 7.219 23.558 1.00 95.62 380 THR A N 1
ATOM 2879 C CA . THR A 1 380 ? -6.997 7.366 24.880 1.00 95.62 380 THR A CA 1
ATOM 2880 C C . THR A 1 380 ? -7.813 8.300 25.772 1.00 95.62 380 THR A C 1
ATOM 2882 O O . THR A 1 380 ? -8.456 9.237 25.297 1.00 95.62 380 THR A O 1
ATOM 2885 N N . LYS A 1 381 ? -7.693 8.153 27.097 1.00 97.44 381 LYS A N 1
ATOM 2886 C CA . LYS A 1 381 ? -8.329 9.053 28.076 1.00 97.44 381 LYS A CA 1
ATOM 2887 C C . LYS A 1 381 ? -8.072 10.537 27.794 1.00 97.44 381 LYS A C 1
ATOM 2889 O 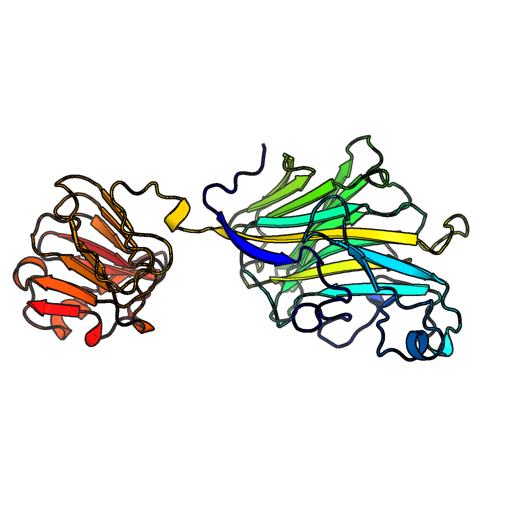O . LYS A 1 381 ? -8.933 11.369 28.060 1.00 97.44 381 LYS A O 1
ATOM 2894 N N . ALA A 1 382 ? -6.883 10.875 27.295 1.00 96.31 382 ALA A N 1
ATOM 2895 C CA . ALA A 1 382 ? -6.486 12.256 27.035 1.00 96.31 382 ALA A CA 1
ATOM 2896 C C . ALA A 1 382 ? -7.268 12.908 25.882 1.00 96.31 382 ALA A C 1
ATOM 2898 O O . ALA A 1 382 ? -7.296 14.133 25.808 1.00 96.31 382 ALA A O 1
ATOM 2899 N N . LYS A 1 383 ? -7.884 12.107 25.003 1.00 95.38 383 LYS A N 1
ATOM 2900 C CA . LYS A 1 383 ? -8.759 12.589 23.929 1.00 95.38 383 LYS A CA 1
ATOM 2901 C C . LYS A 1 383 ? -10.192 12.855 24.401 1.00 95.38 383 LYS A C 1
ATOM 2903 O O . LYS A 1 383 ? -10.919 13.519 23.681 1.00 95.38 383 LYS A O 1
ATOM 2908 N N . LEU A 1 384 ? -10.569 12.364 25.586 1.00 97.44 384 LEU A N 1
ATOM 2909 C CA . LEU A 1 384 ? -11.918 12.500 26.129 1.00 97.44 384 LEU A CA 1
ATOM 2910 C C . LEU A 1 384 ? -12.075 13.775 26.976 1.00 97.44 384 LEU A C 1
ATOM 2912 O O . LEU A 1 384 ? -11.227 14.082 27.823 1.00 97.44 384 LEU A O 1
ATOM 2916 N N . GLY A 1 385 ? -13.189 14.476 26.793 1.00 95.75 385 GLY A N 1
ATOM 2917 C CA . GLY A 1 385 ? -13.546 15.751 27.404 1.00 95.75 385 GLY A CA 1
ATOM 2918 C C . GLY A 1 385 ? -14.948 15.776 28.017 1.00 95.75 385 GLY A C 1
ATOM 2919 O O . GLY A 1 385 ? -15.626 14.761 28.138 1.00 95.75 385 GLY A O 1
ATOM 2920 N N . TYR A 1 386 ? -15.357 16.963 28.481 1.00 96.12 386 TYR A N 1
ATOM 2921 C CA . TYR A 1 386 ? -16.659 17.174 29.131 1.00 96.12 386 TYR A CA 1
ATOM 2922 C C . TYR A 1 386 ? -17.836 16.917 28.185 1.00 96.12 386 TYR A C 1
ATOM 2924 O O . TYR A 1 386 ? -18.842 16.360 28.620 1.00 96.12 386 TYR A O 1
ATOM 2932 N N . ASP A 1 387 ? -17.691 17.313 26.920 1.00 96.44 387 ASP A N 1
ATOM 2933 C CA . ASP A 1 387 ? -18.764 17.271 25.923 1.00 96.44 387 ASP A CA 1
ATOM 2934 C C . ASP A 1 387 ? -19.069 15.844 25.431 1.00 96.44 387 ASP A C 1
ATOM 2936 O O . ASP A 1 387 ? -20.186 15.576 25.005 1.00 96.44 387 ASP A O 1
ATOM 2940 N N . ASP A 1 388 ? -18.142 14.903 25.632 1.00 97.62 388 ASP A N 1
ATOM 2941 C CA . ASP A 1 388 ? -18.279 13.493 25.234 1.00 97.62 388 ASP A CA 1
ATOM 2942 C C . ASP A 1 388 ? -19.217 12.690 26.154 1.00 97.62 388 ASP A C 1
ATOM 2944 O O . ASP A 1 388 ? -19.471 11.506 25.924 1.00 97.62 388 ASP A O 1
ATOM 2948 N N . PHE A 1 389 ? -19.710 13.287 27.249 1.00 97.75 389 PHE A N 1
ATOM 2949 C CA . PHE A 1 389 ? -20.522 12.587 28.245 1.00 97.75 389 PHE A CA 1
ATOM 2950 C C . PHE A 1 389 ? -21.768 13.365 28.662 1.00 97.75 389 PHE A C 1
ATOM 2952 O O . PHE A 1 389 ? -21.701 14.421 29.296 1.00 97.75 389 PHE A O 1
ATOM 2959 N N . ALA A 1 390 ? -22.932 12.746 28.468 1.00 96.88 390 ALA A N 1
ATOM 2960 C CA . ALA A 1 390 ? -24.208 13.245 28.962 1.00 96.88 390 ALA A CA 1
ATOM 2961 C C . ALA A 1 390 ? -24.656 12.465 30.212 1.00 96.88 390 ALA A C 1
ATOM 2963 O O . ALA A 1 390 ? -25.176 11.353 30.121 1.00 96.88 390 ALA A O 1
ATOM 2964 N N . LEU A 1 391 ? -24.488 13.070 31.396 1.00 94.62 391 LEU A N 1
ATOM 2965 C CA . LEU A 1 391 ? -24.989 12.526 32.667 1.00 94.62 391 LEU A CA 1
ATOM 2966 C C . LEU A 1 391 ? -26.450 12.918 32.906 1.00 94.62 391 LEU A C 1
ATOM 2968 O O . LEU A 1 391 ? -26.729 14.023 33.390 1.00 94.62 391 LEU A O 1
ATOM 2972 N N . ILE A 1 392 ? -27.366 11.989 32.634 1.00 93.31 392 I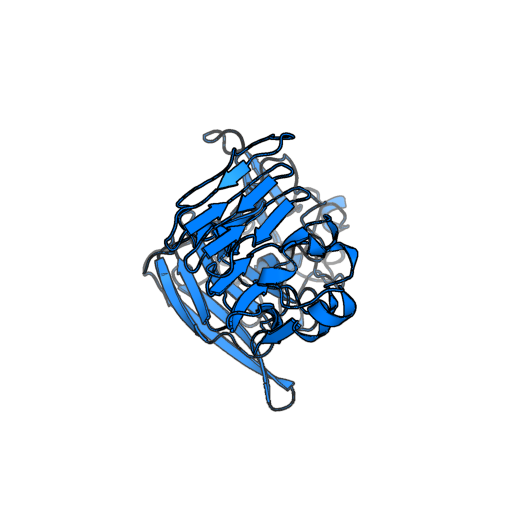LE A N 1
ATOM 2973 C CA . ILE A 1 392 ? -28.816 12.198 32.775 1.00 93.31 392 ILE A CA 1
ATOM 2974 C C . ILE A 1 392 ? -29.369 11.751 34.132 1.00 93.31 392 ILE A C 1
ATOM 2976 O O . ILE A 1 392 ? -28.922 10.714 34.687 1.00 93.31 392 ILE A O 1
#

Secondary structure (DSSP, 8-state):
-B---TTEEEEEEE---SSS--TTT-BSS-TTS-SS-GGGTB-EEE--TTSHHHHH-GGG--EEEEE-TTSTT-EEEEEEEEE-S-GGGTTT-SEEE-EEE-TTT--BSSEEEEEEEE---STTEEEEEEEEETT--PPPEEEEEEE-TT-TTEEEEEEEEE-GGG-EEEEEEEEE-SS-TTSS-EEEEEEE-SSEEEEEETTEEEEEEEPPTTTTS-EEEEEEEEEB-TTT----S-S-SSEEEEEEEEEEEEE-HHHHS--SEE---SS--S--EEE--SS--EEEEEES--EEE--SSS-EEEEEES--EEEE-STT--EEEESS--TTTT-EEEE-HHHHT-SSHHHHGGGEEE-SSS-EEEEPTTS-EEEETT--GGG--STTEEE-

pLDDT: mean 93.67, std 7.72, range [53.72, 98.94]

Foldseek 3Di:
DFDDCLQWDWDDKDLLQDQDDDPLFKDWAPPVRHQADVVQVFQEGRDACVFPQCVVPVVLHQWGWAHDPVDNRGIKIKWKKFARPDCVRRVNGGIYTTKIKRQPNDWDQFFKKKWWWQAAAAQFKWWFKKKDFSVNPDPWIWTQWIDQNPQQQKTKTWTWDQDPPRDIDMDIDIQGPVDRSNPDIWMTMWGDDQFKIFIDINRHTRDMDTDDPPSGHIIMIMTIMTGDGPVNHHGPPPDDPTIIMMTSMIITIDRNNLSVDDFPEEADEDDDQAEEEAEADQEEGEYEYAAYAYEYEHNAYAYEYENHHAAYEYEDEDLHNAAYEYAHDDVVRLHAYEYECQFQVHDAPVVQLVQWDADPQQWTWGQTPNRYIYTYHPDHSVNDDRSRYHHD

Sequence (392 aa):
MSVDLSSYKLTFEDEFTGSYLNSQVWGTKYWWGGRSLSSNGEKQYFADRSTAVVQKHPSTDPFKIVADTSQTGDGVLTITASKSPDTSLTDGLPYVSGMINTYGTFSQTYGYFEIKAQVPTGTGLWPAFWMLPQSGNWPPEIDVLELLGKDPKTYYVGAHWSGTGGSHQHQTIAINKGIDLSQSFHTYGTMWTASTISFYLDGVQVHSMATPPGATEPMYLLAGLAVGGTWGGDPDGTTMFPVEFKIDYIKAWALDPLLAYKPTLSGTKGDDTGTNSLIGKSGPDVIFGYEGNDVIEGLGGNDIFSGGDGADTFRFLTSGSGYDIILDFDPLRNDIVQVTKGVAGVKSFAALYRNVTNNAEGDAVLKLASGNTITFDGVTKAKLGYDDFALI